Protein 4DNC (pdb70)

GO terms:
  GO:0005515 protein binding (F, IPI)
  GO:0045893 positive regulation of DNA-templated transcription (P, IDA)
  GO:0050684 regulation of mRNA processing (P, IDA)
  GO:0046972 histone H4K16 acetyltransferase activity (F, IDA)
  GO:0010506 regulation of autophagy (P, IDA)
  GO:0061733 protein-lysine-acetyltransferase activity (F, IDA)
  GO:0061920 protein propionyltransferase activity (F, IDA)
  GO:0005634 nucleus (C, IDA)
  GO:0005694 chromosome (C, IDA)
  GO:0005739 mitochondrion (C, IDA)
  GO:0010719 negative regulation of epithelial to mesenchymal transition (P, IDA)
  GO:0000123 histone acetyltransferase complex (C, IDA)
  GO:0043995 histone H4K5 acetyltransferase activity (F, IDA)
  GO:0043996 histone H4K8 acetyltransferase activity (F, IDA)
  GO:0044545 NSL complex (C, IDA)
  GO:0071339 MLL1 complex (C, IDA)
  GO:0072487 MSL complex (C, IDA)
  GO:0010485 histone H4 acetyltransferase activity (F, IDA)
  GO:0022008 neurogenesis (P, IDA)
  GO:1903108 regulation of mitochondrial transcription (P, IDA)

Radius of gyration: 25.64 Å; Cα contacts (8 Å, |Δi|>4): 1179; chains: 4; bounding box: 64×81×59 Å

InterPro domains:
  IPR000953 Chromo/chromo shadow domain [SM00298] (69-123)
  IPR002717 Histone acetyltransferase domain, MYST-type [PF01853] (235-412)
  IPR002717 Histone acetyltransferase domain, MYST-type [PS51726] (174-447)
  IPR016181 Acyl-CoA N-acyltransferase [SSF55729] (177-445)
  IPR016197 Chromo-like domain superfamily [SSF54160] (49-175)
  IPR025995 RNA binding activity-knot of a chromodomain [PF11717] (55-110)
  IPR036388 Winged helix-like DNA-binding domain superfamily [G3DSA:1.10.10.10] (353-435)
  IPR040706 MYST, zinc finger domain [PF17772] (176-230)
  IPR050603 MYST family histone acetyltransferases [PTHR10615] (60-452)

Secondary structure (P-SEA, 3-state):
cccbbbccccccccccccccccccccccbbbbccccccccccaaaaaaaaacccccccccccccccccbbbbbbbccccaaaaaaaaaaaaaccccccccccccbbbbbbbbbccccbbbccccccccccccccccccccccccccccaaaaaaaaaaaaaaaaacbbbbbcccccaaaaaaaaaaaaaaaaaaaaaacccccaaaaaaaccccaaaaaaaaaaaccccccccbbbbbbcaaaaaaaaccccccccccccccccccccccc/cccccccccccccccccccccccccccccbbbbccccccccccaaaaaaaaacccccccccccccccccbbbbbbbccccaaaaaaaaaaaaaccccccccccccbbbbbbbbbcccccccccccccccccccccccccccccccccccaaaaaaaaaaaaaaaaacbbbbbcccccaaaaaaaaaaaaaaaaaaaaaacccccaaaaaaaccccaaaaaaaaaaaccccccccccccaaaaaaaaacccccccccccccccccccc/ccccbbbbbbbbbbccccccccaaaaaaaaaaaaaaaaaaac/ccccbbbbbbbbcccccccccccccaaaaaaaaaaaaaaaaaaccc

Solvent-accessible surface area: 29237 Å² total

Organism: Homo sapiens (NCBI:txid9606)

Sequence (626 aa):
YVDKIHIGNYEIDAWYFSPFPEDYGKQPKLWLCEYCLKYMKYEKSYRFHLGQCQWRQPPGKEIYRKSNISVYEVDGKDHKIYCQNLCLLAKLFLDHTLYFDVEPFVFYILTEVDRQGAHIVGYFSKEKESPDGNNVACILTLPPYQRRGYGKFLIAFSYELSKLESTVGSPEKPLSDLGKLSYRSYWSWVLLEILRDFRGTLSIKDLSQMTSITQNDIISTLQSLNMVKYWKGQHVICVTPKLVEEHLKSAQYKKPPITVDSVCLKWAPPKKYVDKIHIGNYEIDAWYFSPFPEDYGKQPKLWLCEYCLKYMKYEKSYRFHLGQCQWRQPPGKEIYRKSNISVYEVDGKDHKIYCQNLCLLAKLFLDHTLYFDVEPFVFYILTEVDRQGAHIVGYFSKEKESPDGNNVACILTLPPYQRRGYGKFLIAFSYELSKLESTVGSPEKPLSDLGKLSYRSYWSWVLLEILRDFRGTLSIKDLSQMTSITQNDIISTLQSLNMVKYQHVICVTPKLVEEHLKSAQYKKPPITVDSVCLKWAPLAVPSWRDHSVEPLRDPLENLDDSVFSKRHAKLELDEKRRKRLAVPSWRDHSVEPLDPNPSLLENLDDSVFSKRHAKLELDEKRRKRW

Nearest PDB structures (foldseek):
  4dnc-assembly3_B  TM=9.982E-01  e=2.671E-56  Homo sapiens
  3qah-assembly1_A  TM=9.679E-01  e=1.131E-52  Homo sapiens
  8w13-assembly1_A  TM=9.811E-01  e=7.234E-52  Homo sapiens
  6oip-assembly1_A  TM=9.742E-01  e=1.390E-49  Homo sapiens
  5j9u-assembly3_I  TM=9.226E-01  e=1.378E-35  Saccharomyces cerevisiae S288C

CATH classification: 3.30.60.60 (+2 more: 3.40.630.30, 1.10.10.10)

B-factor: mean 39.26, std 14.09, range [16.26, 101.97]

Foldseek 3Di:
DQQWEAEDPDIGGFDDQFCPDDCLSVANYWYAYQALLDIHRDPVVNVVCVVVDPGQHHPAAFFFDDDFKTKHKAACQVNVVSQLSVQSVVCSHFPDDDRRVRNQKIKIFMFGQDPSGTGGQWIFIAGNDDPQAALTEETDGGVVNPPQLVLLARVLVSQLQLLLVQAAHHYDPDYDVVNVLSLLQNLLQLVLVVCVVVVNPDFLVVSCRVRSHDSVSNLVSCVVLVQWDQPVPRIGGRDDPVSSVVVCPPPSRDDRPDYGDSVRGHDHDDD/DAQQWEAEDPDIGGFDDQFCPDDPQRVAVYWYAYQFLLDIDRDPVVNVVCVVVDDGQHHPADFFFDDDQKTKGKAACQVNVSSQLSVQRVVCSPAPDDDRHPRNQKIKIFMFGQDPSHTGGQWIFIAGNDDPVQALTEETDGGVVNPPQLVRLQRVLVSQVQLLLVQAAHHYDPDYGPVNVLSLLLNLLQLVLVVCVVVVNPDFLVVSCSVRSHDSVSNLVSCVVLVQWDPVIGGRDDPCSSVVVCPDDRNDDRNDYGDPVRGHDHD/DVDDDDDDDDDDDDDPDPDDPDPVVVCVVCVVVVVVVVVVVD/DVDDDDDDDDDDDDPDPPPPPDDPDPVVVCVVCVVVVVVVVVPDDD

Structure (mmCIF, N/CA/C/O backbone):
data_4DNC
#
_entry.id   4DNC
#
_cell.length_a   64.801
_cell.length_b   111.518
_cell.length_c   66.751
_cell.angle_alpha   90.00
_cell.angle_beta   111.05
_cell.angle_gamma   90.00
#
_symmetry.space_group_name_H-M   'P 1 21 1'
#
loop_
_entity.id
_entity.type
_entity.pdbx_description
1 polymer 'Histone acetyltransferase KAT8'
2 polymer 'Male-specific lethal 1 homolog'
3 non-polymer 'ZINC ION'
4 water water
#
loop_
_atom_site.group_PDB
_atom_site.id
_atom_site.type_symbol
_atom_site.label_atom_id
_atom_site.label_alt_id
_atom_site.label_comp_id
_atom_site.label_asym_id
_atom_site.label_entity_id
_atom_site.label_seq_id
_atom_site.pdbx_PDB_ins_code
_atom_site.Cartn_x
_atom_site.Cartn_y
_atom_site.Cartn_z
_atom_site.occupancy
_atom_site.B_iso_or_equiv
_atom_site.auth_seq_id
_atom_site.auth_comp_id
_atom_site.auth_asym_id
_atom_site.auth_atom_id
_atom_site.pdbx_PDB_model_num
ATOM 1 N N . TYR A 1 9 ? 14.639 -0.664 30.213 1.00 54.89 178 TYR A N 1
ATOM 2 C CA . TYR A 1 9 ? 14.027 -0.003 29.064 1.00 42.77 178 TYR A CA 1
ATOM 3 C C . TYR A 1 9 ? 13.152 -0.955 28.243 1.00 49.64 178 TYR A C 1
ATOM 4 O O . TYR A 1 9 ? 13.617 -1.969 27.718 1.00 44.68 178 TYR A O 1
ATOM 13 N N . VAL A 1 10 ? 11.875 -0.612 28.134 1.00 42.17 179 VAL A N 1
ATOM 14 C CA . VAL A 1 10 ? 10.953 -1.379 27.317 1.00 39.38 179 VAL A CA 1
ATOM 15 C C . VAL A 1 10 ? 11.217 -1.048 25.856 1.00 40.38 179 VAL A C 1
ATOM 16 O O . VAL A 1 10 ? 10.963 0.078 25.420 1.00 43.69 179 VAL A O 1
ATOM 20 N N . ASP A 1 11 ? 11.738 -2.017 25.105 1.00 37.69 180 ASP A N 1
ATOM 21 C CA . ASP A 1 11 ? 12.095 -1.797 23.700 1.00 44.54 180 ASP A CA 1
ATOM 22 C C . ASP A 1 11 ? 10.918 -1.906 22.733 1.00 36.95 180 ASP A C 1
ATOM 23 O O . ASP A 1 11 ? 10.934 -1.307 21.659 1.00 31.32 180 ASP A O 1
ATOM 28 N N . LYS A 1 12 ? 9.913 -2.686 23.097 1.00 36.73 181 LYS A N 1
ATOM 29 C CA . LYS A 1 12 ? 8.784 -2.869 22.199 1.00 35.32 181 LYS A CA 1
ATOM 30 C C . LYS A 1 12 ? 7.608 -3.478 22.922 1.00 36.70 181 LYS A C 1
ATOM 31 O O . LYS A 1 12 ? 7.763 -4.144 23.946 1.00 34.14 181 LYS A O 1
ATOM 37 N N . ILE A 1 13 ? 6.421 -3.246 22.384 1.00 30.74 182 ILE A N 1
ATOM 38 C CA . ILE A 1 13 ? 5.237 -3.871 22.929 1.00 32.36 182 ILE A CA 1
ATOM 39 C C . ILE A 1 13 ? 4.546 -4.678 21.846 1.00 31.78 182 ILE A C 1
ATOM 40 O O . ILE A 1 13 ? 4.759 -4.454 20.655 1.00 34.32 182 ILE A O 1
ATOM 45 N N . HIS A 1 14 ? 3.736 -5.633 22.277 1.00 33.09 183 HIS A N 1
ATOM 46 C CA . HIS A 1 14 ? 2.796 -6.294 21.402 1.00 35.00 183 HIS A CA 1
ATOM 47 C C . HIS A 1 14 ? 1.427 -5.812 21.845 1.00 36.82 183 HIS A C 1
ATOM 48 O O . HIS A 1 14 ? 1.089 -5.906 23.023 1.00 38.45 183 HIS A O 1
ATOM 55 N N . ILE A 1 15 ? 0.658 -5.258 20.913 1.00 35.26 184 ILE A N 1
ATOM 56 C CA . ILE A 1 15 ? -0.692 -4.800 21.209 1.00 33.17 184 ILE A CA 1
ATOM 57 C C . ILE A 1 15 ? -1.570 -5.059 19.987 1.00 35.26 184 ILE A C 1
ATOM 58 O O . ILE A 1 15 ? -1.286 -4.571 18.897 1.00 29.81 184 ILE A O 1
ATOM 63 N N . GLY A 1 16 ? -2.609 -5.868 20.169 1.00 38.10 185 GLY A N 1
ATOM 64 C CA . GLY A 1 16 ? -3.445 -6.298 19.059 1.00 43.47 185 GLY A CA 1
ATOM 65 C C . GLY A 1 16 ? -2.654 -7.111 18.051 1.00 42.99 185 GLY A C 1
ATOM 66 O O . GLY A 1 16 ? -2.018 -8.106 18.399 1.00 40.35 185 GLY A O 1
ATOM 67 N N . ASN A 1 17 ? -2.672 -6.680 16.796 1.00 38.01 186 ASN A N 1
ATOM 68 C CA . ASN A 1 17 ? -1.945 -7.397 15.761 1.00 42.75 186 ASN A CA 1
ATOM 69 C C . ASN A 1 17 ? -0.581 -6.784 15.405 1.00 44.04 186 ASN A C 1
ATOM 70 O O . ASN A 1 17 ? 0.008 -7.132 14.383 1.00 42.98 186 ASN A O 1
ATOM 75 N N . TYR A 1 18 ? -0.065 -5.899 16.257 1.00 36.21 187 TYR A N 1
ATOM 76 C CA . TYR A 1 18 ? 1.250 -5.309 15.995 1.00 33.64 187 TYR A CA 1
ATOM 77 C C . TYR A 1 18 ? 2.238 -5.473 17.137 1.00 34.47 187 TYR A C 1
ATOM 78 O O . TYR A 1 18 ? 1.888 -5.344 18.313 1.00 34.93 187 TYR A O 1
ATOM 87 N N . GLU A 1 19 ? 3.480 -5.756 16.773 1.00 29.70 188 GLU A N 1
ATOM 88 C CA . GLU A 1 19 ? 4.596 -5.473 17.651 1.00 35.11 188 GLU A CA 1
ATOM 89 C C . GLU A 1 19 ? 5.116 -4.106 17.229 1.00 34.35 188 GLU A C 1
ATOM 90 O O . GLU A 1 19 ? 5.475 -3.904 16.061 1.00 32.23 188 GLU A O 1
ATOM 96 N N . ILE A 1 20 ? 5.147 -3.171 18.174 1.00 29.76 189 ILE A N 1
ATOM 97 C CA . ILE A 1 20 ? 5.576 -1.802 17.902 1.00 27.98 189 ILE A CA 1
ATOM 98 C C . ILE A 1 20 ? 6.832 -1.424 18.694 1.00 29.87 189 ILE A C 1
ATOM 99 O O . ILE A 1 20 ? 6.887 -1.635 19.914 1.00 29.24 189 ILE A O 1
ATOM 104 N N . ASP A 1 21 ? 7.821 -0.841 18.017 1.00 24.44 190 ASP A N 1
ATOM 105 C CA . ASP A 1 21 ? 9.033 -0.352 18.692 1.00 28.02 190 ASP A CA 1
ATOM 106 C C . ASP A 1 21 ? 8.725 0.869 19.540 1.00 30.76 190 ASP A C 1
ATOM 107 O O . ASP A 1 21 ? 8.109 1.818 19.059 1.00 27.51 190 ASP A O 1
ATOM 112 N N . ALA A 1 22 ? 9.176 0.859 20.790 1.00 27.99 191 ALA A N 1
ATOM 113 C CA . ALA A 1 22 ? 8.951 1.991 21.673 1.00 28.62 191 ALA A CA 1
ATOM 114 C C . ALA A 1 22 ? 9.851 3.135 21.239 1.00 28.00 191 ALA A C 1
ATOM 115 O O . ALA A 1 22 ? 10.988 2.914 20.828 1.00 28.16 191 ALA A O 1
ATOM 117 N N . TRP A 1 23 ? 9.352 4.363 21.311 1.00 23.43 192 TRP A N 1
ATOM 118 C CA . TRP A 1 23 ? 10.188 5.512 20.964 1.00 24.77 192 TRP A CA 1
ATOM 119 C C . TRP A 1 23 ? 10.925 6.095 22.160 1.00 27.29 192 TRP A C 1
ATOM 120 O O . TRP A 1 23 ? 12.011 6.662 22.010 1.00 24.97 192 TRP A O 1
ATOM 131 N N . TYR A 1 24 ? 10.296 6.000 23.329 1.00 26.01 193 TYR A N 1
ATOM 132 C CA . TYR A 1 24 ? 10.768 6.687 24.529 1.00 28.03 193 TYR A CA 1
ATOM 133 C C . TYR A 1 24 ? 10.558 5.818 25.755 1.00 26.07 193 TYR A C 1
ATOM 134 O O . TYR A 1 24 ? 9.784 4.869 25.728 1.00 24.48 193 TYR A O 1
ATOM 143 N N . PHE A 1 25 ? 11.257 6.168 26.830 1.00 27.46 194 PHE A N 1
ATOM 144 C CA . PHE A 1 25 ? 11.034 5.576 28.143 1.00 30.72 194 PHE A CA 1
ATOM 145 C C . PHE A 1 25 ? 9.611 5.834 28.656 1.00 28.33 194 PHE A C 1
ATOM 146 O O . PHE A 1 25 ? 9.087 6.931 28.491 1.00 28.08 194 PHE A O 1
ATOM 154 N N . SER A 1 26 ? 8.997 4.828 29.276 1.00 29.60 195 SER A N 1
ATOM 155 C CA . SER A 1 26 ? 7.733 5.005 30.000 1.00 28.80 195 SER A CA 1
ATOM 156 C C . SER A 1 26 ? 7.858 4.314 31.362 1.00 30.92 195 SER A C 1
ATOM 157 O O . SER A 1 26 ? 8.385 3.207 31.437 1.00 29.45 195 SER A O 1
ATOM 160 N N . PRO A 1 27 ? 7.389 4.967 32.439 1.00 31.31 196 PRO A N 1
ATOM 161 C CA . PRO A 1 27 ? 7.584 4.436 33.802 1.00 30.17 196 PRO A CA 1
ATOM 162 C C . PRO A 1 27 ? 6.601 3.341 34.185 1.00 28.69 196 PRO A C 1
ATOM 163 O O . PRO A 1 27 ? 5.857 3.486 35.156 1.00 28.96 196 PRO A O 1
ATOM 167 N N . PHE A 1 28 ? 6.578 2.252 33.429 1.00 28.34 197 PHE A N 1
ATOM 168 C CA . PHE A 1 28 ? 5.785 1.115 33.846 1.00 31.08 197 PHE A CA 1
ATOM 169 C C . PHE A 1 28 ? 6.308 0.742 35.238 1.00 35.11 197 PHE A C 1
ATOM 170 O O . PHE A 1 28 ? 7.516 0.667 35.440 1.00 33.82 197 PHE A O 1
ATOM 178 N N . PRO A 1 29 ? 5.401 0.538 36.204 1.00 34.19 198 PRO A N 1
ATOM 179 C CA . PRO A 1 29 ? 5.790 0.466 37.624 1.00 41.07 198 PRO A CA 1
ATOM 180 C C . PRO A 1 29 ? 6.573 -0.793 38.015 1.00 42.62 198 PRO A C 1
ATOM 181 O O . PRO A 1 29 ? 6.475 -1.826 37.348 1.00 36.59 198 PRO A O 1
ATOM 185 N N . GLU A 1 30 ? 7.336 -0.697 39.105 1.00 45.17 199 GLU A N 1
ATOM 186 C CA . GLU A 1 30 ? 8.026 -1.857 39.666 1.00 47.81 199 GLU A CA 1
ATOM 187 C C . GLU A 1 30 ? 8.930 -2.548 38.647 1.00 44.96 199 GLU A C 1
ATOM 188 O O . GLU A 1 30 ? 9.767 -1.908 38.014 1.00 49.81 199 GLU A O 1
ATOM 194 N N . ASP A 1 31 ? 8.748 -3.854 38.481 1.00 45.18 200 ASP A N 1
ATOM 195 C CA . ASP A 1 31 ? 9.610 -4.640 37.601 1.00 48.91 200 ASP A CA 1
ATOM 196 C C . ASP A 1 31 ? 9.173 -4.548 36.142 1.00 44.86 200 ASP A C 1
ATOM 197 O O . ASP A 1 31 ? 9.939 -4.826 35.223 1.00 42.33 200 ASP A O 1
ATOM 202 N N . TYR A 1 32 ? 7.930 -4.147 35.935 1.00 42.73 201 TYR A N 1
ATOM 203 C CA . TYR A 1 32 ? 7.408 -4.028 34.588 1.00 39.65 201 TYR A CA 1
ATOM 204 C C . TYR A 1 32 ? 8.218 -3.040 33.755 1.00 37.24 201 TYR A C 1
ATOM 205 O O . TYR A 1 32 ? 8.411 -3.241 32.557 1.00 37.02 201 TYR A O 1
ATOM 214 N N . GLY A 1 33 ? 8.718 -1.996 34.408 1.00 39.53 202 GLY A N 1
ATOM 215 C CA . GLY A 1 33 ? 9.556 -1.010 33.751 1.00 43.62 202 GLY A CA 1
ATOM 216 C C . GLY A 1 33 ? 10.907 -1.539 33.295 1.00 47.76 202 GLY A C 1
ATOM 217 O O . GLY A 1 33 ? 11.599 -0.888 32.509 1.00 42.78 202 GLY A O 1
ATOM 218 N N . LYS A 1 34 ? 11.278 -2.724 33.773 1.00 45.23 203 LYS A N 1
ATOM 219 C CA . LYS A 1 34 ? 12.579 -3.303 33.459 1.00 49.55 203 LYS A CA 1
ATOM 220 C C . LYS A 1 34 ? 12.522 -4.280 32.290 1.00 50.66 203 LYS A C 1
ATOM 221 O O . LYS A 1 34 ? 13.567 -4.727 31.796 1.00 49.86 203 LYS A O 1
ATOM 227 N N . GLN A 1 35 ? 11.311 -4.622 31.853 1.00 38.96 204 GLN A N 1
ATOM 228 C CA . GLN A 1 35 ? 11.160 -5.626 30.815 1.00 36.10 204 GLN A CA 1
ATOM 229 C C . GLN A 1 35 ? 11.553 -5.060 29.458 1.00 44.77 204 GLN A C 1
ATOM 230 O O . GLN A 1 35 ? 11.343 -3.873 29.188 1.00 45.33 204 GLN A O 1
ATOM 236 N N . PRO A 1 36 ? 12.151 -5.900 28.602 1.00 44.93 205 PRO A N 1
ATOM 237 C CA . PRO A 1 36 ? 12.487 -5.462 27.242 1.00 40.33 205 PRO A CA 1
ATOM 238 C C . PRO A 1 36 ? 11.264 -5.523 26.333 1.00 41.11 205 PRO A C 1
ATOM 239 O O . PRO A 1 36 ? 11.227 -4.887 25.274 1.00 40.10 205 PRO A O 1
ATOM 243 N N . LYS A 1 37 ? 10.257 -6.279 26.753 1.00 37.34 206 LYS A N 1
ATOM 244 C CA . LYS A 1 37 ? 9.011 -6.321 26.012 1.00 41.96 206 LYS A CA 1
ATOM 245 C C . LYS A 1 37 ? 7.812 -6.445 26.942 1.00 44.29 206 LYS A C 1
ATOM 246 O O . LYS A 1 37 ? 7.855 -7.186 27.921 1.00 43.34 206 LYS A O 1
ATOM 252 N N . LEU A 1 38 ? 6.749 -5.704 26.641 1.00 33.49 207 LEU A N 1
ATOM 253 C CA . LEU A 1 38 ? 5.505 -5.851 27.368 1.00 30.30 207 LEU A CA 1
ATOM 254 C C . LEU A 1 38 ? 4.406 -6.205 26.383 1.00 37.35 207 LEU A C 1
ATOM 255 O O . LEU A 1 38 ? 4.522 -5.930 25.180 1.00 34.55 207 LEU A O 1
ATOM 260 N N . TRP A 1 39 ? 3.347 -6.823 26.894 1.00 34.27 208 TRP A N 1
ATOM 261 C CA . TRP A 1 39 ? 2.220 -7.234 26.072 1.00 36.39 208 TRP A CA 1
ATOM 262 C C . TRP A 1 39 ? 0.991 -6.506 26.589 1.00 38.73 208 TRP A C 1
ATOM 263 O O . TRP A 1 39 ? 0.678 -6.572 27.781 1.00 37.15 208 TRP A O 1
ATOM 274 N N . LEU A 1 40 ? 0.320 -5.779 25.703 1.00 34.45 209 LEU A N 1
ATOM 275 C CA . LEU A 1 40 ? -0.866 -5.027 26.087 1.00 33.12 209 LEU A CA 1
ATOM 276 C C . LEU A 1 40 ? -2.109 -5.562 25.390 1.00 36.77 209 LEU A C 1
ATOM 277 O O . LEU A 1 40 ? -2.113 -5.793 24.174 1.00 32.84 209 LEU A O 1
ATOM 282 N N . CYS A 1 41 ? -3.158 -5.769 26.178 1.00 33.16 210 CYS A N 1
ATOM 283 C CA . CYS A 1 41 ? -4.460 -6.070 25.636 1.00 35.21 210 CYS A CA 1
ATOM 284 C C . CYS A 1 41 ? -4.913 -4.854 24.846 1.00 31.33 210 CYS A C 1
ATOM 285 O O . CYS A 1 41 ? -4.906 -3.739 25.368 1.00 29.47 210 CYS A O 1
ATOM 288 N N . GLU A 1 42 ? -5.318 -5.065 23.600 1.00 32.19 211 GLU A N 1
ATOM 289 C CA . GLU A 1 42 ? -5.642 -3.938 22.724 1.00 35.19 211 GLU A CA 1
ATOM 290 C C . GLU A 1 42 ? -6.949 -3.253 23.083 1.00 34.20 211 GLU A C 1
ATOM 291 O O . GLU A 1 42 ? -7.279 -2.203 22.519 1.00 35.02 211 GLU A O 1
ATOM 297 N N . TYR A 1 43 ? -7.698 -3.845 24.010 1.00 34.09 212 TYR A N 1
ATOM 298 C CA . TYR A 1 43 ? -9.005 -3.314 24.372 1.00 33.56 212 TYR A CA 1
ATOM 299 C C . TYR A 1 43 ? -9.044 -2.707 25.770 1.00 35.01 212 TYR A C 1
ATOM 300 O O . TYR A 1 43 ? -9.563 -1.606 25.956 1.00 31.68 212 TYR A O 1
ATOM 309 N N . CYS A 1 44 ? -8.521 -3.425 26.760 1.00 33.80 213 CYS A N 1
ATOM 310 C CA . CYS A 1 44 ? -8.487 -2.873 28.110 1.00 32.92 213 CYS A CA 1
ATOM 311 C C . CYS A 1 44 ? -7.104 -2.336 28.483 1.00 32.89 213 CYS A C 1
ATOM 312 O O . CYS A 1 44 ? -6.932 -1.764 29.556 1.00 34.39 213 CYS A O 1
ATOM 315 N N . LEU A 1 45 ? -6.130 -2.521 27.592 1.00 31.11 214 LEU A N 1
ATOM 316 C CA . LEU A 1 45 ? -4.825 -1.858 27.702 1.00 30.77 214 LEU A CA 1
ATOM 317 C C . LEU A 1 45 ? -3.980 -2.302 28.894 1.00 34.00 214 LEU A C 1
ATOM 318 O O . LEU A 1 45 ? -2.921 -1.719 29.159 1.00 29.29 214 LEU A O 1
ATOM 323 N N . LYS A 1 46 ? -4.439 -3.317 29.622 1.00 34.25 215 LYS A N 1
ATOM 324 C CA . LYS A 1 46 ? -3.609 -3.870 30.687 1.00 36.98 215 LYS A CA 1
ATOM 325 C C . LYS A 1 46 ? -2.304 -4.429 30.118 1.00 33.44 215 LYS A C 1
ATOM 326 O O . LYS A 1 46 ? -2.291 -5.083 29.064 1.00 32.49 215 LYS A O 1
ATOM 332 N N . TYR A 1 47 ? -1.211 -4.154 30.819 1.00 34.73 216 TYR A N 1
ATOM 333 C CA . TYR A 1 47 ? 0.110 -4.610 30.406 1.00 32.74 216 TYR A CA 1
ATOM 334 C C . TYR A 1 47 ? 0.486 -5.906 31.143 1.00 35.98 216 TYR A C 1
ATOM 335 O O . TYR A 1 47 ? 0.011 -6.148 32.251 1.00 32.79 216 TYR A O 1
ATOM 344 N N . MET A 1 48 ? 1.325 -6.726 30.505 1.00 37.10 217 MET A N 1
ATOM 345 C CA . MET A 1 48 ? 1.764 -8.024 31.035 1.00 42.04 217 MET A CA 1
ATOM 346 C C . MET A 1 48 ? 3.192 -8.265 30.574 1.00 40.71 217 MET A C 1
ATOM 347 O O . MET A 1 48 ? 3.558 -7.859 29.471 1.00 35.89 217 MET A O 1
ATOM 352 N N . LYS A 1 49 ? 4.008 -8.914 31.402 1.00 44.17 218 LYS A N 1
ATOM 353 C CA . LYS A 1 49 ? 5.408 -9.143 31.032 1.00 40.71 218 LYS A CA 1
ATOM 354 C C . LYS A 1 49 ? 5.649 -10.497 30.364 1.00 42.33 218 LYS A C 1
ATOM 355 O O . LYS A 1 49 ? 6.701 -10.719 29.765 1.00 49.86 218 LYS A O 1
ATOM 361 N N . TYR A 1 50 ? 4.672 -11.396 30.470 1.00 48.76 219 TYR A N 1
ATOM 362 C CA . TYR A 1 50 ? 4.810 -12.756 29.946 1.00 46.88 219 TYR A CA 1
ATOM 363 C C . TYR A 1 50 ? 3.841 -13.013 28.805 1.00 44.84 219 TYR A C 1
ATOM 364 O O . TYR A 1 50 ? 2.646 -12.746 28.923 1.00 43.08 219 TYR A O 1
ATOM 373 N N . GLU A 1 51 ? 4.367 -13.541 27.705 1.00 45.38 220 GLU A N 1
ATOM 374 C CA . GLU A 1 51 ? 3.563 -13.886 26.538 1.00 46.68 220 GLU A CA 1
ATOM 375 C C . GLU A 1 51 ? 2.347 -14.766 26.873 1.00 44.94 220 GLU A C 1
ATOM 376 O O . GLU A 1 51 ? 1.246 -14.543 26.369 1.00 44.73 220 GLU A O 1
ATOM 382 N N . LYS A 1 52 ? 2.542 -15.762 27.729 1.00 45.55 221 LYS A N 1
ATOM 383 C CA . LYS A 1 52 ? 1.450 -16.661 28.097 1.00 46.72 221 LYS A CA 1
ATOM 384 C C . LYS A 1 52 ? 0.320 -15.925 28.810 1.00 40.82 221 LYS A C 1
ATOM 385 O O . LYS A 1 52 ? -0.850 -16.246 28.627 1.00 43.58 221 LYS A O 1
ATOM 391 N N . SER A 1 53 ? 0.674 -14.944 29.634 1.00 41.19 222 SER A N 1
ATOM 392 C CA . SER A 1 53 ? -0.324 -14.105 30.279 1.00 42.20 222 SER A CA 1
ATOM 393 C C . SER A 1 53 ? -1.174 -13.424 29.208 1.00 41.53 222 SER A C 1
ATOM 394 O O . SER A 1 53 ? -2.405 -13.392 29.294 1.00 43.78 222 SER A O 1
ATOM 397 N N . TYR A 1 54 ? -0.504 -12.887 28.195 1.00 44.21 223 TYR A N 1
ATOM 398 C CA . TYR A 1 54 ? -1.188 -12.228 27.092 1.00 43.17 223 TYR A C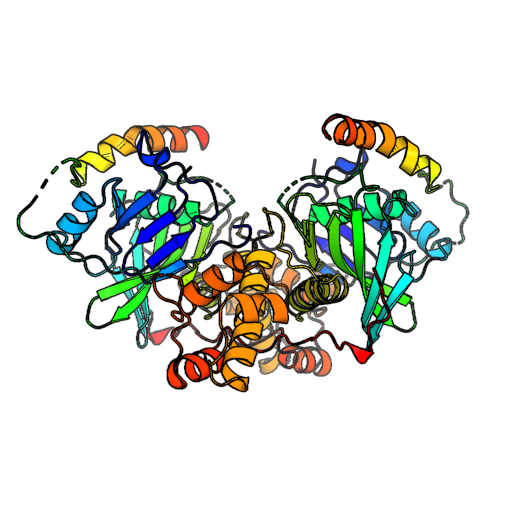A 1
ATOM 399 C C . TYR A 1 54 ? -2.105 -13.201 26.345 1.00 43.70 223 TYR A C 1
ATOM 400 O O . TYR A 1 54 ? -3.272 -12.899 26.103 1.00 42.19 223 TYR A O 1
ATOM 409 N N . ARG A 1 55 ? -1.582 -14.375 26.000 1.00 45.76 224 ARG A N 1
ATOM 410 C CA . ARG A 1 55 ? -2.356 -15.345 25.228 1.00 46.09 224 ARG A CA 1
ATOM 411 C C . ARG A 1 55 ? -3.566 -15.867 25.987 1.00 48.07 224 ARG A C 1
ATOM 412 O O . ARG A 1 55 ? -4.616 -16.109 25.394 1.00 50.81 224 ARG A O 1
ATOM 420 N N . PHE A 1 56 ? -3.428 -16.044 27.297 1.00 47.51 225 PHE A N 1
ATOM 421 C CA . PHE A 1 56 ? -4.566 -16.467 28.096 1.00 48.09 225 PHE A CA 1
ATOM 422 C C . PHE A 1 56 ? -5.574 -15.330 28.108 1.00 46.22 225 PHE A C 1
ATOM 423 O O . PHE A 1 56 ? -6.767 -15.525 27.851 1.00 44.26 225 PHE A O 1
ATOM 431 N N . HIS A 1 57 ? -5.073 -14.133 28.391 1.00 45.71 226 HIS A N 1
ATOM 432 C CA . HIS A 1 57 ? -5.910 -12.946 28.456 1.00 44.33 226 HIS A CA 1
ATOM 433 C C . HIS A 1 57 ? -6.745 -12.761 27.185 1.00 42.40 226 HIS A C 1
ATOM 434 O O . HIS A 1 57 ? -7.892 -12.319 27.247 1.00 46.39 226 HIS A O 1
ATOM 441 N N . LEU A 1 58 ? -6.165 -13.106 26.041 1.00 42.50 227 LEU A N 1
ATOM 442 C CA . LEU A 1 58 ? -6.853 -12.981 24.756 1.00 46.80 227 LEU A CA 1
ATOM 443 C C . LEU A 1 58 ? -8.247 -13.599 24.783 1.00 53.99 227 LEU A C 1
ATOM 444 O O . LEU A 1 58 ? -9.210 -13.009 24.281 1.00 56.60 227 LEU A O 1
ATOM 449 N N . GLY A 1 59 ? -8.351 -14.791 25.367 1.00 52.60 228 GLY A N 1
ATOM 450 C CA . GLY A 1 59 ? -9.598 -15.538 25.357 1.00 54.26 228 GLY A CA 1
ATOM 451 C C . GLY A 1 59 ? -10.496 -15.274 26.549 1.00 53.42 228 GLY A C 1
ATOM 452 O O . GLY A 1 59 ? -11.679 -15.613 26.519 1.00 54.99 228 GLY A O 1
ATOM 453 N N . GLN A 1 60 ? -9.936 -14.664 27.591 1.00 50.44 229 GLN A N 1
ATOM 454 C CA . GLN A 1 60 ? -10.682 -14.356 28.813 1.00 52.86 229 GLN A CA 1
ATOM 455 C C . GLN A 1 60 ? -11.368 -12.987 28.781 1.00 55.69 229 GLN A C 1
ATOM 456 O O . GLN A 1 60 ? -12.562 -12.870 29.074 1.00 56.77 229 GLN A O 1
ATOM 462 N N . CYS A 1 61 ? -10.602 -11.954 28.436 1.00 52.12 230 CYS A N 1
ATOM 463 C CA . CYS A 1 61 ? -11.108 -10.586 28.418 1.00 47.05 230 CYS A CA 1
ATOM 464 C C . CYS A 1 61 ? -12.297 -10.453 27.466 1.00 50.36 230 CYS A C 1
ATOM 465 O O . CYS A 1 61 ? -12.238 -10.888 26.317 1.00 51.10 230 CYS A O 1
ATOM 468 N N . GLN A 1 62 ? -13.385 -9.865 27.949 1.00 50.69 231 GLN A N 1
ATOM 469 C CA . GLN A 1 62 ? -14.588 -9.742 27.133 1.00 53.28 231 GLN A CA 1
ATOM 470 C C . GLN A 1 62 ? -14.784 -8.325 26.581 1.00 51.22 231 GLN A C 1
ATOM 471 O O . GLN A 1 62 ? -15.857 -7.996 26.067 1.00 51.90 231 GLN A O 1
ATOM 477 N N . TRP A 1 63 ? -13.751 -7.490 26.692 1.00 46.25 232 TRP A N 1
ATOM 478 C CA . TRP A 1 63 ? -13.790 -6.137 26.135 1.00 44.30 232 TRP A CA 1
ATOM 479 C C . TRP A 1 63 ? -13.449 -6.177 24.649 1.00 43.46 232 TRP A C 1
ATOM 480 O O . TRP A 1 63 ? -12.468 -6.798 24.250 1.00 41.13 232 TRP A O 1
ATOM 491 N N . ARG A 1 64 ? -14.261 -5.516 23.831 1.00 44.61 233 ARG A N 1
ATOM 492 C CA . ARG A 1 64 ? -13.959 -5.394 22.407 1.00 42.48 233 ARG A CA 1
ATOM 493 C C . ARG A 1 64 ? -14.048 -3.928 22.002 1.00 39.04 233 ARG A C 1
ATOM 494 O O . ARG A 1 64 ? -14.216 -3.595 20.826 1.00 37.45 233 ARG A O 1
ATOM 502 N N . GLN A 1 65 ? -13.944 -3.056 23.000 1.00 37.90 234 GLN A N 1
ATOM 503 C CA . GLN A 1 65 ? -13.924 -1.614 22.783 1.00 37.28 234 GLN A CA 1
ATOM 504 C C . GLN A 1 65 ? -13.432 -0.934 24.056 1.00 37.27 234 GLN A C 1
ATOM 505 O O . GLN A 1 65 ? -13.304 -1.593 25.093 1.00 38.12 234 GLN A O 1
ATOM 511 N N . PRO A 1 66 ? -13.108 0.371 23.975 1.00 34.12 235 PRO A N 1
ATOM 512 C CA . PRO A 1 66 ? -12.777 1.131 25.186 1.00 30.02 235 PRO A CA 1
ATOM 513 C C . PRO A 1 66 ? -13.966 1.126 26.125 1.00 35.17 235 PRO A C 1
ATOM 514 O O . PRO A 1 66 ? -15.086 0.898 25.668 1.00 40.46 235 PRO A O 1
ATOM 518 N N . PRO A 1 67 ? -13.739 1.384 27.419 1.00 33.56 236 PRO A N 1
ATOM 519 C CA . PRO A 1 67 ? -14.888 1.570 28.305 1.00 35.87 236 PRO A CA 1
ATOM 520 C C . PRO A 1 67 ? -15.501 2.938 28.010 1.00 36.84 236 PRO A C 1
ATOM 521 O O . PRO A 1 67 ? -15.187 3.541 26.984 1.00 36.44 236 PRO A O 1
ATOM 525 N N . GLY A 1 68 ? -16.360 3.436 28.882 1.00 35.26 237 GLY A N 1
ATOM 526 C CA . GLY A 1 68 ? -16.951 4.737 28.647 1.00 37.72 237 GLY A CA 1
ATOM 527 C C . GLY A 1 68 ? -17.947 4.756 27.498 1.00 38.09 237 GLY A C 1
ATOM 528 O O . GLY A 1 68 ? -18.476 3.716 27.101 1.00 36.18 237 GLY A O 1
ATOM 529 N N . LYS A 1 69 ? -18.167 5.944 26.945 1.00 32.81 238 LYS A N 1
ATOM 530 C CA . LYS A 1 69 ? -19.273 6.192 26.032 1.00 33.04 238 LYS A CA 1
ATOM 531 C C . LYS A 1 69 ? -18.803 6.424 24.599 1.00 32.18 238 LYS A C 1
ATOM 532 O O . LYS A 1 69 ? -17.917 7.241 24.356 1.00 29.25 238 LYS A O 1
ATOM 538 N N . GLU A 1 70 ? -19.399 5.710 23.653 1.00 29.15 239 GLU A N 1
ATOM 539 C CA . GLU A 1 70 ? -19.177 6.003 22.244 1.00 32.34 239 GLU A CA 1
ATOM 540 C C . GLU A 1 70 ? -19.916 7.288 21.887 1.00 32.79 239 GLU A C 1
ATOM 541 O O . GLU A 1 70 ? -21.136 7.311 21.850 1.00 33.64 239 GLU A O 1
ATOM 547 N N . ILE A 1 71 ? -19.184 8.368 21.642 1.00 24.57 240 ILE A N 1
ATOM 548 C CA . ILE A 1 71 ? -19.835 9.648 21.377 1.00 28.01 240 ILE A CA 1
ATOM 549 C C . ILE A 1 71 ? -19.741 10.059 19.909 1.00 29.43 240 ILE A C 1
ATOM 550 O O . ILE A 1 71 ? -20.334 11.057 19.496 1.00 27.71 240 ILE A O 1
ATOM 555 N N . TYR A 1 72 ? -18.996 9.283 19.125 1.00 27.88 241 TYR A N 1
ATOM 556 C CA . TYR A 1 72 ? -18.830 9.574 17.703 1.00 26.01 241 TYR A CA 1
ATOM 557 C C . TYR A 1 72 ? -18.748 8.285 16.919 1.00 30.01 241 TYR A C 1
ATOM 558 O O . TYR A 1 72 ? -18.095 7.336 17.330 1.00 27.30 241 TYR A O 1
ATOM 567 N N . ARG A 1 73 ? -19.452 8.263 15.790 1.00 28.48 242 ARG A N 1
ATOM 568 C CA . ARG A 1 73 ? -19.477 7.114 14.912 1.00 29.57 242 ARG A CA 1
ATOM 569 C C . ARG A 1 73 ? -19.698 7.646 13.513 1.00 30.46 242 ARG A C 1
ATOM 570 O O . ARG A 1 73 ? -20.740 8.246 13.215 1.00 30.94 242 ARG A O 1
ATOM 578 N N . LYS A 1 74 ? -18.705 7.464 12.656 1.00 33.34 243 LYS A N 1
ATOM 579 C CA . LYS A 1 74 ? -18.903 7.756 11.245 1.00 37.66 243 LYS A CA 1
ATOM 580 C C . LYS A 1 74 ? -18.099 6.769 10.442 1.00 36.10 243 LYS A C 1
ATOM 581 O O . LYS A 1 74 ? -16.889 6.661 10.624 1.00 33.95 243 LYS A O 1
ATOM 587 N N . SER A 1 75 ? -18.781 6.038 9.564 1.00 33.23 244 SER A N 1
ATOM 588 C CA . SER A 1 75 ? -18.145 4.971 8.814 1.00 35.69 244 SER A CA 1
ATOM 589 C C . SER A 1 75 ? -17.438 4.032 9.801 1.00 37.25 244 SER A C 1
ATOM 590 O O . SER A 1 75 ? -18.043 3.584 10.781 1.00 36.99 244 SER A O 1
ATOM 593 N N . ASN A 1 76 ? -16.158 3.754 9.569 1.00 36.77 245 ASN A N 1
ATOM 594 C CA . ASN A 1 76 ? -15.449 2.810 10.423 1.00 36.72 245 ASN A CA 1
ATOM 595 C C . ASN A 1 76 ? -14.634 3.451 11.555 1.00 38.56 245 ASN A C 1
ATOM 596 O O . ASN A 1 76 ? -13.773 2.796 12.146 1.00 33.76 245 ASN A O 1
ATOM 601 N N . ILE A 1 77 ? -14.885 4.719 11.868 1.00 35.58 246 ILE A N 1
ATOM 602 C CA . ILE A 1 77 ? -14.242 5.275 13.059 1.00 34.27 246 ILE A CA 1
ATOM 603 C C . ILE A 1 77 ? -15.224 5.691 14.146 1.00 31.76 246 ILE A C 1
ATOM 604 O O . ILE A 1 77 ? -16.277 6.262 13.874 1.00 32.66 246 ILE A O 1
ATOM 609 N N . SER A 1 78 ? -14.874 5.380 15.389 1.00 28.28 247 SER A N 1
ATOM 610 C CA . SER A 1 78 ? -15.667 5.807 16.528 1.00 26.87 247 SER A CA 1
ATOM 611 C C . SER A 1 78 ? -14.753 6.474 17.565 1.00 28.41 247 SER A C 1
ATOM 612 O O . SER A 1 78 ? -13.561 6.183 17.650 1.00 27.25 247 SER A O 1
ATOM 615 N N . VAL A 1 79 ? -15.307 7.399 18.330 1.00 29.47 248 VAL A N 1
ATOM 616 C CA . VAL A 1 79 ? -14.559 7.984 19.432 1.00 26.75 248 VAL A CA 1
ATOM 617 C C . VAL A 1 79 ? -15.277 7.622 20.713 1.00 29.33 248 VAL A C 1
ATOM 618 O O . VAL A 1 79 ? -16.504 7.757 20.797 1.00 25.12 248 VAL A O 1
ATOM 622 N N . TYR A 1 80 ? -14.523 7.196 21.722 1.00 27.20 249 TYR A N 1
ATOM 623 C CA . TYR A 1 80 ? -15.096 6.878 23.026 1.00 22.22 249 TYR A CA 1
ATOM 624 C C . TYR A 1 80 ? -14.591 7.841 24.099 1.00 27.73 249 TYR A C 1
ATOM 625 O O . TYR A 1 80 ? -13.385 8.040 24.246 1.00 26.77 249 TYR A O 1
ATOM 634 N N . GLU A 1 81 ? -15.517 8.437 24.845 1.00 23.67 250 GLU A N 1
ATOM 635 C CA . GLU A 1 81 ? -15.159 9.380 25.901 1.00 25.91 250 GLU A CA 1
ATOM 636 C C . GLU A 1 81 ? -14.969 8.625 27.208 1.00 31.71 250 GLU A C 1
ATOM 637 O O . GLU A 1 81 ? -15.882 7.940 27.675 1.00 31.72 250 GLU A O 1
ATOM 643 N N . VAL A 1 82 ? -13.779 8.740 27.792 1.00 28.38 251 VAL A N 1
ATOM 644 C CA . VAL A 1 82 ? -13.471 8.014 29.017 1.00 23.58 251 VAL A CA 1
ATOM 645 C C . VAL A 1 82 ? -13.037 8.970 30.132 1.00 28.63 251 VAL A C 1
ATOM 646 O O . VAL A 1 82 ? -11.976 9.605 30.050 1.00 27.07 251 VAL A O 1
ATOM 650 N N . ASP A 1 83 ? -13.865 9.065 31.168 1.00 27.98 252 ASP A N 1
ATOM 651 C CA . ASP A 1 83 ? -13.603 9.936 32.313 1.00 29.72 252 ASP A CA 1
ATOM 652 C C . ASP A 1 83 ? -12.637 9.227 33.251 1.00 30.71 252 ASP A C 1
ATOM 653 O O . ASP A 1 83 ? -12.903 8.102 33.676 1.00 31.67 252 ASP A O 1
ATOM 658 N N . GLY A 1 84 ? -11.515 9.880 33.562 1.00 32.02 253 GLY A N 1
ATOM 659 C CA . GLY A 1 84 ? -10.470 9.286 34.377 1.00 29.82 253 GLY A CA 1
ATOM 660 C C . GLY A 1 84 ? -10.932 8.869 35.767 1.00 38.20 253 GLY A C 1
ATOM 661 O O . GLY A 1 84 ? -10.360 7.970 36.377 1.00 34.14 253 GLY A O 1
ATOM 662 N N . LYS A 1 85 ? -11.980 9.519 36.266 1.00 36.28 254 LYS A N 1
ATOM 663 C CA . LYS A 1 85 ? -12.542 9.159 37.560 1.00 39.74 254 LYS A CA 1
ATOM 664 C C . LYS A 1 85 ? -13.431 7.894 37.501 1.00 43.60 254 LYS A C 1
ATOM 665 O O . LYS A 1 85 ? -13.521 7.150 38.481 1.00 47.15 254 LYS A O 1
ATOM 671 N N . ASP A 1 86 ? -14.069 7.640 36.357 1.00 38.29 255 ASP A N 1
ATOM 672 C CA . ASP A 1 86 ? -14.907 6.442 36.190 1.00 39.57 255 ASP A CA 1
ATOM 673 C C . ASP A 1 86 ? -14.122 5.167 35.848 1.00 40.02 255 ASP A C 1
ATOM 674 O O . ASP A 1 86 ? -14.533 4.063 36.214 1.00 40.94 255 ASP A O 1
ATOM 679 N N . HIS A 1 87 ? -13.024 5.313 35.111 1.00 32.45 256 HIS A N 1
ATOM 680 C CA . HIS A 1 87 ? -12.245 4.160 34.673 1.00 34.30 256 HIS A CA 1
ATOM 681 C C . HIS A 1 87 ? -10.756 4.425 34.872 1.00 37.93 256 HIS A C 1
ATOM 682 O O . HIS A 1 87 ? -9.970 4.448 33.913 1.00 29.66 256 HIS A O 1
ATOM 689 N N . LYS A 1 88 ? -10.377 4.615 36.130 1.00 35.13 257 LYS A N 1
ATOM 690 C CA . LYS A 1 88 ? -9.022 5.022 36.477 1.00 31.84 257 LYS A CA 1
ATOM 691 C C . LYS A 1 88 ? -7.926 4.087 35.956 1.00 33.15 257 LYS A C 1
ATOM 692 O O . LYS A 1 88 ? -6.912 4.553 35.416 1.00 31.01 257 LYS A O 1
ATOM 698 N N . ILE A 1 89 ? -8.101 2.777 36.113 1.00 32.21 258 ILE A N 1
ATOM 699 C CA . ILE A 1 89 ? -7.032 1.870 35.706 1.00 32.93 258 ILE A CA 1
ATOM 700 C C . ILE A 1 89 ? -6.806 1.923 34.192 1.00 32.67 258 ILE A C 1
ATOM 701 O O . ILE A 1 89 ? -5.673 2.076 33.736 1.00 29.83 258 ILE A O 1
ATOM 706 N N . TYR A 1 90 ? -7.886 1.794 33.422 1.00 29.45 259 TYR A N 1
ATOM 707 C CA . TYR A 1 90 ? -7.798 1.941 31.970 1.00 30.67 259 TYR A CA 1
ATOM 708 C C . TYR A 1 90 ? -7.010 3.187 31.586 1.00 26.87 259 TYR A C 1
ATOM 709 O O . TYR A 1 90 ? -6.115 3.130 30.748 1.00 26.10 259 TYR A O 1
ATOM 718 N N . CYS A 1 91 ? -7.357 4.314 32.199 1.00 26.58 260 CYS A N 1
ATOM 719 C CA . CYS A 1 91 ? -6.740 5.579 31.853 1.00 25.26 260 CYS A CA 1
ATOM 720 C C . CYS A 1 91 ? -5.267 5.633 32.250 1.00 28.79 260 CYS A C 1
ATOM 721 O O . CYS A 1 91 ? -4.451 6.204 31.520 1.00 24.08 260 CYS A O 1
ATOM 724 N N . GLN A 1 92 ? -4.922 5.045 33.396 1.00 26.43 261 GLN A N 1
ATOM 725 C CA . GLN A 1 92 ? -3.518 4.983 33.807 1.00 26.93 261 GLN A CA 1
ATOM 726 C C . GLN A 1 92 ? -2.721 4.155 32.807 1.00 24.92 261 GLN A C 1
ATOM 727 O O . GLN A 1 92 ? -1.585 4.494 32.448 1.00 29.09 261 GLN A O 1
ATOM 733 N N . ASN A 1 93 ? -3.330 3.070 32.350 1.00 24.86 262 ASN A N 1
ATOM 734 C CA . ASN A 1 93 ? -2.677 2.181 31.406 1.00 25.66 262 ASN A CA 1
ATOM 735 C C . ASN A 1 93 ? -2.526 2.857 30.052 1.00 26.67 262 ASN A C 1
ATOM 736 O O . ASN A 1 93 ? -1.504 2.714 29.390 1.00 26.06 262 ASN A O 1
ATOM 741 N N . LEU A 1 94 ? -3.550 3.611 29.659 1.00 25.77 263 LEU A N 1
ATOM 742 C CA . LEU A 1 94 ? -3.488 4.418 28.446 1.00 23.51 263 LEU A CA 1
ATOM 743 C C . LEU A 1 94 ? -2.305 5.388 28.500 1.00 20.53 263 LEU A C 1
ATOM 744 O O . LEU A 1 94 ? -1.513 5.467 27.569 1.00 23.87 263 LEU A O 1
ATOM 749 N N . CYS A 1 95 ? -2.166 6.110 29.604 1.00 22.84 264 CYS A N 1
ATOM 750 C CA . CYS A 1 95 ? -1.072 7.072 29.742 1.00 24.71 264 CYS A CA 1
ATOM 751 C C . CYS A 1 95 ? 0.326 6.431 29.668 1.00 27.62 264 CYS A C 1
ATOM 752 O O . CYS A 1 95 ? 1.255 6.999 29.083 1.00 24.96 264 CYS A O 1
ATOM 755 N N . LEU A 1 96 ? 0.474 5.261 30.278 1.00 25.90 265 LEU A N 1
ATOM 756 C CA . LEU A 1 96 ? 1.726 4.511 30.207 1.00 27.18 265 LEU A CA 1
ATOM 757 C C . LEU A 1 96 ? 2.003 4.056 28.770 1.00 25.17 265 LEU A C 1
ATOM 758 O O . LEU A 1 96 ? 3.140 4.083 28.312 1.00 26.77 265 LEU A O 1
ATOM 763 N N . LEU A 1 97 ? 0.961 3.614 28.075 1.00 24.21 266 LEU A N 1
ATOM 764 C CA . LEU A 1 97 ? 1.079 3.294 26.657 1.00 23.39 266 LEU A CA 1
ATOM 765 C C . LEU A 1 97 ? 1.521 4.535 25.878 1.00 26.73 266 LEU A C 1
ATOM 766 O O . LEU A 1 97 ? 2.498 4.494 25.128 1.00 24.15 266 LEU A O 1
ATOM 771 N N . ALA A 1 98 ? 0.811 5.645 26.081 1.00 24.35 267 ALA A N 1
ATOM 772 C CA . ALA A 1 98 ? 1.109 6.888 25.377 1.00 20.41 267 ALA A CA 1
ATOM 773 C C . ALA A 1 98 ? 2.550 7.330 25.587 1.00 26.20 267 ALA A C 1
ATOM 774 O O . ALA A 1 98 ? 3.223 7.788 24.656 1.00 21.38 267 ALA A O 1
ATOM 776 N N . LYS A 1 99 ? 3.020 7.204 26.823 1.00 23.40 268 LYS A N 1
ATOM 777 C CA . LYS A 1 99 ? 4.341 7.717 27.161 1.00 24.96 268 LYS A CA 1
ATOM 778 C C . LYS A 1 99 ? 5.456 7.032 26.358 1.00 22.38 268 LYS A C 1
ATOM 779 O O . LYS A 1 99 ? 6.525 7.606 26.166 1.00 24.92 268 LYS A O 1
ATOM 785 N N . LEU A 1 100 ? 5.200 5.814 25.884 1.00 26.46 269 LEU A N 1
ATOM 786 C CA . LEU A 1 100 ? 6.175 5.087 25.062 1.00 25.75 269 LEU A CA 1
ATOM 787 C C . LEU A 1 100 ? 6.434 5.780 23.734 1.00 27.44 269 LEU A C 1
ATOM 788 O O . LEU A 1 100 ? 7.441 5.516 23.078 1.00 24.74 269 LEU A O 1
ATOM 793 N N . PHE A 1 101 ? 5.532 6.623 23.384 1.00 25.40 270 PHE A N 1
ATOM 794 C CA . PHE A 1 101 ? 5.655 7.322 22.110 1.00 24.47 270 PHE A CA 1
ATOM 795 C C . PHE A 1 101 ? 5.640 8.834 22.308 1.00 27.22 270 PHE A C 1
ATOM 796 O O . PHE A 1 101 ? 5.786 9.596 21.352 1.00 27.96 270 PHE A O 1
ATOM 804 N N . LEU A 1 102 ? 5.463 9.261 23.554 1.00 23.43 271 LEU A N 1
ATOM 805 C CA . LEU A 1 102 ? 5.428 10.681 23.879 1.00 23.53 271 LEU A CA 1
ATOM 806 C C . LEU A 1 102 ? 6.631 11.082 24.727 1.00 25.15 271 LEU A C 1
ATOM 807 O O . LEU A 1 102 ? 6.784 10.626 25.860 1.00 27.45 271 LEU A O 1
ATOM 812 N N . ASP A 1 103 ? 7.507 11.911 24.184 1.00 25.44 272 ASP A N 1
ATOM 813 C CA . ASP A 1 103 ? 8.689 12.360 24.894 1.00 25.81 272 ASP A CA 1
ATOM 814 C C . ASP A 1 103 ? 8.375 13.165 26.140 1.00 29.37 272 ASP A C 1
ATOM 815 O O . ASP A 1 103 ? 8.867 12.865 27.163 1.00 33.22 272 ASP A O 1
ATOM 820 N N . HIS A 1 104 ? 7.567 14.317 26.024 1.00 28.20 273 HIS A N 1
ATOM 821 C CA . HIS A 1 104 ? 7.315 15.353 26.971 1.00 33.80 273 HIS A CA 1
ATOM 822 C C . HIS A 1 104 ? 6.176 15.125 27.920 1.00 31.83 273 HIS A C 1
ATOM 823 O O . HIS A 1 104 ? 5.931 15.989 28.710 1.00 34.86 273 HIS A O 1
ATOM 842 N N . THR A 1 106 ? 4.111 13.871 31.270 1.00 32.17 275 THR A N 1
ATOM 843 C CA . THR A 1 106 ? 4.591 13.903 32.646 1.00 32.36 275 THR A CA 1
ATOM 844 C C . THR A 1 106 ? 3.730 13.354 33.796 1.00 31.42 275 THR A C 1
ATOM 845 O O . THR A 1 106 ? 4.251 12.851 34.736 1.00 32.70 275 THR A O 1
ATOM 849 N N . LEU A 1 107 ? 2.428 13.490 33.764 1.00 29.19 276 LEU A N 1
ATOM 850 C CA . LEU A 1 107 ? 1.557 12.690 34.617 1.00 29.17 276 LEU A CA 1
ATOM 851 C C . LEU A 1 107 ? 1.023 11.472 33.871 1.00 30.82 276 LEU A C 1
ATOM 852 O O . LEU A 1 107 ? 0.839 11.508 32.655 1.00 27.10 276 LEU A O 1
ATOM 857 N N . TYR A 1 108 ? 0.777 10.394 34.609 1.00 25.41 277 TYR A N 1
ATOM 858 C CA . TYR A 1 108 ? 0.264 9.163 34.020 1.00 24.33 277 TYR A CA 1
ATOM 859 C C . TYR A 1 108 ? -0.574 8.377 35.023 1.00 29.15 277 TYR A C 1
ATOM 860 O O . TYR A 1 108 ? -1.243 7.409 34.663 1.00 29.13 277 TYR A O 1
ATOM 869 N N . PHE A 1 109 ? -0.534 8.801 36.282 1.00 28.49 278 PHE A N 1
ATOM 870 C CA . PHE A 1 109 ? -1.291 8.135 37.340 1.00 27.47 278 PHE A CA 1
ATOM 871 C C . PHE A 1 109 ? -2.398 8.968 37.971 1.00 28.75 278 PHE A C 1
ATOM 872 O O . PHE A 1 109 ? -3.406 8.428 38.413 1.00 32.11 278 PHE A O 1
ATOM 880 N N . ASP A 1 110 ? -2.198 10.276 38.048 1.00 31.41 279 ASP A N 1
ATOM 881 C CA . ASP A 1 110 ? -3.246 11.141 38.557 1.00 33.07 279 ASP A CA 1
ATOM 882 C C . ASP A 1 110 ? -4.194 11.463 37.416 1.00 29.61 279 ASP A C 1
ATOM 883 O O . ASP A 1 110 ? -4.118 12.545 36.835 1.00 29.04 279 ASP A O 1
ATOM 888 N N . VAL A 1 111 ? -5.077 10.515 37.106 1.00 31.22 280 VAL A N 1
ATOM 889 C CA . VAL A 1 111 ? -5.957 10.595 35.936 1.00 31.96 280 VAL A CA 1
ATOM 890 C C . VAL A 1 111 ? -7.355 11.150 36.228 1.00 33.53 280 VAL A C 1
ATOM 891 O O . VAL A 1 111 ? -8.063 11.549 35.299 1.00 25.02 280 VAL A O 1
ATOM 895 N N . GLU A 1 112 ? -7.756 11.162 37.502 1.00 31.61 281 GLU A N 1
ATOM 896 C CA . GLU A 1 112 ? -9.062 11.708 37.910 1.00 32.61 281 GLU A CA 1
ATOM 897 C C . GLU A 1 112 ? -9.399 13.078 37.300 1.00 30.19 281 GLU A C 1
ATOM 898 O O . GLU A 1 112 ? -10.547 13.325 36.937 1.00 36.96 281 GLU A O 1
ATOM 904 N N . PRO A 1 113 ? -8.420 13.996 37.228 1.00 31.16 282 PRO A N 1
ATOM 905 C CA . PRO A 1 113 ? -8.742 15.320 36.664 1.00 30.60 282 PRO A CA 1
ATOM 906 C C . PRO A 1 113 ? -8.855 15.352 35.131 1.00 31.56 282 PRO A C 1
ATOM 907 O O . PRO A 1 113 ? -9.005 16.440 34.567 1.00 29.30 282 PRO A O 1
ATOM 911 N N . PHE A 1 114 ? -8.778 14.197 34.473 1.00 29.12 283 PHE A N 1
ATOM 912 C CA . PHE A 1 114 ? -8.772 14.157 33.008 1.00 26.55 283 PHE A CA 1
ATOM 913 C C . PHE A 1 114 ? -9.930 13.361 32.422 1.00 27.40 283 PHE A C 1
ATOM 914 O O . PHE A 1 114 ? -10.419 12.411 33.026 1.00 31.07 283 PHE A O 1
ATOM 922 N N . VAL A 1 115 ? -10.361 13.785 31.242 1.00 24.25 284 VAL A N 1
ATOM 923 C CA . VAL A 1 115 ? -11.192 12.986 30.363 1.00 24.79 284 VAL A CA 1
ATOM 924 C C . VAL A 1 115 ? -10.351 12.598 29.173 1.00 20.99 284 VAL A C 1
ATOM 925 O O . VAL A 1 115 ? -9.549 13.397 28.692 1.00 25.67 284 VAL A O 1
ATOM 929 N N . PHE A 1 116 ? -10.539 11.381 28.690 1.00 22.66 285 PHE A N 1
ATOM 930 C CA . PHE A 1 116 ? -9.766 10.881 27.563 1.00 27.42 285 PHE A CA 1
ATOM 931 C C . PHE A 1 116 ? -10.683 10.543 26.388 1.00 26.72 285 PHE A C 1
ATOM 932 O O . PHE A 1 116 ? -11.724 9.923 26.567 1.00 25.26 285 PHE A O 1
ATOM 940 N N . TYR A 1 117 ? -10.283 10.971 25.197 1.00 24.79 286 TYR A N 1
ATOM 941 C CA . TYR A 1 117 ? -11.002 10.674 23.970 1.00 22.29 286 TYR A CA 1
ATOM 942 C C . TYR A 1 117 ? -10.203 9.710 23.107 1.00 23.93 286 TYR A C 1
ATOM 943 O O . TYR A 1 117 ? -9.153 10.061 22.567 1.00 23.89 286 TYR A O 1
ATOM 952 N N . ILE A 1 118 ? -10.710 8.483 23.021 1.00 23.52 287 ILE A N 1
ATOM 953 C CA . ILE A 1 118 ? -10.020 7.359 22.397 1.00 22.62 287 ILE A CA 1
ATOM 954 C C . ILE A 1 118 ? -10.544 7.181 20.971 1.00 26.56 287 ILE A C 1
ATOM 955 O O . ILE A 1 118 ? -11.722 6.888 20.778 1.00 27.43 287 ILE A O 1
ATOM 960 N N . LEU A 1 119 ? -9.675 7.364 19.985 1.00 21.70 288 LEU A N 1
ATOM 961 C CA . LEU A 1 119 ? -10.037 7.200 18.583 1.00 26.33 288 LEU A CA 1
ATOM 962 C C . LEU A 1 119 ? -9.878 5.725 18.246 1.00 29.52 288 LEU A C 1
ATOM 963 O O . LEU A 1 119 ? -8.863 5.115 18.607 1.00 26.58 288 LEU A O 1
ATOM 968 N N . THR A 1 120 ? -10.882 5.141 17.589 1.00 22.71 289 THR A N 1
ATOM 969 C CA . THR A 1 120 ? -10.841 3.712 17.260 1.00 26.40 289 THR A CA 1
ATOM 970 C C . THR A 1 120 ? -11.222 3.428 15.806 1.00 28.66 289 THR A C 1
ATOM 971 O O . THR A 1 120 ? -12.076 4.112 15.239 1.00 29.46 289 THR A O 1
ATOM 975 N N . GLU A 1 121 ? -10.574 2.429 15.210 1.00 27.86 290 GLU A N 1
ATOM 976 C CA . GLU A 1 121 ? -11.041 1.842 13.957 1.00 30.67 290 GLU A CA 1
ATOM 977 C C . GLU A 1 121 ? -11.930 0.664 14.324 1.00 34.07 290 GLU A C 1
ATOM 978 O O . GLU A 1 121 ? -11.544 -0.189 15.125 1.00 30.85 290 GLU A O 1
ATOM 984 N N . VAL A 1 122 ? -13.120 0.620 13.741 1.00 29.66 291 VAL A N 1
ATOM 985 C CA . VAL A 1 122 ? -14.102 -0.385 14.104 1.00 34.32 291 VAL A CA 1
ATOM 986 C C . VAL A 1 122 ? -14.238 -1.418 12.992 1.00 39.22 291 VAL A C 1
ATOM 987 O O . VAL A 1 122 ? -14.408 -1.071 11.825 1.00 39.90 291 VAL A O 1
ATOM 991 N N . ASP A 1 123 ? -14.115 -2.688 13.348 1.00 40.56 292 ASP A N 1
ATOM 992 C CA . ASP A 1 123 ? -14.448 -3.757 12.415 1.00 44.15 292 ASP A CA 1
ATOM 993 C C . ASP A 1 123 ? -15.342 -4.776 13.106 1.00 44.45 292 ASP A C 1
ATOM 994 O O . ASP A 1 123 ? -15.873 -4.509 14.188 1.00 45.24 292 ASP A O 1
ATOM 999 N N . ARG A 1 124 ? -15.527 -5.935 12.483 1.00 50.33 293 ARG A N 1
ATOM 1000 C CA . ARG A 1 124 ? -16.415 -6.939 13.058 1.00 51.12 293 ARG A CA 1
ATOM 1001 C C . ARG A 1 124 ? -15.825 -7.528 14.341 1.00 47.57 293 ARG A C 1
ATOM 1002 O O . ARG A 1 124 ? -16.556 -7.994 15.213 1.00 47.05 293 ARG A O 1
ATOM 1010 N N . GLN A 1 125 ? -14.504 -7.473 14.467 1.00 46.97 294 GLN A N 1
ATOM 1011 C CA . GLN A 1 125 ? -13.840 -8.000 15.652 1.00 47.83 294 GLN A CA 1
ATOM 1012 C C . GLN A 1 125 ? -13.930 -7.063 16.853 1.00 45.56 294 GLN A C 1
ATOM 1013 O O . GLN A 1 125 ? -13.909 -7.522 17.990 1.00 46.99 294 GLN A O 1
ATOM 1019 N N . GLY A 1 126 ? -14.040 -5.757 16.604 1.00 45.18 295 GLY A N 1
ATOM 1020 C CA . GLY A 1 126 ? -14.169 -4.779 17.679 1.00 41.52 295 GLY A CA 1
ATOM 1021 C C . GLY A 1 126 ? -13.762 -3.350 17.323 1.00 40.69 295 GLY A C 1
ATOM 1022 O O . GLY A 1 126 ? -13.631 -3.011 16.147 1.00 36.54 295 GLY A O 1
ATOM 1023 N N . ALA A 1 127 ? -13.584 -2.508 18.346 1.00 36.75 296 ALA A N 1
ATOM 1024 C CA . ALA A 1 127 ? -13.127 -1.130 18.156 1.00 36.26 296 ALA A CA 1
ATOM 1025 C C . ALA A 1 127 ? -11.662 -1.003 18.584 1.00 31.96 296 ALA A C 1
ATOM 1026 O O . ALA A 1 127 ? -11.357 -1.112 19.773 1.00 30.63 296 ALA A O 1
ATOM 1028 N N . HIS A 1 128 ? -10.772 -0.760 17.622 1.00 30.83 297 HIS A N 1
ATOM 1029 C CA . HIS A 1 128 ? -9.317 -0.826 17.867 1.00 31.59 297 HIS A CA 1
ATOM 1030 C C . HIS A 1 128 ? -8.670 0.546 18.049 1.00 28.77 297 HIS A C 1
ATOM 1031 O O . HIS A 1 128 ? -8.719 1.401 17.157 1.00 28.34 297 HIS A O 1
ATOM 1038 N N . ILE A 1 129 ? -8.050 0.749 19.201 1.00 29.86 298 ILE A N 1
ATOM 1039 C CA . ILE A 1 129 ? -7.445 2.042 19.507 1.00 28.60 298 ILE A CA 1
ATOM 1040 C C . ILE A 1 129 ? -6.392 2.445 18.463 1.00 25.38 298 ILE A C 1
ATOM 1041 O O . ILE A 1 129 ? -5.556 1.644 18.079 1.00 26.18 298 ILE A O 1
ATOM 1046 N N . VAL A 1 130 ? -6.461 3.676 17.973 1.00 22.72 299 VAL A N 1
ATOM 1047 C CA . VAL A 1 130 ? -5.445 4.143 17.048 1.00 24.33 299 VAL A CA 1
ATOM 1048 C C . VAL A 1 130 ? -4.794 5.418 17.559 1.00 25.10 299 VAL A C 1
ATOM 1049 O O . VAL A 1 130 ? -3.759 5.833 17.053 1.00 21.71 299 VAL A O 1
ATOM 1053 N N . GLY A 1 131 ? -5.403 6.043 18.562 1.00 22.24 300 GLY A N 1
ATOM 1054 C CA . GLY A 1 131 ? -4.849 7.256 19.122 1.00 23.11 300 GLY A CA 1
ATOM 1055 C C . GLY A 1 131 ? -5.795 7.865 20.128 1.00 22.69 300 GLY A C 1
ATOM 1056 O O . GLY A 1 131 ? -6.859 7.307 20.397 1.00 24.55 300 GLY A O 1
ATOM 1057 N N . TYR A 1 132 ? -5.424 9.017 20.679 1.00 21.30 301 TYR A N 1
ATOM 1058 C CA . TYR A 1 132 ? -6.245 9.645 21.703 1.00 20.61 301 TYR A CA 1
ATOM 1059 C C . TYR A 1 132 ? -5.787 11.065 21.947 1.00 20.89 301 TYR A C 1
ATOM 1060 O O . TYR A 1 132 ? -4.717 11.474 21.488 1.00 21.89 301 TYR A O 1
ATOM 1069 N N . PHE A 1 133 ? -6.588 11.817 22.695 1.00 20.57 302 PHE A N 1
ATOM 1070 C CA . PHE A 1 133 ? -6.076 12.987 23.404 1.00 17.00 302 PHE A CA 1
ATOM 1071 C C . PHE A 1 133 ? -6.675 13.040 24.793 1.00 23.75 302 PHE A C 1
ATOM 1072 O O . PHE A 1 133 ? -7.767 12.529 25.024 1.00 23.50 302 PHE A O 1
ATOM 1080 N N . SER A 1 134 ? -5.949 13.648 25.720 1.00 25.05 303 SER A N 1
ATOM 1081 C CA . SER A 1 134 ? -6.443 13.831 27.070 1.00 25.09 303 SER A CA 1
ATOM 1082 C C . SER A 1 134 ? -6.814 15.289 27.209 1.00 23.35 303 SER A C 1
ATOM 1083 O O . SER A 1 134 ? -6.271 16.142 26.521 1.00 22.23 303 SER A O 1
ATOM 1086 N N . LYS A 1 135 ? -7.752 15.563 28.101 1.00 25.48 304 LYS A N 1
ATOM 1087 C CA . LYS A 1 135 ? -8.258 16.903 28.296 1.00 25.48 304 LYS A CA 1
ATOM 1088 C C . LYS A 1 135 ? -8.466 17.062 29.783 1.00 25.47 304 LYS A C 1
ATOM 1089 O O . LYS A 1 135 ? -9.102 16.227 30.422 1.00 25.91 304 LYS A O 1
ATOM 1095 N N . GLU A 1 136 ? -7.893 18.120 30.333 1.00 26.86 305 GLU A N 1
ATOM 1096 C CA . GLU A 1 136 ? -8.041 18.431 31.741 1.00 29.89 305 GLU A CA 1
ATOM 1097 C C . GLU A 1 136 ? -9.428 19.048 31.966 1.00 35.07 305 GLU A C 1
ATOM 1098 O O . GLU A 1 136 ? -9.718 20.131 31.460 1.00 37.60 305 GLU A O 1
ATOM 1104 N N . LYS A 1 137 ? -10.283 18.337 32.700 1.00 32.85 306 LYS A N 1
ATOM 1105 C CA . LYS A 1 137 ? -11.659 18.767 32.954 1.00 35.85 306 LYS A CA 1
ATOM 1106 C C . LYS A 1 137 ? -11.760 20.216 33.400 1.00 40.40 306 LYS A C 1
ATOM 1107 O O . LYS A 1 137 ? -12.622 20.964 32.935 1.00 46.13 306 LYS A O 1
ATOM 1113 N N . GLU A 1 138 ? -10.899 20.594 34.334 1.00 38.32 307 GLU A N 1
ATOM 1114 C CA . GLU A 1 138 ? -10.890 21.945 34.868 1.00 47.91 307 GLU A CA 1
ATOM 1115 C C . GLU A 1 138 ? -9.538 22.585 34.622 1.00 44.44 307 GLU A C 1
ATOM 1116 O O . GLU A 1 138 ? -8.667 22.577 35.487 1.00 52.09 307 GLU A O 1
ATOM 1122 N N . SER A 1 139 ? -9.365 23.127 33.425 1.00 50.18 308 SER A N 1
ATOM 1123 C CA . SER A 1 139 ? -8.136 23.822 33.080 1.00 48.62 308 SER A CA 1
ATOM 1124 C C . SER A 1 139 ? -8.257 25.280 33.488 1.00 50.46 308 SER A C 1
ATOM 1125 O O . SER A 1 139 ? -9.217 25.949 33.113 1.00 51.17 308 SER A O 1
ATOM 1128 N N . PRO A 1 140 ? -7.279 25.776 34.261 1.00 52.49 309 PRO A N 1
ATOM 1129 C CA . PRO A 1 140 ? -7.282 27.175 34.700 1.00 55.97 309 PRO A CA 1
ATOM 1130 C C . PRO A 1 140 ? -6.892 28.117 33.566 1.00 55.33 309 PRO A C 1
ATOM 1131 O O . PRO A 1 140 ? -7.161 29.314 33.649 1.00 59.43 309 PRO A O 1
ATOM 1135 N N . ASP A 1 141 ? -6.264 27.584 32.523 1.00 51.93 310 ASP A N 1
ATOM 1136 C CA . ASP A 1 141 ? -5.952 28.392 31.349 1.00 50.65 310 ASP A CA 1
ATOM 1137 C C . ASP A 1 141 ? -6.817 27.991 30.157 1.00 46.63 310 ASP A C 1
ATOM 1138 O O . ASP A 1 141 ? -6.626 28.481 29.048 1.00 46.31 310 ASP A O 1
ATOM 1143 N N . GLY A 1 142 ? -7.769 27.096 30.393 1.00 42.96 311 GLY A N 1
ATOM 1144 C CA . GLY A 1 142 ? -8.696 26.703 29.349 1.00 43.92 311 GLY A CA 1
ATOM 1145 C C . GLY A 1 142 ? -8.054 25.888 28.237 1.00 40.93 311 GLY A C 1
ATOM 1146 O O . GLY A 1 142 ? -8.451 25.992 27.073 1.00 33.67 311 GLY A O 1
ATOM 1147 N N . ASN A 1 143 ? -7.064 25.070 28.579 1.00 33.41 312 ASN A N 1
ATOM 1148 C CA . ASN A 1 143 ? -6.500 24.161 27.588 1.00 30.05 312 ASN A CA 1
ATOM 1149 C C . ASN A 1 143 ? -7.510 23.089 27.220 1.00 29.25 312 ASN A C 1
ATOM 1150 O O . ASN A 1 143 ? -8.088 22.434 28.098 1.00 26.46 312 ASN A O 1
ATOM 1155 N N . ASN A 1 144 ? -7.723 22.904 25.923 1.00 24.97 313 ASN A N 1
ATOM 1156 C CA . ASN A 1 144 ? -8.710 21.929 25.468 1.00 24.71 313 ASN A CA 1
ATOM 1157 C C . ASN A 1 144 ? -8.071 20.610 25.026 1.00 23.20 313 ASN A C 1
ATOM 1158 O O . ASN A 1 144 ? -8.762 19.689 24.588 1.00 21.75 313 ASN A O 1
ATOM 1163 N N . VAL A 1 145 ? -6.744 20.541 25.134 1.00 22.40 314 VAL A N 1
ATOM 1164 C CA . VAL A 1 145 ? -5.995 19.306 24.914 1.00 21.08 314 VAL A CA 1
ATOM 1165 C C . VAL A 1 145 ? -4.757 19.361 25.793 1.00 19.20 314 VAL A C 1
ATOM 1166 O O . VAL A 1 145 ? -4.083 20.379 25.839 1.00 21.99 314 VAL A O 1
ATOM 1170 N N . ALA A 1 146 ? -4.471 18.279 26.499 1.00 21.93 315 ALA A N 1
ATOM 1171 C CA . ALA A 1 146 ? -3.238 18.194 27.273 1.00 23.89 315 ALA A CA 1
ATOM 1172 C C . ALA A 1 146 ? -2.190 17.470 26.433 1.00 21.52 315 ALA A C 1
ATOM 1173 O O . ALA A 1 146 ? -1.210 18.071 26.017 1.00 24.17 315 ALA A O 1
ATOM 1175 N N . CYS A 1 147 ? -2.426 16.191 26.152 1.00 21.22 316 CYS A N 1
ATOM 1176 C CA . CYS A 1 147 ? -1.548 15.418 25.262 1.00 21.68 316 CYS A CA 1
ATOM 1177 C C . CYS A 1 147 ? -2.341 14.779 24.117 1.00 23.03 316 CYS A C 1
ATOM 1178 O O . CYS A 1 147 ? -3.510 14.428 24.283 1.00 19.57 316 CYS A O 1
ATOM 1181 N N . ILE A 1 148 ? -1.702 14.600 22.964 1.00 16.92 317 ILE A N 1
ATOM 1182 C CA . ILE A 1 148 ? -2.384 13.991 21.829 1.00 21.04 317 ILE A CA 1
ATOM 1183 C C . ILE A 1 148 ? -1.425 13.044 21.115 1.00 21.37 317 ILE A C 1
ATOM 1184 O O . ILE A 1 148 ? -0.223 13.342 20.993 1.00 18.09 317 ILE A O 1
ATOM 1189 N N . LEU A 1 149 ? -1.948 11.903 20.662 1.00 19.31 318 LEU A N 1
ATOM 1190 C CA . LEU A 1 149 ? -1.114 10.848 20.079 1.00 22.39 318 LEU A CA 1
ATOM 1191 C C . LEU A 1 149 ? -1.855 9.952 19.085 1.00 23.32 318 LEU A C 1
ATOM 1192 O O . LEU A 1 149 ? -2.963 9.468 19.371 1.00 17.92 318 LEU A O 1
ATOM 1197 N N . THR A 1 150 ? -1.224 9.731 17.931 1.00 20.04 319 THR A N 1
ATOM 1198 C CA . THR A 1 150 ? -1.586 8.638 17.042 1.00 21.25 319 THR A CA 1
ATOM 1199 C C . THR A 1 150 ? -0.523 7.548 17.205 1.00 22.05 319 THR A C 1
ATOM 1200 O O . THR A 1 150 ? 0.673 7.840 17.166 1.00 20.78 319 THR A O 1
ATOM 1204 N N . LEU A 1 151 ? -0.946 6.307 17.403 1.00 21.64 320 LEU A N 1
ATOM 1205 C CA . LEU A 1 151 ? 0.003 5.207 17.555 1.00 20.38 320 LEU A CA 1
ATOM 1206 C C . LEU A 1 151 ? 0.704 5.007 16.210 1.00 24.12 320 LEU A C 1
ATOM 1207 O O . LEU A 1 151 ? 0.076 5.154 15.159 1.00 23.35 320 LEU A O 1
ATOM 1212 N N . PRO A 1 152 ? 2.009 4.693 16.240 1.00 20.72 321 PRO A N 1
ATOM 1213 C CA . PRO A 1 152 ? 2.865 4.647 15.038 1.00 25.28 321 PRO A CA 1
ATOM 1214 C C . PRO A 1 152 ? 2.303 3.949 13.787 1.00 22.13 321 PRO A C 1
ATOM 1215 O O . PRO A 1 152 ? 2.397 4.523 12.708 1.00 24.99 321 PRO A O 1
ATOM 1219 N N . PRO A 1 153 ? 1.732 2.746 13.921 1.00 24.09 322 PRO A N 1
ATOM 1220 C CA . PRO A 1 153 ? 1.273 2.077 12.696 1.00 27.78 322 PRO A CA 1
ATOM 1221 C C . PRO A 1 153 ? 0.069 2.759 12.033 1.00 26.90 322 PRO A C 1
ATOM 1222 O O . PRO A 1 153 ? -0.275 2.408 10.905 1.00 26.87 322 PRO A O 1
ATOM 1226 N N . TYR A 1 154 ? -0.540 3.729 12.707 1.00 25.39 323 TYR A N 1
ATOM 1227 C CA . TYR A 1 154 ? -1.702 4.436 12.163 1.00 26.60 323 TYR A CA 1
ATOM 1228 C C . TYR A 1 154 ? -1.407 5.879 11.762 1.00 26.22 323 TYR A C 1
ATOM 1229 O O . TYR A 1 154 ? -2.316 6.620 11.385 1.00 25.56 323 TYR A O 1
ATOM 1238 N N . GLN A 1 155 ? -0.143 6.281 11.872 1.00 24.74 324 GLN A N 1
ATOM 1239 C CA . GLN A 1 155 ? 0.270 7.655 11.591 1.00 25.97 324 GLN A CA 1
ATOM 1240 C C . GLN A 1 155 ? 0.210 7.965 10.083 1.00 32.72 324 GLN A C 1
ATOM 1241 O O . GLN A 1 155 ? 0.131 7.055 9.256 1.00 29.49 324 GLN A O 1
ATOM 1247 N N . ARG A 1 156 ? 0.216 9.249 9.739 1.00 30.40 325 ARG A N 1
ATOM 1248 C CA . ARG A 1 156 ? 0.246 9.678 8.340 1.00 36.33 325 ARG A CA 1
ATOM 1249 C C . ARG A 1 156 ? -1.061 9.423 7.605 1.00 36.21 325 ARG A C 1
ATOM 1250 O O . ARG A 1 156 ? -1.084 9.407 6.373 1.00 40.82 325 ARG A O 1
ATOM 1258 N N . ARG A 1 157 ? -2.146 9.228 8.350 1.00 30.53 326 ARG A N 1
ATOM 1259 C CA . ARG A 1 157 ? -3.436 8.938 7.747 1.00 32.15 326 ARG A CA 1
ATOM 1260 C C . ARG A 1 157 ? -4.478 10.007 8.082 1.00 33.90 326 ARG A C 1
ATOM 1261 O O . ARG A 1 157 ? -5.649 9.857 7.754 1.00 31.25 326 ARG A O 1
ATOM 1269 N N . GLY A 1 158 ? -4.057 11.062 8.769 1.00 28.54 327 GLY A N 1
ATOM 1270 C CA . GLY A 1 158 ? -4.958 12.140 9.139 1.00 29.31 327 GLY A CA 1
ATOM 1271 C C . GLY A 1 158 ? -5.648 11.982 10.491 1.00 29.75 327 GLY A C 1
ATOM 1272 O O . GLY A 1 158 ? -6.516 12.781 10.840 1.00 22.30 327 GLY A O 1
ATOM 1273 N N . TYR A 1 159 ? -5.261 10.964 11.260 1.00 25.65 328 TYR A N 1
ATOM 1274 C CA . TYR A 1 159 ? -5.916 10.710 12.540 1.00 26.96 328 TYR A CA 1
ATOM 1275 C C . TYR A 1 159 ? -5.581 11.777 13.556 1.00 25.36 328 TYR A C 1
ATOM 1276 O O . TYR A 1 159 ? -6.406 12.100 14.399 1.00 23.23 328 TYR A O 1
ATOM 1285 N N . GLY A 1 160 ? -4.365 12.309 13.484 1.00 23.06 329 GLY A N 1
ATOM 1286 C CA . GLY A 1 160 ? -3.945 13.360 14.393 1.00 23.27 329 GLY A CA 1
ATOM 1287 C C . GLY A 1 160 ? -4.792 14.606 14.166 1.00 25.58 329 GLY A C 1
ATOM 1288 O O . GLY A 1 160 ? -5.285 15.222 15.105 1.00 18.92 329 GLY A O 1
ATOM 1289 N N . LYS A 1 161 ? -4.947 14.988 12.905 1.00 25.29 330 LYS A N 1
ATOM 1290 C CA . LYS A 1 161 ? -5.709 16.179 12.569 1.00 22.14 330 LYS A CA 1
ATOM 1291 C C . LYS A 1 161 ? -7.200 15.999 12.858 1.00 24.11 330 LYS A C 1
ATOM 1292 O O . LYS A 1 161 ? -7.891 16.964 13.217 1.00 23.85 330 LYS A O 1
ATOM 1298 N N . PHE A 1 162 ? -7.690 14.772 12.695 1.00 19.26 331 PHE A N 1
ATOM 1299 C CA . PHE A 1 162 ? -9.041 14.441 13.132 1.00 23.77 331 PHE A CA 1
ATOM 1300 C C . PHE A 1 162 ? -9.241 14.678 14.619 1.00 24.48 331 PHE A C 1
ATOM 1301 O O . PHE A 1 162 ? -10.183 15.347 15.021 1.00 24.24 331 PHE A O 1
ATOM 1309 N N . LEU A 1 163 ? -8.363 14.109 15.437 1.00 23.12 332 LEU A N 1
ATOM 1310 C CA . LEU A 1 163 ? -8.441 14.302 16.891 1.00 22.95 332 LEU A CA 1
ATOM 1311 C C . LEU A 1 163 ? -8.359 15.780 17.273 1.00 22.38 332 LEU A C 1
ATOM 1312 O O . LEU A 1 163 ? -9.074 16.242 18.165 1.00 24.03 332 LEU A O 1
ATOM 1317 N N . ILE A 1 164 ? -7.493 16.524 16.597 1.00 19.90 333 ILE A N 1
ATOM 1318 C CA . ILE A 1 164 ? -7.380 17.954 16.853 1.00 20.61 333 ILE A CA 1
ATOM 1319 C C . ILE A 1 164 ? -8.686 18.667 16.472 1.00 25.43 333 ILE A C 1
ATOM 1320 O O . ILE A 1 164 ? -9.211 19.458 17.249 1.00 21.59 333 ILE A O 1
ATOM 1325 N N . ALA A 1 165 ? -9.209 18.388 15.281 1.00 22.61 334 ALA A N 1
ATOM 1326 C CA . ALA A 1 165 ? -10.514 18.944 14.899 1.00 23.61 334 ALA A CA 1
ATOM 1327 C C . ALA A 1 165 ? -11.568 18.573 15.943 1.00 24.72 334 ALA A C 1
ATOM 1328 O O . ALA A 1 165 ? -12.391 19.407 16.319 1.00 24.76 334 ALA A O 1
ATOM 1330 N N . PHE A 1 166 ? -11.522 17.327 16.417 1.00 21.17 335 PHE A N 1
ATOM 1331 C CA . PHE A 1 166 ? -12.474 16.821 17.401 1.00 23.06 335 PHE A CA 1
ATOM 1332 C C . PHE A 1 166 ? -12.435 17.639 18.685 1.00 26.98 335 PHE A C 1
ATOM 1333 O O . PHE A 1 166 ? -13.483 17.998 19.242 1.00 21.27 335 PHE A O 1
ATOM 1341 N N . SER A 1 167 ? -11.227 17.941 19.159 1.00 22.79 336 SER A N 1
ATOM 1342 C CA . SER A 1 167 ? -11.074 18.719 20.384 1.00 23.29 336 SER A CA 1
ATOM 1343 C C . SER A 1 167 ? -11.730 20.085 20.229 1.00 24.04 336 SER A C 1
ATOM 1344 O O . SER A 1 167 ? -12.311 20.602 21.170 1.00 23.56 336 SER A O 1
ATOM 1347 N N . TYR A 1 168 ? -11.660 20.670 19.040 1.00 24.77 337 TYR A N 1
ATOM 1348 C CA . TYR A 1 168 ? -12.324 21.967 18.831 1.00 23.63 337 TYR A CA 1
ATOM 1349 C C . TYR A 1 168 ? -13.842 21.845 18.695 1.00 25.96 337 TYR A C 1
ATOM 1350 O O . TYR A 1 168 ? -14.575 22.777 19.014 1.00 23.99 337 TYR A O 1
ATOM 1359 N N . GLU A 1 169 ? -14.310 20.699 18.220 1.00 23.31 338 GLU A N 1
ATOM 1360 C CA . GLU A 1 169 ? -15.751 20.479 18.138 1.00 26.56 338 GLU A CA 1
ATOM 1361 C C . GLU A 1 169 ? -16.312 20.397 19.560 1.00 29.62 338 GLU A C 1
ATOM 1362 O O . GLU A 1 169 ? -17.398 20.917 19.835 1.00 23.96 338 GLU A O 1
ATOM 1368 N N . LEU A 1 170 ? -15.567 19.773 20.471 1.00 19.91 339 LEU A N 1
ATOM 1369 C CA . LEU A 1 170 ? -15.951 19.800 21.883 1.00 23.15 339 LEU A CA 1
ATOM 1370 C C . LEU A 1 170 ? -15.956 21.229 22.424 1.00 27.10 339 LEU A C 1
ATOM 1371 O O . LEU A 1 170 ? -16.909 21.635 23.090 1.00 28.78 339 LEU A O 1
ATOM 1376 N N . SER A 1 171 ? -14.895 21.990 22.158 1.00 25.15 340 SER A N 1
ATOM 1377 C CA . SER A 1 171 ? -14.827 23.376 22.648 1.00 28.51 340 SER A CA 1
ATOM 1378 C C . SER A 1 171 ? -15.989 24.235 22.109 1.00 29.00 340 SER A C 1
ATOM 1379 O O . SER A 1 171 ? -16.563 25.066 22.826 1.00 25.41 340 SER A O 1
ATOM 1382 N N . LYS A 1 172 ? -16.347 24.016 20.850 1.00 26.75 341 LYS A N 1
ATOM 1383 C CA . LYS A 1 172 ? -17.479 24.728 20.263 1.00 31.79 341 LYS A CA 1
ATOM 1384 C C . LYS A 1 172 ? -18.772 24.465 21.028 1.00 32.88 341 LYS A C 1
ATOM 1385 O O . LYS A 1 172 ? -19.541 25.384 21.302 1.00 37.60 341 LYS A O 1
ATOM 1391 N N . LEU A 1 173 ? -19.013 23.211 21.377 1.00 28.58 342 LEU A N 1
ATOM 1392 C CA . LEU A 1 173 ? -20.233 22.876 22.100 1.00 34.83 342 LEU A CA 1
ATOM 1393 C C . LEU A 1 173 ? -20.195 23.465 23.504 1.00 35.65 342 LEU A C 1
ATOM 1394 O O . LEU A 1 173 ? -21.240 23.730 24.098 1.00 34.12 342 LEU A O 1
ATOM 1399 N N . GLU A 1 174 ? -18.986 23.689 24.021 1.00 30.04 343 GLU A N 1
ATOM 1400 C CA . GLU A 1 174 ? -18.812 24.322 25.321 1.00 28.30 343 GLU A CA 1
ATOM 1401 C C . GLU A 1 174 ? -18.865 25.836 25.168 1.00 30.12 343 GLU A C 1
ATOM 1402 O O . GLU A 1 174 ? -18.747 26.575 26.144 1.00 34.27 343 GLU A O 1
ATOM 1408 N N . SER A 1 175 ? -19.015 26.287 23.928 1.00 32.02 344 SER A N 1
ATOM 1409 C CA . SER A 1 175 ? -19.036 27.711 23.618 1.00 36.51 344 SER A CA 1
ATOM 1410 C C . SER A 1 175 ? -17.870 28.452 24.255 1.00 36.88 344 SER A C 1
ATOM 1411 O O . SER A 1 175 ? -18.058 29.498 24.880 1.00 33.12 344 SER A O 1
ATOM 1414 N N . THR A 1 176 ? -16.666 27.909 24.089 1.00 33.36 345 THR A N 1
ATOM 1415 C CA . THR A 1 176 ? -15.461 28.578 24.573 1.00 29.84 345 THR A CA 1
ATOM 1416 C C . THR A 1 176 ? -14.329 28.378 23.578 1.00 30.52 345 THR A C 1
ATOM 1417 O O . THR A 1 176 ? -14.417 27.547 22.677 1.00 31.22 345 THR A O 1
ATOM 1421 N N . VAL A 1 177 ? -13.267 29.152 23.737 1.00 31.44 346 VAL A N 1
ATOM 1422 C CA . VAL A 1 177 ? -12.058 28.902 22.979 1.00 31.79 346 VAL A CA 1
ATOM 1423 C C . VAL A 1 177 ? -11.192 28.012 23.848 1.00 35.61 346 VAL A C 1
ATOM 1424 O O . VAL A 1 177 ? -11.420 27.887 25.052 1.00 32.36 346 VAL A O 1
ATOM 1428 N N . GLY A 1 178 ? -10.205 27.385 23.229 1.00 31.42 347 GLY A N 1
ATOM 1429 C CA . GLY A 1 178 ? -9.319 26.486 23.931 1.00 28.32 347 GLY A CA 1
ATOM 1430 C C . GLY A 1 178 ? -8.050 26.313 23.111 1.00 25.84 347 GLY A C 1
ATOM 1431 O O . GLY A 1 178 ? -8.046 26.495 21.885 1.00 24.33 347 GLY A O 1
ATOM 1432 N N . SER A 1 179 ? -6.971 25.933 23.776 1.00 26.98 348 SER A N 1
ATOM 1433 C CA . SER A 1 179 ? -5.691 25.754 23.086 1.00 25.45 348 SER A CA 1
ATOM 1434 C C . SER A 1 179 ? -4.967 24.541 23.679 1.00 28.78 348 SER A C 1
ATOM 1435 O O . SER A 1 179 ? -5.142 24.231 24.862 1.00 26.06 348 SER A O 1
ATOM 1438 N N . PRO A 1 180 ? -4.150 23.847 22.870 1.00 25.42 349 PRO A N 1
ATOM 1439 C CA . PRO A 1 180 ? -3.403 22.742 23.484 1.00 24.99 349 PRO A CA 1
ATOM 1440 C C . PRO A 1 180 ? -2.440 23.262 24.545 1.00 25.96 349 PRO A C 1
ATOM 1441 O O . PRO A 1 180 ? -1.959 24.395 24.446 1.00 25.31 349 PRO A O 1
ATOM 1445 N N . GLU A 1 181 ? -2.157 22.428 25.543 1.00 26.08 350 GLU A N 1
ATOM 1446 C CA . GLU A 1 181 ? -1.249 22.797 26.616 1.00 25.74 350 GLU A CA 1
ATOM 1447 C C . GLU A 1 181 ? 0.174 22.406 26.254 1.00 27.80 350 GLU A C 1
ATOM 1448 O O . GLU A 1 181 ? 0.440 21.256 25.920 1.00 23.97 350 GLU A O 1
ATOM 1454 N N . LYS A 1 182 ? 1.091 23.360 26.322 1.00 24.56 351 LYS A N 1
ATOM 1455 C CA . LYS A 1 182 ? 2.493 23.048 26.108 1.00 28.25 351 LYS A CA 1
ATOM 1456 C C . LYS A 1 182 ? 2.913 22.051 27.191 1.00 31.83 351 LYS A C 1
ATOM 1457 O O . LYS A 1 182 ? 2.515 22.181 28.346 1.00 27.97 351 LYS A O 1
ATOM 1463 N N . PRO A 1 183 ? 3.715 21.044 26.824 1.00 30.51 352 PRO A N 1
ATOM 1464 C CA . PRO A 1 183 ? 4.254 20.865 25.477 1.00 29.48 352 PRO A CA 1
ATOM 1465 C C . PRO A 1 183 ? 3.458 19.836 24.680 1.00 27.75 352 PRO A C 1
ATOM 1466 O O . PRO A 1 183 ? 2.677 19.053 25.230 1.00 26.59 352 PRO A O 1
ATOM 1470 N N . LEU A 1 184 ? 3.679 19.862 23.376 1.00 27.53 353 LEU A N 1
ATOM 1471 C CA . LEU A 1 184 ? 3.119 18.913 22.432 1.00 26.84 353 LEU A CA 1
ATOM 1472 C C . LEU A 1 184 ? 4.288 18.213 21.753 1.00 24.84 353 LEU A C 1
ATOM 1473 O O . LEU A 1 184 ? 5.360 18.811 21.622 1.00 22.38 353 LEU A O 1
ATOM 1478 N N . SER A 1 185 ? 4.069 16.981 21.298 1.00 25.65 354 SER A N 1
ATOM 1479 C CA . SER A 1 185 ? 5.045 16.265 20.481 1.00 25.57 354 SER A CA 1
ATOM 1480 C C . SER A 1 185 ? 5.314 17.089 19.220 1.00 25.06 354 SER A C 1
ATOM 1481 O O . SER A 1 185 ? 4.473 17.889 18.818 1.00 20.79 354 SER A O 1
ATOM 1484 N N . ASP A 1 186 ? 6.474 16.903 18.592 1.00 23.82 355 ASP A N 1
ATOM 1485 C CA . ASP A 1 186 ? 6.806 17.658 17.370 1.00 25.42 355 ASP A CA 1
ATOM 1486 C C . ASP A 1 186 ? 5.846 17.339 16.229 1.00 22.29 355 ASP A C 1
ATOM 1487 O O . ASP A 1 186 ? 5.555 18.182 15.380 1.00 21.18 355 ASP A O 1
ATOM 1492 N N . LEU A 1 187 ? 5.374 16.105 16.204 1.00 20.66 356 LEU A N 1
ATOM 1493 C CA . LEU A 1 187 ? 4.367 15.714 15.220 1.00 21.91 356 LEU A CA 1
ATOM 1494 C C . LEU A 1 187 ? 3.042 16.447 15.480 1.00 22.40 356 LEU A C 1
ATOM 1495 O O . LEU A 1 187 ? 2.372 16.895 14.551 1.00 23.58 356 LEU A O 1
ATOM 1500 N N . GLY A 1 188 ? 2.664 16.548 16.754 1.00 21.88 357 GLY A N 1
ATOM 1501 C CA . GLY A 1 188 ? 1.517 17.345 17.152 1.00 22.23 357 GLY A CA 1
ATOM 1502 C C . GLY A 1 188 ? 1.635 18.809 16.751 1.00 22.63 357 GLY A C 1
ATOM 1503 O O . GLY A 1 188 ? 0.668 19.403 16.243 1.00 20.74 357 GLY A O 1
ATOM 1504 N N . LYS A 1 189 ? 2.815 19.390 16.978 1.00 22.49 358 LYS A N 1
ATOM 1505 C CA . LYS A 1 189 ? 3.106 20.751 16.546 1.00 22.07 358 LYS A CA 1
ATOM 1506 C C . LYS A 1 189 ? 2.783 20.958 15.075 1.00 25.10 358 LYS A C 1
ATOM 1507 O O . LYS A 1 189 ? 2.142 21.947 14.731 1.00 24.33 358 LYS A O 1
ATOM 1513 N N . LEU A 1 190 ? 3.235 20.046 14.211 1.00 20.70 359 LEU A N 1
ATOM 1514 C CA . LEU A 1 190 ? 2.986 20.190 12.769 1.00 22.42 359 LEU A CA 1
ATOM 1515 C C . LEU A 1 190 ? 1.509 19.972 12.412 1.00 23.50 359 LEU A C 1
ATOM 1516 O O . LEU A 1 190 ? 0.988 20.608 11.492 1.00 22.25 359 LEU A O 1
ATOM 1521 N N . SER A 1 191 ? 0.849 19.048 13.103 1.00 17.78 360 SER A N 1
ATOM 1522 C CA . SER A 1 191 ? -0.570 18.781 12.814 1.00 22.91 360 SER A CA 1
ATOM 1523 C C . SER A 1 191 ? -1.463 19.975 13.157 1.00 23.41 360 SER A C 1
ATOM 1524 O O . SER A 1 191 ? -2.357 20.327 12.383 1.00 23.43 360 SER A O 1
ATOM 1527 N N . TYR A 1 192 ? -1.219 20.587 14.318 1.00 24.26 361 TYR A N 1
ATOM 1528 C CA . TYR A 1 192 ? -1.853 21.861 14.669 1.00 22.39 361 TYR A CA 1
ATOM 1529 C C . TYR A 1 192 ? -1.619 22.951 13.622 1.00 27.36 361 TYR A C 1
ATOM 1530 O O . TYR A 1 192 ? -2.567 23.585 13.160 1.00 23.05 361 TYR A O 1
ATOM 1539 N N . ARG A 1 193 ? -0.363 23.180 13.241 1.00 21.12 362 ARG A N 1
ATOM 1540 C CA . ARG A 1 193 ? -0.088 24.228 12.269 1.00 26.52 362 ARG A CA 1
ATOM 1541 C C . ARG A 1 193 ? -0.903 23.959 11.005 1.00 26.09 362 ARG A C 1
ATOM 1542 O O . ARG A 1 193 ? -1.526 24.855 10.428 1.00 27.33 362 ARG A O 1
ATOM 1550 N N . SER A 1 194 ? -0.885 22.711 10.568 1.00 23.95 363 SER A N 1
ATOM 1551 C CA . SER A 1 194 ? -1.557 22.350 9.326 1.00 25.59 363 SER A CA 1
ATOM 1552 C C . SER A 1 194 ? -3.080 22.451 9.461 1.00 26.79 363 SER A C 1
ATOM 1553 O O . SER A 1 194 ? -3.764 22.979 8.573 1.00 22.33 363 SER A O 1
ATOM 1556 N N . TYR A 1 195 ? -3.609 21.966 10.574 1.00 22.56 364 TYR A N 1
ATOM 1557 C CA . TYR A 1 195 ? -5.047 22.049 10.800 1.00 23.15 364 TYR A CA 1
ATOM 1558 C C . TYR A 1 195 ? -5.548 23.495 10.939 1.00 26.46 364 TYR A C 1
ATOM 1559 O O . TYR A 1 195 ? -6.528 23.871 10.301 1.00 23.48 364 TYR A O 1
ATOM 1568 N N . TRP A 1 196 ? -4.884 24.293 11.776 1.00 20.87 365 TRP A N 1
ATOM 1569 C CA . TRP A 1 196 ? -5.234 25.703 11.934 1.00 22.95 365 TRP A CA 1
ATOM 1570 C C . TRP A 1 196 ? -5.220 26.463 10.597 1.00 28.72 365 TRP A C 1
ATOM 1571 O O . TRP A 1 196 ? -6.182 27.179 10.258 1.00 28.12 365 TRP A O 1
ATOM 1582 N N . SER A 1 197 ? -4.133 26.302 9.847 1.00 23.55 366 SER A N 1
ATOM 1583 C CA . SER A 1 197 ? -3.968 26.981 8.559 1.00 24.28 366 SER A CA 1
ATOM 1584 C C . SER A 1 197 ? -5.095 26.651 7.595 1.00 29.07 366 SER A C 1
ATOM 1585 O O . SER A 1 197 ? -5.689 27.549 6.979 1.00 28.94 366 SER A O 1
ATOM 1588 N N . TRP A 1 198 ? -5.394 25.365 7.461 1.00 29.38 367 TRP A N 1
ATOM 1589 C CA . TRP A 1 198 ? -6.479 24.943 6.574 1.00 32.80 367 TRP A CA 1
ATOM 1590 C C . TRP A 1 198 ? -7.801 25.567 6.994 1.00 33.05 367 TRP A C 1
ATOM 1591 O O . TRP A 1 198 ? -8.498 26.170 6.177 1.00 33.64 367 TRP A O 1
ATOM 1602 N N . VAL A 1 199 ? -8.142 25.410 8.271 1.00 31.78 368 VAL A N 1
ATOM 1603 C CA . VAL A 1 199 ? -9.408 25.904 8.808 1.00 33.07 368 VAL A CA 1
ATOM 1604 C C . VAL A 1 199 ? -9.587 27.403 8.558 1.00 36.32 368 VAL A C 1
ATOM 1605 O O . VAL A 1 199 ? -10.650 27.854 8.115 1.00 32.17 368 VAL A O 1
ATOM 1609 N N . LEU A 1 200 ? -8.546 28.175 8.852 1.00 30.41 369 LEU A N 1
ATOM 1610 C CA . LEU A 1 200 ? -8.594 29.616 8.649 1.00 32.29 369 LEU A CA 1
ATOM 1611 C C . LEU A 1 200 ? -8.646 29.978 7.156 1.00 33.61 369 LEU A C 1
ATOM 1612 O O . LEU A 1 200 ? -9.399 30.862 6.754 1.00 34.24 369 LEU A O 1
ATOM 1617 N N . LEU A 1 201 ? -7.858 29.291 6.333 1.00 33.11 370 LEU A N 1
ATOM 1618 C CA . LEU A 1 201 ? -7.893 29.533 4.887 1.00 35.48 370 LEU A CA 1
ATOM 1619 C C . LEU A 1 201 ? -9.274 29.204 4.280 1.00 38.06 370 LEU A C 1
ATOM 1620 O O . LEU A 1 201 ? -9.745 29.911 3.382 1.00 35.66 370 LEU A O 1
ATOM 1625 N N . GLU A 1 202 ? -9.917 28.146 4.779 1.00 38.07 371 GLU A N 1
ATOM 1626 C CA . GLU A 1 202 ? -11.272 27.782 4.357 1.00 37.88 371 GLU A CA 1
ATOM 1627 C C . GLU A 1 202 ? -12.232 28.935 4.613 1.00 42.30 371 GLU A C 1
ATOM 1628 O O . GLU A 1 202 ? -13.045 29.286 3.767 1.00 42.92 371 GLU A O 1
ATOM 1634 N N . ILE A 1 203 ? -12.243 29.459 5.751 1.00 35.49 372 ILE A N 1
ATOM 1635 C CA . ILE A 1 203 ? -13.017 30.632 6.113 1.00 40.44 372 ILE A CA 1
ATOM 1636 C C . ILE A 1 203 ? -12.588 31.888 5.366 1.00 44.67 372 ILE A C 1
ATOM 1637 O O . ILE A 1 203 ? -13.395 32.552 4.719 1.00 45.51 372 ILE A O 1
ATOM 1642 N N . LEU A 1 204 ? -11.393 32.283 5.329 1.00 37.75 373 LEU A N 1
ATOM 1643 C CA . LEU A 1 204 ? -10.979 33.504 4.651 1.00 39.81 373 LEU A CA 1
ATOM 1644 C C . LEU A 1 204 ? -11.203 33.421 3.144 1.00 45.72 373 LEU A C 1
ATOM 1645 O O . LEU A 1 204 ? -11.228 34.436 2.451 1.00 49.31 373 LEU A O 1
ATOM 1650 N N . ARG A 1 205 ? -11.355 32.204 2.644 1.00 41.96 374 ARG A N 1
ATOM 1651 C CA . ARG A 1 205 ? -11.661 31.992 1.243 1.00 47.83 374 ARG A CA 1
ATOM 1652 C C . ARG A 1 205 ? -13.144 32.289 0.990 1.00 52.41 374 ARG A C 1
ATOM 1653 O O . ARG A 1 205 ? -13.498 32.887 -0.025 1.00 51.32 374 ARG A O 1
ATOM 1661 N N . ASP A 1 206 ? -13.997 31.885 1.933 1.00 55.03 375 ASP A N 1
ATOM 1662 C CA . ASP A 1 206 ? -15.458 31.917 1.758 1.00 57.63 375 ASP A CA 1
ATOM 1663 C C . ASP A 1 206 ? -16.092 33.202 2.257 1.00 57.19 375 ASP A C 1
ATOM 1664 O O . ASP A 1 206 ? -17.215 33.544 1.875 1.00 64.23 375 ASP A O 1
ATOM 1669 N N . PHE A 1 207 ? -15.381 33.898 3.136 1.00 53.60 376 PHE A N 1
ATOM 1670 C CA . PHE A 1 207 ? -15.856 35.165 3.672 1.00 57.14 376 PHE A CA 1
ATOM 1671 C C . PHE A 1 207 ? -15.104 36.330 3.030 1.00 56.71 376 PHE A C 1
ATOM 1672 O O . PHE A 1 207 ? -15.265 37.489 3.428 1.00 57.02 376 PHE A O 1
ATOM 1680 N N . ARG A 1 208 ? -14.283 36.015 2.031 1.00 51.91 377 ARG A N 1
ATOM 1681 C CA . ARG A 1 208 ? -13.497 37.033 1.354 1.00 57.07 377 ARG A CA 1
ATOM 1682 C C . ARG A 1 208 ? -12.675 37.830 2.364 1.00 60.76 377 ARG A C 1
ATOM 1683 O O . ARG A 1 208 ? -12.353 38.996 2.134 1.00 62.82 377 ARG A O 1
ATOM 1691 N N . GLY A 1 209 ? -12.346 37.187 3.485 1.00 56.49 378 GLY A N 1
ATOM 1692 C CA . GLY A 1 209 ? -11.552 37.794 4.540 1.00 57.75 378 GLY A CA 1
ATOM 1693 C C . GLY A 1 209 ? -12.132 39.050 5.172 1.00 64.21 378 GLY A C 1
ATOM 1694 O O . GLY A 1 209 ? -11.386 39.969 5.519 1.00 65.39 378 GLY A O 1
ATOM 1695 N N . THR A 1 210 ? -13.451 39.092 5.340 1.00 62.60 379 THR A N 1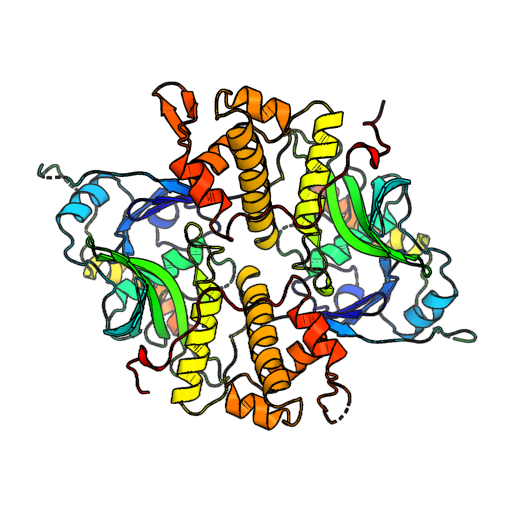
ATOM 1696 C CA . THR A 1 210 ? -14.110 40.289 5.863 1.00 63.19 379 THR A CA 1
ATOM 1697 C C . THR A 1 210 ? -14.483 40.180 7.353 1.00 63.37 379 THR A C 1
ATOM 1698 O O . THR A 1 210 ? -15.386 40.873 7.834 1.00 66.40 379 THR A O 1
ATOM 1702 N N . LEU A 1 211 ? -13.762 39.329 8.080 1.00 57.16 380 LEU A N 1
ATOM 1703 C CA . LEU A 1 211 ? -14.031 39.096 9.499 1.00 48.81 380 LEU A CA 1
ATOM 1704 C C . LEU A 1 211 ? -12.858 39.535 10.363 1.00 46.09 380 LEU A C 1
ATOM 1705 O O . LEU A 1 211 ? -11.724 39.613 9.892 1.00 48.54 380 LEU A O 1
ATOM 1710 N N . SER A 1 212 ? -13.130 39.815 11.631 1.00 41.42 381 SER A N 1
ATOM 1711 C CA . SER A 1 212 ? -12.074 40.156 12.572 1.00 43.14 381 SER A CA 1
ATOM 1712 C C . SER A 1 212 ? -11.478 38.889 13.184 1.00 41.11 381 SER A C 1
ATOM 1713 O O . SER A 1 212 ? -12.034 37.791 13.034 1.00 37.35 381 SER A O 1
ATOM 1716 N N . ILE A 1 213 ? -10.355 39.055 13.884 1.00 40.58 382 ILE A N 1
ATOM 1717 C CA . ILE A 1 213 ? -9.728 37.965 14.626 1.00 39.42 382 ILE A CA 1
ATOM 1718 C C . ILE A 1 213 ? -10.720 37.355 15.622 1.00 40.37 382 ILE A C 1
ATOM 1719 O O . ILE A 1 213 ? -10.829 36.133 15.737 1.00 38.17 382 ILE A O 1
ATOM 1724 N N . LYS A 1 214 ? -11.446 38.219 16.327 1.00 40.11 383 LYS A N 1
ATOM 1725 C CA . LYS A 1 214 ? -12.460 37.797 17.292 1.00 38.80 383 LYS A CA 1
ATOM 1726 C C . LYS A 1 214 ? -13.521 36.924 16.629 1.00 40.75 383 LYS A C 1
ATOM 1727 O O . LYS A 1 214 ? -13.889 35.871 17.149 1.00 38.43 383 LYS A O 1
ATOM 1733 N N . ASP A 1 215 ? -14.015 37.373 15.481 1.00 39.39 384 ASP A N 1
ATOM 1734 C CA . ASP A 1 215 ? -14.963 36.592 14.702 1.00 35.38 384 ASP A CA 1
ATOM 1735 C C . ASP A 1 215 ? -14.430 35.185 14.440 1.00 36.49 384 ASP A C 1
ATOM 1736 O O . ASP A 1 215 ? -15.111 34.192 14.705 1.00 34.94 384 ASP A O 1
ATOM 1741 N N . LEU A 1 216 ? -13.215 35.109 13.902 1.00 30.63 385 LEU A N 1
ATOM 1742 C CA . LEU A 1 216 ? -12.621 33.829 13.566 1.00 34.92 385 LEU A CA 1
ATOM 1743 C C . LEU A 1 216 ? -12.579 32.969 14.819 1.00 31.82 385 LEU A C 1
ATOM 1744 O O . LEU A 1 216 ? -12.882 31.786 14.784 1.00 30.83 385 LEU A O 1
ATOM 1749 N N . SER A 1 217 ? -12.220 33.591 15.932 1.00 32.57 386 SER A N 1
ATOM 1750 C CA . SER A 1 217 ? -12.115 32.886 17.192 1.00 34.84 386 SER A CA 1
ATOM 1751 C C . SER A 1 217 ? -13.443 32.234 17.561 1.00 36.58 386 SER A C 1
ATOM 1752 O O . SER A 1 217 ? -13.481 31.084 17.997 1.00 31.68 386 SER A O 1
ATOM 1755 N N . GLN A 1 218 ? -14.534 32.970 17.362 1.00 38.36 387 GLN A N 1
ATOM 1756 C CA . GLN A 1 218 ? -15.867 32.480 17.723 1.00 34.65 387 GLN A CA 1
ATOM 1757 C C . GLN A 1 218 ? -16.339 31.373 16.796 1.00 31.37 387 GLN A C 1
ATOM 1758 O O . GLN A 1 218 ? -17.012 30.433 17.226 1.00 33.01 387 GLN A O 1
ATOM 1764 N N . MET A 1 219 ? -15.978 31.481 15.521 1.00 33.78 388 MET A N 1
ATOM 1765 C CA . MET A 1 219 ? -16.382 30.490 14.536 1.00 31.23 388 MET A CA 1
ATOM 1766 C C . MET A 1 219 ? -15.642 29.162 14.677 1.00 34.76 388 MET A C 1
ATOM 1767 O O . MET A 1 219 ? -16.174 28.124 14.286 1.00 27.13 388 MET A O 1
ATOM 1772 N N . THR A 1 220 ? -14.414 29.190 15.211 1.00 31.08 389 THR A N 1
ATOM 1773 C CA . THR A 1 220 ? -13.563 27.988 15.215 1.00 27.77 389 THR A CA 1
ATOM 1774 C C . THR A 1 220 ? -13.191 27.460 16.612 1.00 26.51 389 THR A C 1
ATOM 1775 O O . THR A 1 220 ? -12.767 26.305 16.747 1.00 27.44 389 THR A O 1
ATOM 1779 N N . SER A 1 221 ? -13.338 28.308 17.627 1.00 24.44 390 SER A N 1
ATOM 1780 C CA . SER A 1 221 ? -12.903 28.013 18.989 1.00 30.95 390 SER A CA 1
ATOM 1781 C C . SER A 1 221 ? -11.373 27.973 19.125 1.00 30.42 390 SER A C 1
ATOM 1782 O O . SER A 1 221 ? -10.846 27.593 20.170 1.00 28.46 390 SER A O 1
ATOM 1785 N N . ILE A 1 222 ? -10.668 28.364 18.066 1.00 28.04 391 ILE A N 1
ATOM 1786 C CA . ILE A 1 222 ? -9.230 28.583 18.158 1.00 26.28 391 ILE A CA 1
ATOM 1787 C C . ILE A 1 222 ? -9.030 29.924 18.863 1.00 31.26 391 ILE A C 1
ATOM 1788 O O . ILE A 1 222 ? -9.677 30.913 18.509 1.00 30.00 391 ILE A O 1
ATOM 1793 N N . THR A 1 223 ? -8.166 29.964 19.873 1.00 27.61 392 THR A N 1
ATOM 1794 C CA . THR A 1 223 ? -7.914 31.212 20.593 1.00 30.16 392 THR A CA 1
ATOM 1795 C C . THR A 1 223 ? -7.373 32.294 19.658 1.00 32.77 392 THR A C 1
ATOM 1796 O O . THR A 1 223 ? -6.780 31.997 18.617 1.00 28.34 392 THR A O 1
ATOM 1800 N N . GLN A 1 224 ? -7.554 33.554 20.044 1.00 31.52 393 GLN A N 1
ATOM 1801 C CA . GLN A 1 224 ? -7.052 34.665 19.239 1.00 34.29 393 GLN A CA 1
ATOM 1802 C C . GLN A 1 224 ? -5.524 34.631 19.088 1.00 27.52 393 GLN A C 1
ATOM 1803 O O . GLN A 1 224 ? -4.978 34.924 18.019 1.00 26.09 393 GLN A O 1
ATOM 1809 N N . ASN A 1 225 ? -4.828 34.278 20.156 1.00 30.82 394 ASN A N 1
ATOM 1810 C CA . ASN A 1 225 ? -3.381 34.152 20.048 1.00 30.07 394 ASN A CA 1
ATOM 1811 C C . ASN A 1 225 ? -2.974 33.140 18.976 1.00 27.98 394 ASN A C 1
ATOM 1812 O O . ASN A 1 225 ? -2.073 33.404 18.177 1.00 29.52 394 ASN A O 1
ATOM 1817 N N . ASP A 1 226 ? -3.635 31.982 18.959 1.00 28.20 395 ASP A N 1
ATOM 1818 C CA . ASP A 1 226 ? -3.279 30.925 18.011 1.00 28.15 395 ASP A CA 1
ATOM 1819 C C . ASP A 1 226 ? -3.687 31.294 16.590 1.00 30.83 395 ASP A C 1
ATOM 1820 O O . ASP A 1 226 ? -3.026 30.902 15.617 1.00 25.53 395 ASP A O 1
ATOM 1825 N N . ILE A 1 227 ? -4.786 32.035 16.461 1.00 27.10 396 ILE A N 1
ATOM 1826 C CA . ILE A 1 227 ? -5.178 32.524 15.147 1.00 25.73 396 ILE A CA 1
ATOM 1827 C C . ILE A 1 227 ? -4.109 33.497 14.658 1.00 24.63 396 ILE A C 1
ATOM 1828 O O . ILE A 1 227 ? -3.624 33.394 13.539 1.00 27.57 396 ILE A O 1
ATOM 1833 N N . ILE A 1 228 ? -3.742 34.446 15.506 1.00 24.76 397 ILE A N 1
ATOM 1834 C CA . ILE A 1 228 ? -2.730 35.422 15.123 1.00 27.93 397 ILE A CA 1
ATOM 1835 C C . ILE A 1 228 ? -1.433 34.710 14.726 1.00 28.17 397 ILE A C 1
ATOM 1836 O O . ILE A 1 228 ? -0.866 34.978 13.666 1.00 27.01 397 ILE A O 1
ATOM 1841 N N . SER A 1 229 ? -0.987 33.786 15.572 1.00 25.64 398 SER A N 1
ATOM 1842 C CA . SER A 1 229 ? 0.236 33.036 15.302 1.00 28.50 398 SER A CA 1
ATOM 1843 C C . SER A 1 229 ? 0.177 32.343 13.937 1.00 28.89 398 SER A C 1
ATOM 1844 O O . SER A 1 229 ? 1.116 32.417 13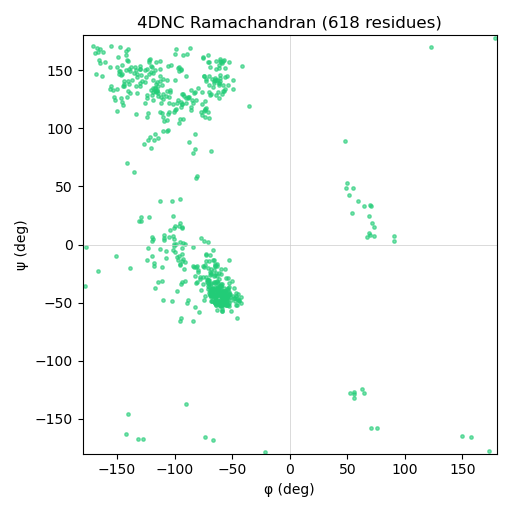.140 1.00 24.82 398 SER A O 1
ATOM 1847 N N . THR A 1 230 ? -0.946 31.687 13.656 1.00 25.21 399 THR A N 1
ATOM 1848 C CA . THR A 1 230 ? -1.118 31.008 12.386 1.00 26.48 399 THR A CA 1
ATOM 1849 C C . THR A 1 230 ? -1.127 31.991 11.214 1.00 27.81 399 THR A C 1
ATOM 1850 O O . THR A 1 230 ? -0.493 31.762 10.177 1.00 26.00 399 THR A O 1
ATOM 1854 N N . LEU A 1 231 ? -1.845 33.095 11.376 1.00 29.23 400 LEU A N 1
ATOM 1855 C CA . LEU A 1 231 ? -1.896 34.090 10.308 1.00 29.94 400 LEU A CA 1
ATOM 1856 C C . LEU A 1 231 ? -0.525 34.712 10.062 1.00 29.89 400 LEU A C 1
ATOM 1857 O O . LEU A 1 231 ? -0.200 35.064 8.936 1.00 29.74 400 LEU A O 1
ATOM 1862 N N . GLN A 1 232 ? 0.287 34.839 11.108 1.00 29.54 401 GLN A N 1
ATOM 1863 C CA . GLN A 1 232 ? 1.657 35.338 10.922 1.00 30.14 401 GLN A CA 1
ATOM 1864 C C . GLN A 1 232 ? 2.489 34.382 10.094 1.00 30.46 401 GLN A C 1
ATOM 1865 O O . GLN A 1 232 ? 3.207 34.794 9.186 1.00 32.11 401 GLN A O 1
ATOM 1871 N N . SER A 1 233 ? 2.381 33.097 10.396 1.00 26.79 402 SER A N 1
ATOM 1872 C CA . SER A 1 233 ? 3.140 32.118 9.652 1.00 31.28 402 SER A CA 1
ATOM 1873 C C . SER A 1 233 ? 2.658 32.074 8.216 1.00 30.47 402 SER A C 1
ATOM 1874 O O . SER A 1 233 ? 3.391 31.635 7.338 1.00 30.83 402 SER A O 1
ATOM 1877 N N . LEU A 1 234 ? 1.428 32.532 7.981 1.00 30.77 403 LEU A N 1
ATOM 1878 C CA . LEU A 1 234 ? 0.879 32.582 6.625 1.00 35.19 403 LEU A CA 1
ATOM 1879 C C . LEU A 1 234 ? 1.123 33.940 5.980 1.00 37.24 403 LEU A C 1
ATOM 1880 O O . LEU A 1 234 ? 0.766 34.157 4.825 1.00 34.40 403 LEU A O 1
ATOM 1885 N N . ASN A 1 235 ? 1.721 34.855 6.738 1.00 36.90 404 ASN A N 1
ATOM 1886 C CA . ASN A 1 235 ? 1.895 36.235 6.286 1.00 37.02 404 ASN A CA 1
ATOM 1887 C C . ASN A 1 235 ? 0.565 36.880 5.873 1.00 42.05 404 ASN A C 1
ATOM 1888 O O . ASN A 1 235 ? 0.453 37.489 4.799 1.00 39.38 404 ASN A O 1
ATOM 1893 N N . MET A 1 236 ? -0.441 36.739 6.733 1.00 36.85 405 MET A N 1
ATOM 1894 C CA . MET A 1 236 ? -1.770 37.266 6.460 1.00 36.26 405 MET A CA 1
ATOM 1895 C C . MET A 1 236 ? -2.317 38.098 7.604 1.00 35.99 405 MET A C 1
ATOM 1896 O O . MET A 1 236 ? -3.526 38.248 7.741 1.00 36.98 405 MET A O 1
ATOM 1901 N N . VAL A 1 237 ? -1.429 38.632 8.430 1.00 38.41 406 VAL A N 1
ATOM 1902 C CA . VAL A 1 237 ? -1.837 39.495 9.529 1.00 39.32 406 VAL A CA 1
ATOM 1903 C C . VAL A 1 237 ? -0.755 40.535 9.804 1.00 40.17 406 VAL A C 1
ATOM 1904 O O . VAL A 1 237 ? 0.431 40.272 9.624 1.00 44.05 406 VAL A O 1
ATOM 1908 N N . LYS A 1 238 ? -1.180 41.722 10.216 1.00 46.74 407 LYS A N 1
ATOM 1909 C CA . LYS A 1 238 ? -0.274 42.837 10.462 1.00 52.68 407 LYS A CA 1
ATOM 1910 C C . LYS A 1 238 ? -0.682 43.546 11.750 1.00 53.53 407 LYS A C 1
ATOM 1911 O O . LYS A 1 238 ? -1.871 43.692 12.031 1.00 58.76 407 LYS A O 1
ATOM 1917 N N . TYR A 1 239 ? 0.291 43.982 12.541 1.00 61.64 408 TYR A N 1
ATOM 1918 C CA . TYR A 1 239 ? -0.034 44.765 13.728 1.00 62.53 408 TYR A CA 1
ATOM 1919 C C . TYR A 1 239 ? -0.245 46.226 13.346 1.00 69.28 408 TYR A C 1
ATOM 1920 O O . TYR A 1 239 ? 0.715 46.989 13.231 1.00 73.39 408 TYR A O 1
ATOM 1929 N N . TRP A 1 240 ? -1.498 46.612 13.118 1.00 69.19 409 TRP A N 1
ATOM 1930 C CA . TRP A 1 240 ? -1.819 48.026 13.099 1.00 71.03 409 TRP A CA 1
ATOM 1931 C C . TRP A 1 240 ? -1.441 48.445 14.509 1.00 75.32 409 TRP A C 1
ATOM 1932 O O . TRP A 1 240 ? -1.616 47.667 15.450 1.00 76.21 409 TRP A O 1
ATOM 1943 N N . LYS A 1 241 ? -0.900 49.648 14.663 1.00 75.25 410 LYS A N 1
ATOM 1944 C CA . LYS A 1 241 ? -0.148 49.972 15.879 1.00 75.19 410 LYS A CA 1
ATOM 1945 C C . LYS A 1 241 ? -0.844 49.708 17.225 1.00 75.63 410 LYS A C 1
ATOM 1946 O O . LYS A 1 241 ? -0.189 49.699 18.268 1.00 82.97 410 LYS A O 1
ATOM 1952 N N . GLY A 1 242 ? -2.151 49.466 17.200 1.00 74.82 411 GLY A N 1
ATOM 1953 C CA . GLY A 1 242 ? -2.878 49.125 18.410 1.00 74.28 411 GLY A CA 1
ATOM 1954 C C . GLY A 1 242 ? -3.374 47.688 18.474 1.00 73.75 411 GLY A C 1
ATOM 1955 O O . GLY A 1 242 ? -3.481 47.109 19.558 1.00 69.70 411 GLY A O 1
ATOM 1956 N N . GLN A 1 243 ? -3.687 47.111 17.315 1.00 72.41 412 GLN A N 1
ATOM 1957 C CA . GLN A 1 243 ? -4.267 45.768 17.260 1.00 72.75 412 GLN A CA 1
ATOM 1958 C C . GLN A 1 243 ? -3.840 45.000 16.007 1.00 65.98 412 GLN A C 1
ATOM 1959 O O . GLN A 1 243 ? -3.243 45.567 15.090 1.00 63.99 412 GLN A O 1
ATOM 1965 N N . HIS A 1 244 ? -4.147 43.706 15.976 1.00 58.73 413 HIS A N 1
ATOM 1966 C CA . HIS A 1 244 ? -3.788 42.871 14.835 1.00 54.84 413 HIS A CA 1
ATOM 1967 C C . HIS A 1 244 ? -4.878 42.901 13.772 1.00 54.49 413 HIS A C 1
ATOM 1968 O O . HIS A 1 244 ? -6.043 42.629 14.057 1.00 55.82 413 HIS A O 1
ATOM 1975 N N . VAL A 1 245 ? -4.497 43.218 12.543 1.00 51.95 414 VAL A N 1
ATOM 1976 C CA . VAL A 1 245 ? -5.462 43.254 11.457 1.00 55.28 414 VAL A CA 1
ATOM 1977 C C . VAL A 1 245 ? -5.162 42.195 10.408 1.00 48.63 414 VAL A C 1
ATOM 1978 O O . VAL A 1 245 ? -4.005 41.947 10.068 1.00 49.16 414 VAL A O 1
ATOM 1982 N N . ILE A 1 246 ? -6.217 41.570 9.905 1.00 47.20 415 ILE A N 1
ATOM 1983 C CA . ILE A 1 246 ? -6.084 40.572 8.860 1.00 44.46 415 ILE A CA 1
ATOM 1984 C C . ILE A 1 246 ? -5.820 41.225 7.507 1.00 44.65 415 ILE A C 1
ATOM 1985 O O . ILE A 1 246 ? -6.608 42.040 7.033 1.00 44.87 415 ILE A O 1
ATOM 1990 N N . CYS A 1 247 ? -4.696 40.871 6.900 1.00 45.89 416 CYS A N 1
ATOM 1991 C CA . CYS A 1 247 ? -4.349 41.370 5.578 1.00 46.41 416 CYS A CA 1
ATOM 1992 C C . CYS A 1 247 ? -4.271 40.212 4.611 1.00 45.46 416 CYS A C 1
ATOM 1993 O O . CYS A 1 247 ? -3.241 39.547 4.498 1.00 42.87 416 CYS A O 1
ATOM 1996 N N . VAL A 1 248 ? -5.374 39.972 3.920 1.00 39.35 417 VAL A N 1
ATOM 1997 C CA . VAL A 1 248 ? -5.454 38.847 3.016 1.00 44.09 417 VAL A CA 1
ATOM 1998 C C . VAL A 1 248 ? -5.694 39.336 1.595 1.00 48.68 417 VAL A C 1
ATOM 1999 O O . VAL A 1 248 ? -6.335 40.365 1.376 1.00 38.53 417 VAL A O 1
ATOM 2003 N N . THR A 1 249 ? -5.156 38.595 0.635 1.00 49.85 418 THR A N 1
ATOM 2004 C CA . THR A 1 249 ? -5.353 38.889 -0.773 1.00 50.80 418 THR A CA 1
ATOM 2005 C C . THR A 1 249 ? -5.686 37.592 -1.498 1.00 53.13 418 THR A C 1
ATOM 2006 O O . THR A 1 249 ? -5.297 36.508 -1.055 1.00 47.59 418 THR A O 1
ATOM 2010 N N . PRO A 1 250 ? -6.432 37.694 -2.606 1.00 57.32 419 PRO A N 1
ATOM 2011 C CA . PRO A 1 250 ? -6.814 36.507 -3.379 1.00 57.88 419 PRO A CA 1
ATOM 2012 C C . PRO A 1 250 ? -5.591 35.670 -3.752 1.00 58.00 419 PRO A C 1
ATOM 2013 O O . PRO A 1 250 ? -5.613 34.447 -3.617 1.00 56.81 419 PRO A O 1
ATOM 2017 N N . LYS A 1 251 ? -4.533 36.339 -4.201 1.00 61.46 420 LYS A N 1
ATOM 2018 C CA . LYS A 1 251 ? -3.283 35.672 -4.555 1.00 64.91 420 LYS A CA 1
ATOM 2019 C C . LYS A 1 251 ? -2.706 34.857 -3.387 1.00 63.70 420 LYS A C 1
ATOM 2020 O O . LYS A 1 251 ? -2.391 33.677 -3.548 1.00 69.82 420 LYS A O 1
ATOM 2026 N N . LEU A 1 252 ? -2.575 35.483 -2.219 1.00 58.34 421 LEU A N 1
ATOM 2027 C CA . LEU A 1 252 ? -2.061 34.796 -1.035 1.00 57.74 421 LEU A CA 1
ATOM 2028 C C . LEU A 1 252 ? -2.842 33.524 -0.728 1.00 56.88 421 LEU A C 1
ATOM 2029 O O . LEU A 1 252 ? -2.251 32.453 -0.571 1.00 55.71 421 LEU A O 1
ATOM 2034 N N . VAL A 1 253 ? -4.167 33.643 -0.650 1.00 48.88 422 VAL A N 1
ATOM 2035 C CA . VAL A 1 253 ? -5.015 32.519 -0.258 1.00 51.61 422 VAL A CA 1
ATOM 2036 C C . VAL A 1 253 ? -5.050 31.395 -1.287 1.00 57.56 422 VAL A C 1
ATOM 2037 O O . VAL A 1 253 ? -5.041 30.215 -0.931 1.00 56.72 422 VAL A O 1
ATOM 2041 N N . GLU A 1 254 ? -5.090 31.761 -2.562 1.00 57.61 423 GLU A N 1
ATOM 2042 C CA . GLU A 1 254 ? -5.141 30.765 -3.624 1.00 63.09 423 GLU A CA 1
ATOM 2043 C C . GLU A 1 254 ? -3.837 29.979 -3.716 1.00 63.84 423 GLU A C 1
ATOM 2044 O O . GLU A 1 254 ? -3.851 28.749 -3.753 1.00 67.69 423 GLU A O 1
ATOM 2050 N N . GLU A 1 255 ? -2.714 30.690 -3.738 1.00 60.70 424 GLU A N 1
ATOM 2051 C CA . GLU A 1 255 ? -1.413 30.047 -3.868 1.00 64.78 424 GLU A CA 1
ATOM 2052 C C . GLU A 1 255 ? -0.993 29.318 -2.589 1.00 63.17 424 GLU A C 1
ATOM 2053 O O . GLU A 1 255 ? -0.009 28.581 -2.581 1.00 61.51 424 GLU A O 1
ATOM 2059 N N . HIS A 1 256 ? -1.742 29.521 -1.513 1.00 58.53 425 HIS A N 1
ATOM 2060 C CA . HIS A 1 256 ? -1.522 28.743 -0.303 1.00 56.52 425 HIS A CA 1
ATOM 2061 C C . HIS A 1 256 ? -2.328 27.469 -0.350 1.00 57.73 425 HIS A C 1
ATOM 2062 O O . HIS A 1 256 ? -1.811 26.388 -0.080 1.00 58.61 425 HIS A O 1
ATOM 2069 N N . LEU A 1 257 ? -3.601 27.601 -0.700 1.00 58.19 426 LEU A N 1
ATOM 2070 C CA . LEU A 1 257 ? -4.471 26.442 -0.802 1.00 60.93 426 LEU A CA 1
ATOM 2071 C C . LEU A 1 257 ? -4.008 25.535 -1.933 1.00 62.86 426 LEU A C 1
ATOM 2072 O O . LEU A 1 257 ? -4.449 24.389 -2.036 1.00 66.27 426 LEU A O 1
ATOM 2077 N N . LYS A 1 258 ? -3.119 26.048 -2.778 1.00 57.30 427 LYS A N 1
ATOM 2078 C CA . LYS A 1 258 ? -2.564 25.235 -3.852 1.00 65.55 427 LYS A CA 1
ATOM 2079 C C . LYS A 1 258 ? -1.383 24.403 -3.357 1.00 70.84 427 LYS A C 1
ATOM 2080 O O . LYS A 1 258 ? -1.483 23.172 -3.298 1.00 72.90 427 LYS A O 1
ATOM 2086 N N . SER A 1 259 ? -0.284 25.060 -2.981 1.00 64.59 428 SER A N 1
ATOM 2087 C CA . SER A 1 259 ? 0.855 24.341 -2.413 1.00 72.56 428 SER A CA 1
ATOM 2088 C C . SER A 1 259 ? 0.330 23.180 -1.572 1.00 74.26 428 SER A C 1
ATOM 2089 O O . SER A 1 259 ? -0.423 23.388 -0.614 1.00 73.73 428 SER A O 1
ATOM 2092 N N . ALA A 1 260 ? 0.697 21.959 -1.956 1.00 78.41 429 ALA A N 1
ATOM 2093 C CA . ALA A 1 260 ? 0.195 20.763 -1.285 1.00 76.72 429 ALA A CA 1
ATOM 2094 C C . ALA A 1 260 ? 0.488 20.804 0.214 1.00 74.52 429 ALA A C 1
ATOM 2095 O O . ALA A 1 260 ? -0.166 20.125 1.011 1.00 76.16 429 ALA A O 1
ATOM 2097 N N . GLN A 1 261 ? 1.473 21.614 0.586 1.00 70.10 430 GLN A N 1
ATOM 2098 C CA . GLN A 1 261 ? 1.772 21.879 1.986 1.00 67.72 430 GLN A CA 1
ATOM 2099 C C . GLN A 1 261 ? 0.500 22.086 2.814 1.00 66.03 430 GLN A C 1
ATOM 2100 O O . GLN A 1 261 ? 0.362 21.539 3.910 1.00 68.50 430 GLN A O 1
ATOM 2106 N N . TYR A 1 262 ? -0.431 22.873 2.284 1.00 67.65 431 TYR A N 1
ATOM 2107 C CA . TYR A 1 262 ? -1.710 23.094 2.952 1.00 63.86 431 TYR A CA 1
ATOM 2108 C C . TYR A 1 262 ? -2.835 22.335 2.254 1.00 67.95 431 TYR A C 1
ATOM 2109 O O . TYR A 1 262 ? -3.376 22.793 1.243 1.00 69.19 431 TYR A O 1
ATOM 2118 N N . LYS A 1 263 ? -3.177 21.171 2.797 1.00 60.76 432 LYS A N 1
ATOM 2119 C CA . LYS A 1 263 ? -4.259 20.362 2.248 1.00 62.96 432 LYS A CA 1
ATOM 2120 C C . LYS A 1 263 ? -5.339 20.085 3.288 1.00 51.64 432 LYS A C 1
ATOM 2121 O O . LYS A 1 263 ? -5.065 19.977 4.483 1.00 44.24 432 LYS A O 1
ATOM 2127 N N . LYS A 1 264 ? -6.577 19.995 2.824 1.00 51.46 433 LYS A N 1
ATOM 2128 C CA . LYS A 1 264 ? -7.667 19.574 3.684 1.00 47.74 433 LYS A CA 1
ATOM 2129 C C . LYS A 1 264 ? -7.244 18.302 4.419 1.00 45.94 433 LYS A C 1
ATOM 2130 O O . LYS A 1 264 ? -6.552 17.448 3.853 1.00 44.92 433 LYS A O 1
ATOM 2136 N N . PRO A 1 265 ? -7.630 18.183 5.696 1.00 43.59 434 PRO A N 1
ATOM 2137 C CA . PRO A 1 265 ? -7.389 16.927 6.412 1.00 39.63 434 PRO A CA 1
ATOM 2138 C C . PRO A 1 265 ? -8.129 15.819 5.678 1.00 41.48 434 PRO A C 1
ATOM 2139 O O . PRO A 1 265 ? -9.238 16.061 5.209 1.00 35.35 434 PRO A O 1
ATOM 2143 N N . PRO A 1 266 ? -7.530 14.626 5.562 1.00 33.59 435 PRO A N 1
ATOM 2144 C CA . PRO A 1 266 ? -8.269 13.601 4.820 1.00 31.82 435 PRO A CA 1
ATOM 2145 C C . PRO A 1 266 ? -9.501 13.139 5.586 1.00 34.52 435 PRO A C 1
ATOM 2146 O O . PRO A 1 266 ? -10.434 12.633 4.971 1.00 31.85 435 PRO A O 1
ATOM 2150 N N . ILE A 1 267 ? -9.499 13.304 6.908 1.00 33.22 436 ILE A N 1
ATOM 2151 C CA . ILE A 1 267 ? -10.647 12.914 7.726 1.00 31.87 436 ILE A CA 1
ATOM 2152 C C . ILE A 1 267 ? -11.137 14.105 8.535 1.00 33.83 436 ILE A C 1
ATOM 2153 O O . ILE A 1 267 ? -10.356 14.756 9.219 1.00 30.54 436 ILE A O 1
ATOM 2158 N N . THR A 1 268 ? -12.425 14.419 8.428 1.00 34.09 437 THR A N 1
ATOM 2159 C CA . THR A 1 268 ? -12.961 15.579 9.127 1.00 29.33 437 THR A CA 1
ATOM 2160 C C . THR A 1 268 ? -14.072 15.150 10.063 1.00 30.85 437 THR A C 1
ATOM 2161 O O . THR A 1 268 ? -14.661 14.085 9.898 1.00 34.37 437 THR A O 1
ATOM 2165 N N . VAL A 1 269 ? -14.360 15.989 11.044 1.00 28.85 438 VAL A N 1
ATOM 2166 C CA . VAL A 1 269 ? -15.372 15.657 12.016 1.00 28.12 438 VAL A CA 1
ATOM 2167 C C . VAL A 1 269 ? -16.745 16.124 11.522 1.00 31.19 438 VAL A C 1
ATOM 2168 O O . VAL A 1 269 ? -16.929 17.290 11.163 1.00 31.79 438 VAL A O 1
ATOM 2172 N N . ASP A 1 270 ? -17.695 15.198 11.497 1.00 32.81 439 ASP A N 1
ATOM 2173 C CA . ASP A 1 270 ? -19.080 15.524 11.145 1.00 33.77 439 ASP A CA 1
ATOM 2174 C C . ASP A 1 270 ? -19.873 15.762 12.421 1.00 28.10 439 ASP A C 1
ATOM 2175 O O . ASP A 1 270 ? -20.158 14.819 13.152 1.00 29.01 439 ASP A O 1
ATOM 2180 N N . SER A 1 271 ? -20.213 17.025 12.683 1.00 33.22 440 SER A N 1
ATOM 2181 C CA . SER A 1 271 ? -21.010 17.417 13.852 1.00 35.58 440 SER A CA 1
ATOM 2182 C C . SER A 1 271 ? -22.267 16.568 14.061 1.00 29.39 440 SER A C 1
ATOM 2183 O O . SER A 1 271 ? -22.649 16.284 15.195 1.00 27.52 440 SER A O 1
ATOM 2186 N N . VAL A 1 272 ? -22.924 16.174 12.979 1.00 31.90 441 VAL A N 1
ATOM 2187 C CA . VAL A 1 272 ? -24.151 15.395 13.133 0.86 31.84 441 VAL A CA 1
ATOM 2188 C C . VAL A 1 272 ? -23.852 14.007 13.678 1.00 36.09 441 VAL A C 1
ATOM 2189 O O . VAL A 1 272 ? -24.733 13.352 14.240 1.00 30.83 441 VAL A O 1
ATOM 2193 N N . CYS A 1 273 ? -22.610 13.549 13.518 1.00 31.31 442 CYS A N 1
ATOM 2194 C CA . CYS A 1 273 ? -22.253 12.220 14.006 1.00 28.84 442 CYS A CA 1
ATOM 2195 C C . CYS A 1 273 ? -21.730 12.245 15.446 1.00 27.93 442 CYS A C 1
ATOM 2196 O O . CYS A 1 273 ? -21.375 11.210 16.016 1.00 29.73 442 CYS A O 1
ATOM 2199 N N . LEU A 1 274 ? -21.683 13.436 16.017 1.00 25.81 443 LEU A N 1
ATOM 2200 C CA . LEU A 1 274 ? -21.217 13.614 17.379 1.00 29.98 443 LEU A CA 1
ATOM 2201 C C . LEU A 1 274 ? -22.419 13.726 18.291 1.00 30.89 443 LEU A C 1
ATOM 2202 O O . LEU A 1 274 ? -23.196 14.663 18.181 1.00 30.91 443 LEU A O 1
ATOM 2207 N N . LYS A 1 275 ? -22.568 12.764 19.191 1.00 27.28 444 LYS A N 1
ATOM 2208 C CA . LYS A 1 275 ? -23.648 12.813 20.154 1.00 30.78 444 LYS A CA 1
ATOM 2209 C C . LYS A 1 275 ? -23.048 13.087 21.515 1.00 31.87 444 LYS A C 1
ATOM 2210 O O . LYS A 1 275 ? -22.546 12.181 22.179 1.00 30.81 444 LYS A O 1
ATOM 2216 N N . TRP A 1 276 ? -23.071 14.355 21.909 1.00 29.11 445 TRP A N 1
ATOM 2217 C CA . TRP A 1 276 ? -22.362 14.780 23.104 1.00 28.64 445 TRP A CA 1
ATOM 2218 C C . TRP A 1 276 ? -22.762 16.171 23.514 1.00 24.67 445 TRP A C 1
ATOM 2219 O O . TRP A 1 276 ? -23.031 17.035 22.674 1.00 27.93 445 TRP A O 1
ATOM 2230 N N . ALA A 1 277 ? -22.772 16.402 24.817 1.00 26.70 446 ALA A N 1
ATOM 2231 C CA . ALA A 1 277 ? -22.796 17.763 25.324 1.00 31.98 446 ALA A CA 1
ATOM 2232 C C . ALA A 1 277 ? -21.892 17.834 26.542 1.00 30.55 446 ALA A C 1
ATOM 2233 O O . ALA A 1 277 ? -21.606 16.807 27.161 1.00 31.79 446 ALA A O 1
ATOM 2235 N N . PRO A 1 278 ? -21.413 19.038 26.876 1.00 28.52 447 PRO A N 1
ATOM 2236 C CA . PRO A 1 278 ? -20.663 19.189 28.125 1.00 32.43 447 PRO A CA 1
ATOM 2237 C C . PRO A 1 278 ? -21.514 18.826 29.335 1.00 38.96 447 PRO A C 1
ATOM 2238 O O . PRO A 1 278 ? -22.754 18.846 29.258 1.00 33.88 447 PRO A O 1
ATOM 2242 N N . PRO A 1 279 ? -20.856 18.478 30.447 1.00 36.00 448 PRO A N 1
ATOM 2243 C CA . PRO A 1 279 ? -21.559 18.112 31.682 1.00 42.92 448 PRO A CA 1
ATOM 2244 C C . PRO A 1 279 ? -22.509 19.209 32.141 1.00 42.06 448 PRO A C 1
ATOM 2245 O O . PRO A 1 279 ? -22.191 20.382 31.949 1.00 38.53 448 PRO A O 1
ATOM 2249 N N . LYS A 1 280 ? -23.656 18.819 32.704 1.00 42.62 449 LYS A N 1
ATOM 2250 C CA . LYS A 1 280 ? -24.532 19.729 33.455 1.00 53.63 449 LYS A CA 1
ATOM 2251 C C . LYS A 1 280 ? -25.959 19.178 33.606 1.00 53.75 449 LYS A C 1
ATOM 2257 N N . LYS B 1 8 ? 17.108 30.998 32.193 1.00 65.18 177 LYS B N 1
ATOM 2258 C CA . LYS B 1 8 ? 16.478 31.684 31.070 1.00 61.55 177 LYS B CA 1
ATOM 2259 C C . LYS B 1 8 ? 16.684 30.895 29.779 1.00 61.50 177 LYS B C 1
ATOM 2260 O O . LYS B 1 8 ? 17.653 30.136 29.656 1.00 57.64 177 LYS B O 1
ATOM 2266 N N . TYR B 1 9 ? 15.758 31.068 28.835 1.00 60.53 178 TYR B N 1
ATOM 2267 C CA . TYR B 1 9 ? 15.814 30.404 27.538 1.00 49.18 178 TYR B CA 1
ATOM 2268 C C . TYR B 1 9 ? 15.640 31.433 26.419 1.00 46.28 178 TYR B C 1
ATOM 2269 O O . TYR B 1 9 ? 14.903 32.412 26.556 1.00 41.50 178 TYR B O 1
ATOM 2278 N N . VAL B 1 10 ? 16.317 31.194 25.305 1.00 43.36 179 VAL B N 1
ATOM 2279 C CA . VAL B 1 10 ? 16.114 31.981 24.102 1.00 37.06 179 VAL B CA 1
ATOM 2280 C C . VAL B 1 10 ? 14.744 31.634 23.528 1.00 38.13 179 VAL B C 1
ATOM 2281 O O . VAL B 1 10 ? 14.527 30.499 23.106 1.00 42.75 179 VAL B O 1
ATOM 2285 N N . ASP B 1 11 ? 13.823 32.600 23.533 1.00 34.73 180 ASP B N 1
ATOM 2286 C CA . ASP B 1 11 ? 12.435 32.374 23.120 1.00 39.84 180 ASP B CA 1
ATOM 2287 C C . ASP B 1 11 ? 12.278 32.402 21.609 1.00 38.23 180 ASP B C 1
ATOM 2288 O O . ASP B 1 11 ? 11.413 31.729 21.047 1.00 32.94 180 ASP B O 1
ATOM 2293 N N . LYS B 1 12 ? 13.093 33.217 20.957 1.00 33.34 181 LYS B N 1
ATOM 2294 C CA . LYS B 1 12 ? 13.013 33.336 19.514 1.00 30.00 181 LYS B CA 1
ATOM 2295 C C . LYS B 1 12 ? 14.263 33.956 18.943 1.00 32.14 181 LYS B C 1
ATOM 2296 O O . LYS B 1 12 ? 15.098 34.519 19.668 1.00 32.28 181 LYS B O 1
ATOM 2302 N N . ILE B 1 13 ? 14.393 33.837 17.634 1.00 30.43 182 ILE B N 1
ATOM 2303 C CA . ILE B 1 13 ? 15.510 34.424 16.932 1.00 26.11 182 ILE B CA 1
ATOM 2304 C C . ILE B 1 13 ? 14.997 35.218 15.759 1.00 33.46 182 ILE B C 1
ATOM 2305 O O . ILE B 1 13 ? 13.923 34.931 15.197 1.00 32.57 182 ILE B O 1
ATOM 2310 N N . HIS B 1 14 ? 15.757 36.240 15.406 1.00 29.40 183 HIS B N 1
ATOM 2311 C CA . HIS B 1 14 ? 15.534 36.938 14.161 1.00 33.62 183 HIS B CA 1
ATOM 2312 C C . HIS B 1 14 ? 16.628 36.492 13.208 1.00 33.83 183 HIS B C 1
ATOM 2313 O O . HIS B 1 14 ? 17.802 36.748 13.451 1.00 35.69 183 HIS B O 1
ATOM 2320 N N . ILE B 1 15 ? 16.254 35.796 12.142 1.00 33.55 184 ILE B N 1
ATOM 2321 C CA . ILE B 1 15 ? 17.232 35.362 11.153 1.00 30.31 184 ILE B CA 1
ATOM 2322 C C . ILE B 1 15 ? 16.749 35.655 9.736 1.00 36.75 184 ILE B C 1
ATOM 2323 O O . ILE B 1 15 ? 15.760 35.086 9.266 1.00 37.36 184 ILE B O 1
ATOM 2328 N N . GLY B 1 16 ? 17.435 36.578 9.073 1.00 37.26 185 GLY B N 1
ATOM 2329 C CA . GLY B 1 16 ? 17.013 37.046 7.766 1.00 37.51 185 GLY B CA 1
ATOM 2330 C C . GLY B 1 16 ? 15.675 37.761 7.836 1.00 42.01 185 GLY B C 1
ATOM 2331 O O . GLY B 1 16 ? 15.476 38.667 8.641 1.00 39.74 185 GLY B O 1
ATOM 2332 N N . ASN B 1 17 ? 14.742 37.338 6.997 1.00 39.35 186 ASN B N 1
ATOM 2333 C CA . ASN B 1 17 ? 13.441 37.986 6.943 1.00 43.69 186 ASN B CA 1
ATOM 2334 C C . ASN B 1 17 ? 12.394 37.291 7.803 1.00 39.34 186 ASN B C 1
ATOM 2335 O O . ASN B 1 17 ? 11.203 37.512 7.627 1.00 41.60 186 ASN B O 1
ATOM 2340 N N . TYR B 1 18 ? 12.849 36.473 8.750 1.00 35.09 187 TYR B N 1
ATOM 2341 C CA . TYR B 1 18 ? 11.949 35.755 9.646 1.00 32.70 187 TYR B CA 1
ATOM 2342 C C . TYR B 1 18 ? 12.311 35.939 11.114 1.00 36.07 187 TYR B C 1
ATOM 2343 O O . TYR B 1 18 ? 13.492 35.950 11.493 1.00 32.03 187 TYR B O 1
ATOM 2352 N N . GLU B 1 19 ? 11.282 36.071 11.945 1.00 30.34 188 GLU B N 1
ATOM 2353 C CA . GLU B 1 19 ? 11.435 35.888 13.373 1.00 31.72 188 GLU B CA 1
ATOM 2354 C C . GLU B 1 19 ? 10.832 34.527 13.726 1.00 32.12 188 GLU B C 1
ATOM 2355 O O . GLU B 1 19 ? 9.656 34.268 13.457 1.00 28.76 188 GLU B O 1
ATOM 2361 N N . ILE B 1 20 ? 11.641 33.656 14.320 1.00 28.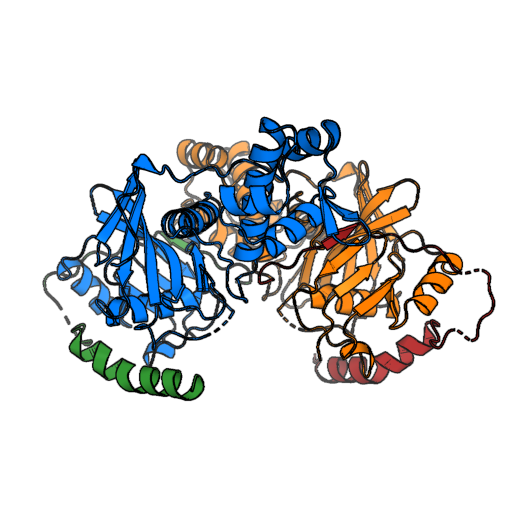66 189 ILE B N 1
ATOM 2362 C CA . ILE B 1 20 ? 11.249 32.264 14.515 1.00 27.55 189 ILE B CA 1
ATOM 2363 C C . ILE B 1 20 ? 11.230 31.896 15.989 1.00 30.02 189 ILE B C 1
ATOM 2364 O O . ILE B 1 20 ? 12.207 32.140 16.713 1.00 28.11 189 ILE B O 1
ATOM 2369 N N . ASP B 1 21 ? 10.116 31.317 16.434 1.00 23.24 190 ASP B N 1
ATOM 2370 C CA . ASP B 1 21 ? 9.978 30.864 17.816 1.00 22.06 190 ASP B CA 1
ATOM 2371 C C . ASP B 1 21 ? 10.891 29.677 18.018 1.00 24.02 190 ASP B C 1
ATOM 2372 O O . ASP B 1 21 ? 10.835 28.740 17.239 1.00 26.28 190 ASP B O 1
ATOM 2377 N N . ALA B 1 22 ? 11.719 29.708 19.062 1.00 23.50 191 ALA B N 1
ATOM 2378 C CA . ALA B 1 22 ? 12.596 28.580 19.360 1.00 24.44 191 ALA B CA 1
ATOM 2379 C C . ALA B 1 22 ? 11.764 27.424 19.857 1.00 24.49 191 ALA B C 1
ATOM 2380 O O . ALA B 1 22 ? 10.752 27.623 20.548 1.00 25.45 191 ALA B O 1
ATOM 2382 N N . TRP B 1 23 ? 12.162 26.209 19.513 1.00 22.08 192 TRP B N 1
ATOM 2383 C CA . TRP B 1 23 ? 11.421 25.057 20.018 1.00 24.37 192 TRP B CA 1
ATOM 2384 C C . TRP B 1 23 ? 12.032 24.511 21.284 1.00 26.80 192 TRP B C 1
ATOM 2385 O O . TRP B 1 23 ? 11.314 24.002 22.140 1.00 21.46 192 TRP B O 1
ATOM 2396 N N . TYR B 1 24 ? 13.362 24.590 21.378 1.00 24.33 193 TYR B N 1
ATOM 2397 C CA . TYR B 1 24 ? 14.108 23.933 22.452 1.00 26.81 193 TYR B CA 1
ATOM 2398 C C . TYR B 1 24 ? 15.287 24.789 22.960 1.00 22.53 193 TYR B C 1
ATOM 2399 O O . TYR B 1 24 ? 15.753 25.694 22.273 1.00 19.80 193 TYR B O 1
ATOM 2408 N N . PHE B 1 25 ? 15.734 24.493 24.176 1.00 22.91 194 PHE B N 1
ATOM 2409 C CA . PHE B 1 25 ? 16.945 25.086 24.725 1.00 27.73 194 PHE B CA 1
ATOM 2410 C C . PHE B 1 25 ? 18.111 24.850 23.771 1.00 26.93 194 PHE B C 1
ATOM 2411 O O . PHE B 1 25 ? 18.175 23.798 23.132 1.00 22.99 194 PHE B O 1
ATOM 2419 N N . SER B 1 26 ? 19.025 25.820 23.691 1.00 24.72 195 SER B N 1
ATOM 2420 C CA . SER B 1 26 ? 20.281 25.684 22.942 1.00 25.08 195 SER B CA 1
ATOM 2421 C C . SER B 1 26 ? 21.447 26.351 23.707 1.00 27.72 195 SER B C 1
ATOM 2422 O O . SER B 1 26 ? 21.324 27.489 24.147 1.00 26.34 195 SER B O 1
ATOM 2425 N N . PRO B 1 27 ? 22.587 25.658 23.846 1.00 25.07 196 PRO B N 1
ATOM 2426 C CA . PRO B 1 27 ? 23.565 26.200 24.802 1.00 31.95 196 PRO B CA 1
ATOM 2427 C C . PRO B 1 27 ? 24.417 27.326 24.226 1.00 28.50 196 PRO B C 1
ATOM 2428 O O . PRO B 1 27 ? 25.645 27.211 24.226 1.00 30.31 196 PRO B O 1
ATOM 2432 N N . PHE B 1 28 ? 23.783 28.391 23.737 1.00 24.27 197 PHE B N 1
ATOM 2433 C CA . PHE B 1 28 ? 24.525 29.581 23.345 1.00 28.73 197 PHE B CA 1
ATOM 2434 C C . PHE B 1 28 ? 25.322 30.009 24.588 1.00 36.27 197 PHE B C 1
ATOM 2435 O O . PHE B 1 28 ? 24.778 30.054 25.701 1.00 33.16 197 PHE B O 1
ATOM 2443 N N . PRO B 1 29 ? 26.611 30.320 24.405 1.00 36.32 198 PRO B N 1
ATOM 2444 C CA . PRO B 1 29 ? 27.533 30.497 25.538 1.00 42.78 198 PRO B CA 1
ATOM 2445 C C . PRO B 1 29 ? 27.222 31.687 26.455 1.00 41.99 198 PRO B C 1
ATOM 2446 O O . PRO B 1 29 ? 26.819 32.757 25.998 1.00 36.97 198 PRO B O 1
ATOM 2450 N N . GLU B 1 30 ? 27.414 31.476 27.755 1.00 47.87 199 GLU B N 1
ATOM 2451 C CA . GLU B 1 30 ? 27.385 32.559 28.741 1.00 48.84 199 GLU B CA 1
ATOM 2452 C C . GLU B 1 30 ? 26.102 33.394 28.739 1.00 46.70 199 GLU B C 1
ATOM 2453 O O . GLU B 1 30 ? 24.998 32.857 28.815 1.00 48.28 199 GLU B O 1
ATOM 2459 N N . ASP B 1 31 ? 26.262 34.711 28.659 1.00 41.60 200 ASP B N 1
ATOM 2460 C CA . ASP B 1 31 ? 25.131 35.634 28.656 1.00 46.76 200 ASP B CA 1
ATOM 2461 C C . ASP B 1 31 ? 24.156 35.370 27.501 1.00 44.27 200 ASP B C 1
ATOM 2462 O O . ASP B 1 31 ? 22.939 35.546 27.640 1.00 42.89 200 ASP B O 1
ATOM 2467 N N . TYR B 1 32 ? 24.700 34.944 26.367 1.00 39.06 201 TYR B N 1
ATOM 2468 C CA . TYR B 1 32 ? 23.892 34.699 25.180 1.00 41.09 201 TYR B CA 1
ATOM 2469 C C . TYR B 1 32 ? 22.785 33.680 25.427 1.00 37.67 201 TYR B C 1
ATOM 2470 O O . TYR B 1 32 ? 21.652 33.873 24.991 1.00 39.86 201 TYR B O 1
ATOM 2479 N N . GLY B 1 33 ? 23.102 32.625 26.169 1.00 39.86 202 GLY B N 1
ATOM 2480 C CA . GLY B 1 33 ? 22.119 31.607 26.483 1.00 44.31 202 GLY B CA 1
ATOM 2481 C C . GLY B 1 33 ? 20.980 32.071 27.375 1.00 42.23 202 GLY B C 1
ATOM 2482 O O . GLY B 1 33 ? 20.052 31.312 27.636 1.00 43.12 202 GLY B O 1
ATOM 2483 N N . LYS B 1 34 ? 21.047 33.313 27.844 1.00 41.52 203 LYS B N 1
ATOM 2484 C CA . LYS B 1 34 ? 20.054 33.817 28.787 1.00 45.81 203 LYS B CA 1
ATOM 2485 C C . LYS B 1 34 ? 19.187 34.909 28.177 1.00 43.71 203 LYS B C 1
ATOM 2486 O O . LYS B 1 34 ? 18.263 35.401 28.821 1.00 49.45 203 LYS B O 1
ATOM 2492 N N . GLN B 1 35 ? 19.491 35.290 26.941 1.00 38.23 204 GLN B N 1
ATOM 2493 C CA . GLN B 1 35 ? 18.697 36.283 26.227 1.00 40.56 204 GLN B CA 1
ATOM 2494 C C . GLN B 1 35 ? 17.341 35.720 25.782 1.00 42.00 204 GLN B C 1
ATOM 2495 O O . GLN B 1 35 ? 17.253 34.554 25.380 1.00 39.69 204 GLN B O 1
ATOM 2501 N N . PRO B 1 36 ? 16.278 36.541 25.873 1.00 37.98 205 PRO B N 1
ATOM 2502 C CA . PRO B 1 36 ? 14.950 36.156 25.375 1.00 39.80 205 PRO B CA 1
ATOM 2503 C C . PRO B 1 36 ? 14.938 36.096 23.851 1.00 36.32 205 PRO B C 1
ATOM 2504 O O . PRO B 1 36 ? 14.200 35.305 23.281 1.00 35.80 205 PRO B O 1
ATOM 2508 N N . LYS B 1 37 ? 15.754 36.928 23.211 1.00 36.56 206 LYS B N 1
ATOM 2509 C CA . LYS B 1 37 ? 15.862 36.940 21.757 1.00 33.77 206 LYS B CA 1
ATOM 2510 C C . LYS B 1 37 ? 17.306 37.119 21.267 1.00 36.11 206 LYS B C 1
ATOM 2511 O O . LYS B 1 37 ? 18.063 37.913 21.813 1.00 38.23 206 LYS B O 1
ATOM 2517 N N . LEU B 1 38 ? 17.682 36.372 20.236 1.00 29.49 207 LEU B N 1
ATOM 2518 C CA . LEU B 1 38 ? 18.959 36.575 19.569 1.00 29.88 207 LEU B CA 1
ATOM 2519 C C . LEU B 1 38 ? 18.743 36.912 18.101 1.00 34.79 207 LEU B C 1
ATOM 2520 O O . LEU B 1 38 ? 17.717 36.544 17.506 1.00 30.51 207 LEU B O 1
ATOM 2525 N N . TRP B 1 39 ? 19.711 37.623 17.530 1.00 28.00 208 TRP B N 1
ATOM 2526 C CA . TRP B 1 39 ? 19.699 37.976 16.121 1.00 32.99 208 TRP B CA 1
ATOM 2527 C C . TRP B 1 39 ? 20.816 37.223 15.427 1.00 33.45 208 TRP B C 1
ATOM 2528 O O . TRP B 1 39 ? 21.962 37.260 15.867 1.00 30.24 208 TRP B O 1
ATOM 2539 N N . LEU B 1 40 ? 20.475 36.510 14.358 1.00 29.60 209 LEU B N 1
ATOM 2540 C CA . LEU B 1 40 ? 21.469 35.754 13.614 1.00 29.53 209 LEU B CA 1
ATOM 2541 C C . LEU B 1 40 ? 21.546 36.274 12.186 1.00 32.05 209 LEU B C 1
ATOM 2542 O O . LEU B 1 40 ? 20.522 36.451 11.527 1.00 26.60 209 LEU B O 1
ATOM 2547 N N . CYS B 1 41 ? 22.764 36.522 11.719 1.00 29.23 210 CYS B N 1
ATOM 2548 C CA . CYS B 1 41 ? 22.988 36.827 10.319 1.00 32.76 210 CYS B CA 1
ATOM 2549 C C . CYS B 1 41 ? 22.566 35.617 9.495 1.00 29.25 210 CYS B C 1
ATOM 2550 O O . CYS B 1 41 ? 22.992 34.496 9.774 1.00 30.45 210 CYS B O 1
ATOM 2553 N N . GLU B 1 42 ? 21.768 35.831 8.459 1.00 31.76 211 GLU B N 1
ATOM 2554 C CA . GLU B 1 42 ? 21.220 34.689 7.737 1.00 33.14 211 GLU B CA 1
ATOM 2555 C C . GLU B 1 42 ? 22.252 33.976 6.875 1.00 34.05 211 GLU B C 1
ATOM 2556 O O . GLU B 1 42 ? 22.032 32.849 6.439 1.00 29.68 211 GLU B O 1
ATOM 2562 N N . TYR B 1 43 ? 23.391 34.617 6.649 1.00 34.76 212 TYR B N 1
ATOM 2563 C CA . TYR B 1 43 ? 24.408 34.022 5.785 1.00 31.41 212 TYR B CA 1
ATOM 2564 C C . TYR B 1 43 ? 25.577 33.385 6.534 1.00 31.01 212 TYR B C 1
ATOM 2565 O O . TYR B 1 43 ? 25.951 32.252 6.229 1.00 27.72 212 TYR B O 1
ATOM 2574 N N . CYS B 1 44 ? 26.159 34.099 7.500 1.00 33.33 213 CYS B N 1
ATOM 2575 C CA . CYS B 1 44 ? 27.277 33.543 8.262 1.00 29.60 213 CYS B CA 1
ATOM 2576 C C . CYS B 1 44 ? 26.829 32.995 9.621 1.00 30.24 213 CYS B C 1
ATOM 2577 O O . CYS B 1 44 ? 27.617 32.380 10.334 1.00 28.99 213 CYS B O 1
ATOM 2580 N N . LEU B 1 45 ? 25.562 33.209 9.972 1.00 30.81 214 LEU B N 1
ATOM 2581 C CA . LEU B 1 45 ? 24.980 32.569 11.153 1.00 25.85 214 LEU B CA 1
ATOM 2582 C C . LEU B 1 45 ? 25.510 33.038 12.512 1.00 30.44 214 LEU B C 1
ATOM 2583 O O . LEU B 1 45 ? 25.227 32.415 13.537 1.00 27.34 214 LEU B O 1
ATOM 2588 N N . LYS B 1 46 ? 26.288 34.114 12.539 1.00 34.22 215 LYS B N 1
ATOM 2589 C CA . LYS B 1 46 ? 26.742 34.632 13.825 1.00 33.98 215 LYS B CA 1
ATOM 2590 C C . LYS B 1 46 ? 25.555 35.181 14.638 1.00 29.89 215 LYS B C 1
ATOM 2591 O O . LYS B 1 46 ? 24.684 35.860 14.104 1.00 30.49 215 LYS B O 1
ATOM 2597 N N . TYR B 1 47 ? 25.516 34.843 15.922 1.00 31.87 216 TYR B N 1
ATOM 2598 C CA . TYR B 1 47 ? 24.450 35.294 16.808 1.00 29.97 216 TYR B CA 1
ATOM 2599 C C . TYR B 1 47 ? 24.900 36.568 17.526 1.00 34.70 216 TYR B C 1
ATOM 2600 O O . TYR B 1 47 ? 26.096 36.770 17.740 1.00 32.74 216 TYR B O 1
ATOM 2609 N N . MET B 1 48 ? 23.939 37.421 17.875 1.00 32.11 217 MET B N 1
ATOM 2610 C CA . MET B 1 48 ? 24.186 38.659 18.614 1.00 34.89 217 MET B CA 1
ATOM 2611 C C . MET B 1 48 ? 23.004 38.891 19.529 1.00 36.09 217 MET B C 1
ATOM 2612 O O . MET B 1 48 ? 21.888 38.433 19.230 1.00 30.53 217 MET B O 1
ATOM 2617 N N . LYS B 1 49 ? 23.220 39.620 20.622 1.00 33.23 218 LYS B N 1
ATOM 2618 C CA . LYS B 1 49 ? 22.124 39.879 21.560 1.00 34.01 218 LYS B CA 1
ATOM 2619 C C . LYS B 1 49 ? 21.405 41.227 21.400 1.00 40.22 218 LYS B C 1
ATOM 2620 O O . LYS B 1 49 ? 20.322 41.412 21.959 1.00 46.75 218 LYS B O 1
ATOM 2626 N N . TYR B 1 50 ? 21.979 42.152 20.633 1.00 38.57 219 TYR B N 1
ATOM 2627 C CA . TYR B 1 50 ? 21.357 43.469 20.434 1.00 37.84 219 TYR B CA 1
ATOM 2628 C C . TYR B 1 50 ? 20.929 43.701 18.986 1.00 36.73 219 TYR B C 1
ATOM 2629 O O . TYR B 1 50 ? 21.677 43.412 18.059 1.00 36.71 219 TYR B O 1
ATOM 2638 N N . GLU B 1 51 ? 19.733 44.256 18.804 1.00 39.64 220 GLU B N 1
ATOM 2639 C CA . GLU B 1 51 ? 19.222 44.597 17.478 1.00 39.77 220 GLU B CA 1
ATOM 2640 C C . GLU B 1 51 ? 20.158 45.521 16.702 1.00 41.09 220 GLU B C 1
ATOM 2641 O O . GLU B 1 51 ? 20.335 45.358 15.491 1.00 42.26 220 GLU B O 1
ATOM 2647 N N . LYS B 1 52 ? 20.753 46.498 17.385 1.00 43.45 221 LYS B N 1
ATOM 2648 C CA . LYS B 1 52 ? 21.650 47.433 16.702 1.00 43.86 221 LYS B CA 1
ATOM 2649 C C . LYS B 1 52 ? 22.849 46.680 16.138 1.00 41.06 221 LYS B C 1
ATOM 2650 O O . LYS B 1 52 ? 23.267 46.925 15.006 1.00 42.69 221 LYS B O 1
ATOM 2656 N N . SER B 1 53 ? 23.401 45.763 16.930 1.00 36.54 222 SER B N 1
ATOM 2657 C CA . SER B 1 53 ? 24.492 44.924 16.457 1.00 33.94 222 SER B CA 1
ATOM 2658 C C . SER B 1 53 ? 24.098 44.236 15.149 1.00 39.31 222 SER B C 1
ATOM 2659 O O . SER B 1 53 ? 24.887 44.144 14.206 1.00 37.01 222 SER B O 1
ATOM 2662 N N . TYR B 1 54 ? 22.864 43.748 15.099 1.00 40.20 223 TYR B N 1
ATOM 2663 C CA . TYR B 1 54 ? 22.378 43.062 13.912 1.00 39.14 223 TYR B CA 1
ATOM 2664 C C . TYR B 1 54 ? 22.215 44.023 12.738 1.00 34.64 223 TYR B C 1
ATOM 2665 O O . TYR B 1 54 ? 22.624 43.721 11.614 1.00 37.50 223 TYR B O 1
ATOM 2674 N N . ARG B 1 55 ? 21.629 45.186 13.001 1.00 37.03 224 ARG B N 1
ATOM 2675 C CA . ARG B 1 55 ? 21.405 46.170 11.943 1.00 42.25 224 ARG B CA 1
ATOM 2676 C C . ARG B 1 55 ? 22.703 46.648 11.291 1.00 45.60 224 ARG B C 1
ATOM 2677 O O . ARG B 1 55 ? 22.743 46.902 10.087 1.00 45.47 224 ARG B O 1
ATOM 2685 N N . PHE B 1 56 ? 23.758 46.771 12.093 1.00 44.72 225 PHE B N 1
ATOM 2686 C CA . PHE B 1 56 ? 25.066 47.179 11.590 1.00 44.51 225 PHE B CA 1
ATOM 2687 C C . PHE B 1 56 ? 25.716 46.037 10.813 1.00 43.59 225 PHE B C 1
ATOM 2688 O O . PHE B 1 56 ? 26.267 46.236 9.731 1.00 40.62 225 PHE B O 1
ATOM 2696 N N . HIS B 1 57 ? 25.633 44.832 11.366 1.00 39.61 226 HIS B N 1
ATOM 2697 C CA . HIS B 1 57 ? 26.154 43.656 10.684 1.00 37.73 226 HIS B CA 1
ATOM 2698 C C . HIS B 1 57 ? 25.481 43.436 9.325 1.00 40.10 226 HIS B C 1
ATOM 2699 O O . HIS B 1 57 ? 26.120 43.001 8.369 1.00 40.60 226 HIS B O 1
ATOM 2706 N N . LEU B 1 58 ? 24.190 43.743 9.244 1.00 40.28 227 LEU B N 1
ATOM 2707 C CA . LEU B 1 58 ? 23.454 43.633 7.987 1.00 43.72 227 LEU B CA 1
ATOM 2708 C C . LEU B 1 58 ? 24.163 44.386 6.866 1.00 46.36 227 LEU B C 1
ATOM 2709 O O . LEU B 1 58 ? 24.245 43.906 5.731 1.00 44.44 227 LEU B O 1
ATOM 2714 N N . GLY B 1 59 ? 24.677 45.570 7.190 1.00 50.90 228 GLY B N 1
ATOM 2715 C CA . GLY B 1 59 ? 25.330 46.407 6.198 1.00 50.10 228 GLY B CA 1
ATOM 2716 C C . GLY B 1 59 ? 26.790 46.072 5.964 1.00 49.79 228 GLY B C 1
ATOM 2717 O O . GLY B 1 59 ? 27.365 46.445 4.943 1.00 51.48 228 GLY B O 1
ATOM 2718 N N . GLN B 1 60 ? 27.395 45.364 6.910 1.00 49.23 229 GLN B N 1
ATOM 2719 C CA . GLN B 1 60 ? 28.828 45.099 6.858 1.00 49.49 229 GLN B CA 1
ATOM 2720 C C . GLN B 1 60 ? 29.177 43.734 6.281 1.00 52.63 229 GLN B C 1
ATOM 2721 O O . GLN B 1 60 ? 30.145 43.597 5.535 1.00 53.94 229 GLN B O 1
ATOM 2727 N N . CYS B 1 61 ? 28.397 42.719 6.641 1.00 53.79 230 CYS B N 1
ATOM 2728 C CA . CYS B 1 61 ? 28.698 41.353 6.226 1.00 46.08 230 CYS B CA 1
ATOM 2729 C C . CYS B 1 61 ? 28.603 41.202 4.705 1.00 43.64 230 CYS B C 1
ATOM 2730 O O . CYS B 1 61 ? 27.726 41.778 4.068 1.00 45.08 230 CYS B O 1
ATOM 2733 N N . GLN B 1 62 ? 29.508 40.417 4.135 1.00 46.48 231 GLN B N 1
ATOM 2734 C CA . GLN B 1 62 ? 29.601 40.277 2.688 1.00 48.03 231 GLN B CA 1
ATOM 2735 C C . GLN B 1 62 ? 29.091 38.927 2.207 1.00 45.51 231 GLN B C 1
ATOM 2736 O O . GLN B 1 62 ? 28.924 38.720 1.009 1.00 47.79 231 GLN B O 1
ATOM 2742 N N . TRP B 1 63 ? 28.867 37.998 3.130 1.00 40.62 232 TRP B N 1
ATOM 2743 C CA . TRP B 1 63 ? 28.431 36.666 2.732 0.86 42.75 232 TRP B CA 1
ATOM 2744 C C . TRP B 1 63 ? 27.006 36.698 2.206 1.00 38.91 232 TRP B C 1
ATOM 2745 O O . TRP B 1 63 ? 26.141 37.373 2.767 1.00 36.51 232 TRP B O 1
ATOM 2756 N N . ARG B 1 64 ? 26.773 35.973 1.117 1.00 41.59 233 ARG B N 1
ATOM 2757 C CA . ARG B 1 64 ? 25.430 35.839 0.552 1.00 41.45 233 ARG B CA 1
ATOM 2758 C C . ARG B 1 64 ? 25.115 34.371 0.278 1.00 39.86 233 ARG B C 1
ATOM 2759 O O . ARG B 1 64 ? 24.229 34.052 -0.510 1.00 42.21 233 ARG B O 1
ATOM 2767 N N . GLN B 1 65 ? 25.859 33.487 0.938 1.00 41.29 234 GLN B N 1
ATOM 2768 C CA . GLN B 1 65 ? 25.709 32.044 0.783 1.00 37.72 234 GLN B CA 1
ATOM 2769 C C . GLN B 1 65 ? 26.537 31.410 1.885 1.00 37.03 234 GLN B C 1
ATOM 2770 O O . GLN B 1 65 ? 27.332 32.094 2.515 1.00 37.49 234 GLN B O 1
ATOM 2776 N N . PRO B 1 66 ? 26.329 30.112 2.157 1.00 39.32 235 PRO B N 1
ATOM 2777 C CA . PRO B 1 66 ? 27.227 29.407 3.084 1.00 35.49 235 PRO B CA 1
ATOM 2778 C C . PRO B 1 66 ? 28.671 29.387 2.560 1.00 39.67 235 PRO B C 1
ATOM 2779 O O . PRO B 1 66 ? 28.879 29.456 1.353 1.00 37.75 235 PRO B O 1
ATOM 2783 N N . PRO B 1 67 ? 29.659 29.267 3.461 1.00 37.02 236 PRO B N 1
ATOM 2784 C CA . PRO B 1 67 ? 31.040 29.087 2.996 1.00 37.32 236 PRO B CA 1
ATOM 2785 C C . PRO B 1 67 ? 31.118 27.726 2.319 1.00 41.31 236 PRO B C 1
ATOM 2786 O O . PRO B 1 67 ? 30.075 27.118 2.072 1.00 42.89 236 PRO B O 1
ATOM 2790 N N . GLY B 1 68 ? 32.315 27.238 2.033 1.00 38.07 237 GLY B N 1
ATOM 2791 C CA . GLY B 1 68 ? 32.444 25.910 1.468 1.00 39.38 237 GLY B CA 1
ATOM 2792 C C . GLY B 1 68 ? 32.067 25.847 0.000 1.00 37.29 237 GLY B C 1
ATOM 2793 O O . GLY B 1 68 ? 32.071 26.863 -0.692 1.00 41.26 237 GLY B O 1
ATOM 2794 N N . LYS B 1 69 ? 31.711 24.654 -0.469 1.00 37.01 238 LYS B N 1
ATOM 2795 C CA . LYS B 1 69 ? 31.534 24.417 -1.902 1.00 38.40 238 LYS B CA 1
ATOM 2796 C C . LYS B 1 69 ? 30.094 24.059 -2.303 1.00 37.67 238 LYS B C 1
ATOM 2797 O O . LYS B 1 69 ? 29.463 23.194 -1.689 1.00 33.07 238 LYS B O 1
ATOM 2803 N N . GLU B 1 70 ? 29.583 24.731 -3.332 1.00 35.28 239 GLU B N 1
ATOM 2804 C CA . GLU B 1 70 ? 28.296 24.373 -3.921 1.00 35.85 239 GLU B CA 1
ATOM 2805 C C . GLU B 1 70 ? 28.461 23.082 -4.707 1.00 37.08 239 GLU B C 1
ATOM 2806 O O . GLU B 1 70 ? 29.224 23.055 -5.669 1.00 39.21 239 GLU B O 1
ATOM 2812 N N . ILE B 1 71 ? 27.764 22.019 -4.300 1.00 27.37 240 ILE B N 1
ATOM 2813 C CA . ILE B 1 71 ? 27.926 20.708 -4.929 1.00 31.25 240 ILE B CA 1
ATOM 2814 C C . ILE B 1 71 ? 26.650 20.170 -5.548 1.00 33.41 240 ILE B C 1
ATOM 2815 O O . ILE B 1 71 ? 26.630 19.049 -6.057 1.00 35.20 240 ILE B O 1
ATOM 2820 N N . TYR B 1 72 ? 25.589 20.967 -5.487 1.00 33.54 241 TYR B N 1
ATOM 2821 C CA . TYR B 1 72 ? 24.300 20.621 -6.083 1.00 32.06 241 TYR B CA 1
ATOM 2822 C C . TYR B 1 72 ? 23.575 21.912 -6.375 1.00 34.87 241 TYR B C 1
ATOM 2823 O O . TYR B 1 72 ? 23.595 22.840 -5.562 1.00 33.45 241 TYR B O 1
ATOM 2832 N N . ARG B 1 73 ? 22.961 21.979 -7.552 1.00 33.40 242 ARG B N 1
ATOM 2833 C CA . ARG B 1 73 ? 22.118 23.101 -7.925 1.00 35.11 242 ARG B CA 1
ATOM 2834 C C . ARG B 1 73 ? 21.077 22.612 -8.916 1.00 38.81 242 ARG B C 1
ATOM 2835 O O . ARG B 1 73 ? 21.412 22.029 -9.944 1.00 41.29 242 ARG B O 1
ATOM 2843 N N . LYS B 1 74 ? 19.811 22.829 -8.587 1.00 39.44 243 LYS B N 1
ATOM 2844 C CA . LYS B 1 74 ? 18.729 22.549 -9.514 1.00 42.09 243 LYS B CA 1
ATOM 2845 C C . LYS B 1 74 ? 17.567 23.468 -9.187 1.00 44.61 243 LYS B C 1
ATOM 2846 O O . LYS B 1 74 ? 17.114 23.514 -8.043 1.00 43.60 243 LYS B O 1
ATOM 2852 N N . SER B 1 75 ? 17.090 24.191 -10.197 1.00 43.55 244 SER B N 1
ATOM 2853 C CA . SER B 1 75 ? 16.052 25.190 -10.007 1.00 44.88 244 SER B CA 1
ATOM 2854 C C . SER B 1 75 ? 16.530 26.183 -8.954 1.00 41.97 244 SER B C 1
ATOM 2855 O O . SER B 1 75 ? 17.668 26.656 -9.013 1.00 39.73 244 SER B O 1
ATOM 2858 N N . ASN B 1 76 ? 15.682 26.487 -7.980 1.00 39.36 245 ASN B N 1
ATOM 2859 C CA . ASN B 1 76 ? 16.059 27.478 -6.979 1.00 43.99 245 ASN B CA 1
ATOM 2860 C C . ASN B 1 76 ? 16.689 26.897 -5.704 1.00 37.25 245 ASN B C 1
ATOM 2861 O O . ASN B 1 76 ? 16.792 27.591 -4.697 1.00 38.32 245 ASN B O 1
ATOM 2866 N N . ILE B 1 77 ? 17.111 25.636 -5.733 1.00 35.93 246 ILE B N 1
ATOM 2867 C CA . ILE B 1 77 ? 17.759 25.071 -4.548 1.00 39.71 246 ILE B CA 1
ATOM 2868 C C . ILE B 1 77 ? 19.203 24.617 -4.804 1.00 36.87 246 ILE B C 1
ATOM 2869 O O . ILE B 1 77 ? 19.528 24.099 -5.872 1.00 34.32 246 ILE B O 1
ATOM 2874 N N . SER B 1 78 ? 20.062 24.851 -3.817 1.00 30.85 247 SER B N 1
ATOM 2875 C CA . SER B 1 78 ? 21.474 24.492 -3.893 1.00 32.39 247 SER B CA 1
ATOM 2876 C C . SER B 1 78 ? 21.885 23.807 -2.600 1.00 31.84 247 SER B C 1
ATOM 2877 O O . SER B 1 78 ? 21.309 24.078 -1.545 1.00 31.93 247 SER B O 1
ATOM 2880 N N . VAL B 1 79 ? 22.863 22.910 -2.676 1.00 30.59 248 VAL B N 1
ATOM 2881 C CA . VAL B 1 79 ? 23.463 22.353 -1.462 1.00 27.32 248 VAL B CA 1
ATOM 2882 C C . VAL B 1 79 ? 24.934 22.785 -1.373 1.00 34.00 248 VAL B C 1
ATOM 2883 O O . VAL B 1 79 ? 25.692 22.654 -2.352 1.00 31.49 248 VAL B O 1
ATOM 2887 N N . TYR B 1 80 ? 25.443 23.247 -0.337 1.00 29.36 249 TYR B N 1
ATOM 2888 C CA . TYR B 1 80 ? 26.817 23.566 0.054 1.00 28.88 249 TYR B CA 1
ATOM 2889 C C . TYR B 1 80 ? 27.356 22.551 1.053 1.00 33.27 249 TYR B C 1
ATOM 2890 O O . TYR B 1 80 ? 26.653 22.134 1.972 1.00 25.41 249 TYR B O 1
ATOM 2899 N N . GLU B 1 81 ? 28.538 22.131 0.705 1.00 30.30 250 GLU B N 1
ATOM 2900 C CA . GLU B 1 81 ? 29.278 21.218 1.564 1.00 30.39 250 GLU B CA 1
ATOM 2901 C C . GLU B 1 81 ? 30.262 22.034 2.399 1.00 32.11 250 GLU B C 1
ATOM 2902 O O . GLU B 1 81 ? 31.094 22.767 1.852 1.00 32.08 250 GLU B O 1
ATOM 2908 N N . VAL B 1 82 ? 30.150 21.929 3.719 1.00 26.90 251 VAL B N 1
ATOM 2909 C CA . VAL B 1 82 ? 31.009 22.701 4.618 1.00 28.77 251 VAL B CA 1
ATOM 2910 C C . VAL B 1 82 ? 31.758 21.790 5.594 1.00 32.44 251 VAL B C 1
ATOM 2911 O O . VAL B 1 82 ? 31.168 21.193 6.496 1.00 29.37 251 VAL B O 1
ATOM 2915 N N . ASP B 1 83 ? 33.068 21.679 5.398 1.00 34.36 252 ASP B N 1
ATOM 2916 C CA . ASP B 1 83 ? 33.913 20.864 6.264 1.00 29.96 252 ASP B CA 1
ATOM 2917 C C . ASP B 1 83 ? 34.100 21.577 7.612 1.00 32.89 252 ASP B C 1
ATOM 2918 O O . ASP B 1 83 ? 34.537 22.733 7.662 1.00 32.24 252 ASP B O 1
ATOM 2923 N N . GLY B 1 84 ? 33.743 20.901 8.702 1.00 31.26 253 GLY B N 1
ATOM 2924 C CA . GLY B 1 84 ? 33.905 21.473 10.030 1.00 30.25 253 GLY B CA 1
ATOM 2925 C C . GLY B 1 84 ? 35.348 21.910 10.300 1.00 35.27 253 GLY B C 1
ATOM 2926 O O . GLY B 1 84 ? 35.594 22.830 11.078 1.00 30.92 253 GLY B O 1
ATOM 2927 N N . LYS B 1 85 ? 36.295 21.231 9.652 1.00 34.82 254 LYS B N 1
ATOM 2928 C CA . LYS B 1 85 ? 37.729 21.569 9.702 1.00 38.98 254 LYS B CA 1
ATOM 2929 C C . LYS B 1 85 ? 38.010 22.983 9.187 1.00 39.50 254 LYS B C 1
ATOM 2930 O O . LYS B 1 85 ? 38.671 23.780 9.858 1.00 44.63 254 LYS B O 1
ATOM 2936 N N . ASP B 1 86 ? 37.501 23.278 7.990 1.00 33.59 255 ASP B N 1
ATOM 2937 C CA . ASP B 1 86 ? 37.801 24.517 7.263 1.00 35.32 255 ASP B CA 1
ATOM 2938 C C . ASP B 1 86 ? 37.018 25.749 7.721 1.00 39.73 255 ASP B C 1
ATOM 2939 O O . ASP B 1 86 ? 37.431 26.884 7.468 1.00 36.62 255 ASP B O 1
ATOM 2944 N N . HIS B 1 87 ? 35.861 25.530 8.343 1.00 36.68 256 HIS B N 1
ATOM 2945 C CA . HIS B 1 87 ? 34.992 26.637 8.718 1.00 35.87 256 HIS B CA 1
ATOM 2946 C C . HIS B 1 87 ? 34.380 26.343 10.069 1.00 38.68 256 HIS B C 1
ATOM 2947 O O . HIS B 1 87 ? 33.184 26.076 10.171 1.00 33.12 256 HIS B O 1
ATOM 2954 N N . LYS B 1 88 ? 35.216 26.388 11.102 1.00 30.56 257 LYS B N 1
ATOM 2955 C CA . LYS B 1 88 ? 34.812 25.983 12.434 1.00 32.47 257 LYS B CA 1
ATOM 2956 C C . LYS B 1 88 ? 33.681 26.855 12.971 1.00 29.46 257 LYS B C 1
ATOM 2957 O O . LYS B 1 88 ? 32.656 26.340 13.424 1.00 28.43 257 LYS B O 1
ATOM 2963 N N . ILE B 1 89 ? 33.876 28.170 12.915 1.00 26.66 258 ILE B N 1
ATOM 2964 C CA . ILE B 1 89 ? 32.952 29.121 13.526 1.00 33.97 258 ILE B CA 1
ATOM 2965 C C . ILE B 1 89 ? 31.548 29.005 12.913 1.00 31.96 258 ILE B C 1
ATOM 2966 O O . ILE B 1 89 ? 30.559 28.869 13.631 1.00 28.21 258 ILE B O 1
ATOM 2971 N N . TYR B 1 90 ? 31.478 29.080 11.588 1.00 29.53 259 TYR B N 1
ATOM 2972 C CA . TYR B 1 90 ? 30.225 28.846 10.872 1.00 32.40 259 TYR B CA 1
ATOM 2973 C C . TYR B 1 90 ? 29.518 27.598 11.391 1.00 29.34 259 TYR B C 1
ATOM 2974 O O . TYR B 1 90 ? 28.342 27.654 11.744 1.00 29.11 259 TYR B O 1
ATOM 2983 N N . CYS B 1 91 ? 30.238 26.481 11.438 1.00 22.78 260 CYS B N 1
ATOM 2984 C CA . CYS B 1 91 ? 29.638 25.202 11.814 1.00 27.35 260 CYS B CA 1
ATOM 2985 C C . CYS B 1 91 ? 29.197 25.113 13.282 1.00 30.92 260 CYS B C 1
ATOM 2986 O O . CYS B 1 91 ? 28.198 24.454 13.594 1.00 25.08 260 CYS B O 1
ATOM 2989 N N . GLN B 1 92 ? 29.940 25.762 14.179 1.00 23.44 261 GLN B N 1
ATOM 2990 C CA . GLN B 1 92 ? 29.522 25.832 15.566 1.00 26.48 261 GLN B CA 1
ATOM 2991 C C . GLN B 1 92 ? 28.244 26.657 15.644 1.00 26.21 261 GLN B C 1
ATOM 2992 O O . GLN B 1 92 ? 27.310 26.304 16.358 1.00 24.77 261 GLN B O 1
ATOM 2998 N N . ASN B 1 93 ? 28.216 27.767 14.918 1.00 22.96 262 ASN B N 1
ATOM 2999 C CA . ASN B 1 93 ? 27.041 28.628 14.916 1.00 28.83 262 ASN B CA 1
ATOM 3000 C C . ASN B 1 93 ? 25.829 27.938 14.313 1.00 27.16 262 ASN B C 1
ATOM 3001 O O . ASN B 1 93 ? 24.700 28.186 14.727 1.00 27.01 262 ASN B O 1
ATOM 3006 N N . LEU B 1 94 ? 26.080 27.075 13.337 1.00 23.56 263 LEU B N 1
ATOM 3007 C CA . LEU B 1 94 ? 25.031 26.255 12.722 1.00 26.86 263 LEU B CA 1
ATOM 3008 C C . LEU B 1 94 ? 24.441 25.260 13.723 1.00 24.79 263 LEU B C 1
ATOM 3009 O O . LEU B 1 94 ? 23.218 25.092 13.805 1.00 26.75 263 LEU B O 1
ATOM 3014 N N . CYS B 1 95 ? 25.312 24.622 14.501 1.00 24.93 264 CYS B N 1
ATOM 3015 C CA . CYS B 1 95 ? 24.882 23.617 15.459 1.00 24.88 264 CYS B CA 1
ATOM 3016 C C . CYS B 1 95 ? 24.039 24.228 16.577 1.00 26.91 264 CYS B C 1
ATOM 3017 O O . CYS B 1 95 ? 23.071 23.613 17.045 1.00 24.74 264 CYS B O 1
ATOM 3020 N N . LEU B 1 96 ? 24.418 25.426 17.011 1.00 24.28 265 LEU B N 1
ATOM 3021 C CA . LEU B 1 96 ? 23.662 26.150 18.030 1.00 28.22 265 LEU B CA 1
ATOM 3022 C C . LEU B 1 96 ? 22.290 26.572 17.477 1.00 25.29 265 LEU B C 1
ATOM 3023 O O . LEU B 1 96 ? 21.270 26.451 18.159 1.00 23.40 265 LEU B O 1
ATOM 3028 N N . LEU B 1 97 ? 22.283 27.086 16.252 1.00 20.35 266 LEU B N 1
ATOM 3029 C CA . LEU B 1 97 ? 21.039 27.361 15.549 1.00 22.91 266 LEU B CA 1
ATOM 3030 C C . LEU B 1 97 ? 20.155 26.117 15.519 1.00 24.85 266 LEU B C 1
ATOM 3031 O O . LEU B 1 97 ? 18.976 26.173 15.909 1.00 23.26 266 LEU B O 1
ATOM 3036 N N . ALA B 1 98 ? 20.733 25.000 15.079 1.00 20.62 267 ALA B N 1
ATOM 3037 C CA . ALA B 1 98 ? 19.998 23.753 14.903 1.00 23.72 267 ALA B CA 1
ATOM 3038 C C . ALA B 1 98 ? 19.414 23.272 16.221 1.00 25.60 267 ALA B C 1
ATOM 3039 O O . ALA B 1 98 ? 18.297 22.751 16.262 1.00 22.04 267 ALA B O 1
ATOM 3041 N N . LYS B 1 99 ? 20.175 23.437 17.301 1.00 19.07 268 LYS B N 1
ATOM 3042 C CA . LYS B 1 99 ? 19.729 22.944 18.591 1.00 22.10 268 LYS B CA 1
ATOM 3043 C C . LYS B 1 99 ? 18.436 23.633 19.086 1.00 19.75 268 LYS B C 1
ATOM 3044 O O . LYS B 1 99 ? 17.681 23.037 19.852 1.00 22.75 268 LYS B O 1
ATOM 3050 N N . LEU B 1 100 ? 18.184 24.874 18.656 1.00 18.03 269 LEU B N 1
ATOM 3051 C CA . LEU B 1 100 ? 16.909 25.548 18.986 1.00 22.72 269 LEU B CA 1
ATOM 3052 C C . LEU B 1 100 ? 15.690 24.782 18.459 1.00 23.74 269 LEU B C 1
ATOM 3053 O O . LEU B 1 100 ? 14.564 24.957 18.950 1.00 23.51 269 LEU B O 1
ATOM 3058 N N . PHE B 1 101 ? 15.929 23.925 17.467 1.00 24.10 270 PHE B N 1
ATOM 3059 C CA . PHE B 1 101 ? 14.863 23.157 16.821 1.00 25.54 270 PHE B CA 1
ATOM 3060 C C . PHE B 1 101 ? 15.006 21.632 16.914 1.00 25.01 270 PHE B C 1
ATOM 3061 O O . PHE B 1 101 ? 14.093 20.904 16.556 1.00 27.94 270 PHE B O 1
ATOM 3069 N N . LEU B 1 102 ? 16.149 21.147 17.384 1.00 24.73 271 LEU B N 1
ATOM 3070 C CA . LEU B 1 102 ? 16.326 19.706 17.568 0.99 26.55 271 LEU B CA 1
ATOM 3071 C C . LEU B 1 102 ? 16.422 19.415 19.052 1.00 27.35 271 LEU B C 1
ATOM 3072 O O . LEU B 1 102 ? 17.296 19.938 19.730 1.00 25.88 271 LEU B O 1
ATOM 3077 N N . ASP B 1 103 ? 15.545 18.576 19.581 1.00 25.30 272 ASP B N 1
ATOM 3078 C CA . ASP B 1 103 ? 15.528 18.246 21.007 1.00 29.83 272 ASP B CA 1
ATOM 3079 C C . ASP B 1 103 ? 16.777 17.508 21.535 1.00 30.23 272 ASP B C 1
ATOM 3080 O O . ASP B 1 103 ? 17.264 17.761 22.564 1.00 34.18 272 ASP B O 1
ATOM 3085 N N . HIS B 1 104 ? 17.141 16.467 20.753 1.00 30.18 273 HIS B N 1
ATOM 3086 C CA . HIS B 1 104 ? 18.110 15.466 21.097 1.00 32.94 273 HIS B CA 1
ATOM 3087 C C . HIS B 1 104 ? 19.496 15.721 20.551 1.00 36.04 273 HIS B C 1
ATOM 3088 O O . HIS B 1 104 ? 20.302 14.837 20.651 1.00 38.86 273 HIS B O 1
ATOM 3107 N N . THR B 1 106 ? 23.233 16.756 20.651 1.00 29.01 275 THR B N 1
ATOM 3108 C CA . THR B 1 106 ? 24.145 16.751 21.800 1.00 31.02 275 THR B CA 1
ATOM 3109 C C . THR B 1 106 ? 25.583 17.275 21.583 1.00 33.05 275 THR B C 1
ATOM 3110 O O . THR B 1 106 ? 26.334 17.346 22.512 1.00 29.31 275 THR B O 1
ATOM 3114 N N . LEU B 1 107 ? 25.931 17.652 20.364 1.00 29.85 276 LEU B N 1
ATOM 3115 C CA . LEU B 1 107 ? 27.251 18.129 20.019 1.00 27.15 276 LEU B CA 1
ATOM 3116 C C . LEU B 1 107 ? 27.200 19.388 19.196 1.00 29.02 276 LEU B C 1
ATOM 3117 O O . LEU B 1 107 ? 26.515 19.447 18.209 1.00 24.93 276 LEU B O 1
ATOM 3122 N N . TYR B 1 108 ? 27.951 20.395 19.583 1.00 21.85 277 TYR B N 1
ATOM 3123 C CA . TYR B 1 108 ? 27.800 21.700 18.941 1.00 23.86 277 TYR B CA 1
ATOM 3124 C C . TYR B 1 108 ? 29.129 22.397 18.665 1.00 29.37 277 TYR B C 1
ATOM 3125 O O . TYR B 1 108 ? 29.190 23.317 17.860 1.00 27.74 277 TYR B O 1
ATOM 3134 N N . PHE B 1 109 ? 30.190 21.997 19.358 1.00 28.38 278 PHE B N 1
ATOM 3135 C CA . PHE B 1 109 ? 31.401 22.804 19.332 1.00 27.47 278 PHE B CA 1
ATOM 3136 C C . PHE B 1 109 ? 32.619 22.096 18.722 1.00 26.65 278 PHE B C 1
ATOM 3137 O O . PHE B 1 109 ? 33.420 22.731 18.038 1.00 31.01 278 PHE B O 1
ATOM 3145 N N . ASP B 1 110 ? 32.766 20.799 18.983 1.00 25.19 279 ASP B N 1
ATOM 3146 C CA . ASP B 1 110 ? 33.815 20.020 18.332 1.00 29.54 279 ASP B CA 1
ATOM 3147 C C . ASP B 1 110 ? 33.345 19.586 16.949 1.00 28.91 279 ASP B C 1
ATOM 3148 O O . ASP B 1 110 ? 32.880 18.461 16.764 1.00 28.09 279 ASP B O 1
ATOM 3153 N N . VAL B 1 111 ? 33.476 20.488 15.988 1.00 29.00 280 VAL B N 1
ATOM 3154 C CA . VAL B 1 111 ? 32.876 20.304 14.674 1.00 26.71 280 VAL B CA 1
ATOM 3155 C C . VAL B 1 111 ? 33.852 19.752 13.623 1.00 32.79 280 VAL B C 1
ATOM 3156 O O . VAL B 1 111 ? 33.448 19.337 12.533 1.00 24.87 280 VAL B O 1
ATOM 3160 N N . GLU B 1 112 ? 35.140 19.728 13.968 1.00 31.23 281 GLU B N 1
ATOM 3161 C CA . GLU B 1 112 ? 36.174 19.260 13.047 1.00 27.46 281 GLU B CA 1
ATOM 3162 C C . GLU B 1 112 ? 35.903 17.858 12.482 1.00 25.20 281 GLU B C 1
ATOM 3163 O O . GLU B 1 112 ? 36.154 17.604 11.318 1.00 31.32 281 GLU B O 1
ATOM 3169 N N . PRO B 1 113 ? 35.383 16.936 13.307 1.00 30.48 282 PRO B N 1
ATOM 3170 C CA . PRO B 1 113 ? 35.058 15.594 12.800 1.00 33.80 282 PRO B CA 1
ATOM 3171 C C . PRO B 1 113 ? 33.790 15.493 11.920 1.00 29.41 282 PRO B C 1
ATOM 3172 O O . PRO B 1 113 ? 33.450 14.372 11.514 1.00 29.48 282 PRO B O 1
ATOM 3176 N N . PHE B 1 114 ? 33.118 16.607 11.626 1.00 29.83 283 PHE B N 1
ATOM 3177 C CA . PHE B 1 114 ? 31.874 16.560 10.830 1.00 27.88 283 PHE B CA 1
ATOM 3178 C C . PHE B 1 114 ? 31.975 17.297 9.495 1.00 28.59 283 PHE B C 1
ATOM 3179 O O . PHE B 1 114 ? 32.712 18.272 9.356 1.00 26.34 283 PHE B O 1
ATOM 3187 N N . VAL B 1 115 ? 31.218 16.829 8.510 1.00 29.15 284 VAL B N 1
ATOM 3188 C CA . VAL B 1 115 ? 30.993 17.622 7.314 1.00 26.65 284 VAL B CA 1
ATOM 3189 C C . VAL B 1 115 ? 29.522 17.988 7.345 1.00 23.97 284 VAL B C 1
ATOM 3190 O O . VAL B 1 115 ? 28.701 17.191 7.803 1.00 23.27 284 VAL B O 1
ATOM 3194 N N . PHE B 1 116 ? 29.204 19.188 6.874 1.00 26.33 285 PHE B N 1
ATOM 3195 C CA . PHE B 1 116 ? 27.838 19.716 6.941 1.00 26.98 285 PHE B CA 1
ATOM 3196 C C . PHE B 1 116 ? 27.327 20.029 5.536 1.00 28.84 285 PHE B C 1
ATOM 3197 O O . PHE B 1 116 ? 28.019 20.662 4.730 1.00 26.95 285 PHE B O 1
ATOM 3205 N N . TYR B 1 117 ? 26.107 19.580 5.256 1.00 27.01 286 TYR B N 1
ATOM 3206 C CA . TYR B 1 117 ? 25.456 19.862 3.990 1.00 22.70 286 TYR B CA 1
ATOM 3207 C C . TYR B 1 117 ? 24.289 20.809 4.195 1.00 28.00 286 TYR B C 1
ATOM 3208 O O . TYR B 1 117 ? 23.295 20.468 4.853 1.00 24.23 286 TYR B O 1
ATOM 3217 N N . ILE B 1 118 ? 24.449 22.013 3.654 1.00 23.33 287 ILE B N 1
ATOM 3218 C CA . ILE B 1 118 ? 23.524 23.114 3.870 1.00 28.30 287 ILE B CA 1
ATOM 3219 C C . ILE B 1 118 ? 22.584 23.266 2.675 1.00 30.23 287 ILE B C 1
ATOM 3220 O O . ILE B 1 118 ? 23.016 23.604 1.564 1.00 29.55 287 ILE B O 1
ATOM 3225 N N . LEU B 1 119 ? 21.302 23.010 2.907 1.00 25.16 288 LEU B N 1
ATOM 3226 C CA . LEU B 1 119 ? 20.287 23.219 1.882 1.00 26.66 288 LEU B CA 1
ATOM 3227 C C . LEU B 1 119 ? 19.866 24.691 1.872 1.00 29.93 288 LEU B C 1
ATOM 3228 O O . LEU B 1 119 ? 19.555 25.270 2.921 1.00 29.47 288 LEU B O 1
ATOM 3233 N N . THR B 1 120 ? 19.860 25.298 0.688 1.00 25.52 289 THR B N 1
ATOM 3234 C CA . THR B 1 120 ? 19.499 26.703 0.557 1.00 29.74 289 THR B CA 1
ATOM 3235 C C . THR B 1 120 ? 18.491 26.917 -0.578 1.00 32.69 289 THR B C 1
ATOM 3236 O O . THR B 1 120 ? 18.515 26.199 -1.571 1.00 31.40 289 THR B O 1
ATOM 3240 N N . GLU B 1 121 ? 17.597 27.889 -0.411 1.00 27.73 290 GLU B N 1
ATOM 3241 C CA . GLU B 1 121 ? 16.812 28.403 -1.522 1.00 35.21 290 GLU B CA 1
ATOM 3242 C C . GLU B 1 121 ? 17.560 29.605 -2.053 1.00 36.00 290 GLU B C 1
ATOM 3243 O O . GLU B 1 121 ? 17.942 30.494 -1.283 1.00 34.14 290 GLU B O 1
ATOM 3249 N N . VAL B 1 122 ? 17.774 29.640 -3.359 1.00 30.27 291 VAL B N 1
ATOM 3250 C CA . VAL B 1 122 ? 18.554 30.711 -3.960 1.00 35.79 291 VAL B CA 1
ATOM 3251 C C . VAL B 1 122 ? 17.667 31.716 -4.682 1.00 43.27 291 VAL B C 1
ATOM 3252 O O . VAL B 1 122 ? 16.839 31.351 -5.516 1.00 40.18 291 VAL B O 1
ATOM 3256 N N . ASP B 1 123 ? 17.825 32.985 -4.332 1.00 44.13 292 ASP B N 1
ATOM 3257 C CA . ASP B 1 123 ? 17.193 34.051 -5.091 1.00 46.99 292 ASP B CA 1
ATOM 3258 C C . ASP B 1 123 ? 18.243 35.075 -5.478 1.00 47.12 292 ASP B C 1
ATOM 3259 O O . ASP B 1 123 ? 19.442 34.819 -5.353 1.00 47.65 292 ASP B O 1
ATOM 3264 N N . ARG B 1 124 ? 17.800 36.232 -5.949 1.00 49.53 293 ARG B N 1
ATOM 3265 C CA . ARG B 1 124 ? 18.734 37.239 -6.423 1.00 53.65 293 ARG B CA 1
ATOM 3266 C C . ARG B 1 124 ? 19.537 37.831 -5.270 1.00 50.92 293 ARG B C 1
ATOM 3267 O O . ARG B 1 124 ? 20.661 38.288 -5.463 1.00 51.65 293 ARG B O 1
ATOM 3275 N N . GLN B 1 125 ? 18.967 37.800 -4.069 1.00 50.26 294 GLN B N 1
ATOM 3276 C CA . GLN B 1 125 ? 19.651 38.315 -2.885 1.00 49.51 294 GLN B CA 1
ATOM 3277 C C . GLN B 1 125 ? 20.802 37.409 -2.449 1.00 46.19 294 GLN B C 1
ATOM 3278 O O . GLN B 1 125 ? 21.792 37.881 -1.890 1.00 48.14 294 GLN B O 1
ATOM 3284 N N . GLY B 1 126 ? 20.664 36.109 -2.703 1.00 45.03 295 GLY B N 1
ATOM 3285 C CA . GLY B 1 126 ? 21.656 35.132 -2.281 1.00 43.00 295 GLY B CA 1
ATOM 3286 C C . GLY B 1 126 ? 21.075 33.757 -1.975 1.00 42.00 295 GLY B C 1
ATOM 3287 O O . GLY B 1 126 ? 19.936 33.455 -2.340 1.00 42.89 295 GLY B O 1
ATOM 3288 N N . ALA B 1 127 ? 21.858 32.920 -1.300 1.00 37.21 296 ALA B N 1
ATOM 3289 C CA . ALA B 1 127 ? 21.431 31.562 -0.984 1.00 37.75 296 ALA B CA 1
ATOM 3290 C C . ALA B 1 127 ? 21.078 31.422 0.497 1.00 38.72 296 ALA B C 1
ATOM 3291 O O . ALA B 1 127 ? 21.961 31.402 1.363 1.00 34.32 296 ALA B O 1
ATOM 3293 N N . HIS B 1 128 ? 19.782 31.318 0.776 1.00 32.44 297 HIS B N 1
ATOM 3294 C CA . HIS B 1 128 ? 19.273 31.298 2.142 1.00 30.89 297 HIS B CA 1
ATOM 3295 C C . HIS B 1 128 ? 19.131 29.885 2.701 1.00 34.35 297 HIS B C 1
ATOM 3296 O O . HIS B 1 128 ? 18.499 29.008 2.087 1.00 30.57 297 HIS B O 1
ATOM 3303 N N . ILE B 1 129 ? 19.718 29.676 3.875 1.00 29.08 298 ILE B N 1
ATOM 3304 C CA . ILE B 1 129 ? 19.663 28.386 4.551 1.00 30.66 298 ILE B CA 1
ATOM 3305 C C . ILE B 1 129 ? 18.221 27.959 4.900 1.00 28.17 298 ILE B C 1
ATOM 3306 O O . ILE B 1 129 ? 17.459 28.714 5.523 1.00 27.38 298 ILE B O 1
ATOM 3311 N N . VAL B 1 130 ? 17.835 26.761 4.471 1.00 24.74 299 VAL B N 1
ATOM 3312 C CA . VAL B 1 130 ? 16.513 26.254 4.817 1.00 24.96 299 VAL B CA 1
ATOM 3313 C C . VAL B 1 130 ? 16.607 24.983 5.656 1.00 24.66 299 VAL B C 1
ATOM 3314 O O . VAL B 1 130 ? 15.628 24.568 6.270 1.00 23.41 299 VAL B O 1
ATOM 3318 N N . GLY B 1 131 ? 17.778 24.351 5.673 1.00 21.66 300 GLY B N 1
ATOM 3319 C CA . GLY B 1 131 ? 17.927 23.102 6.393 1.00 21.71 300 GLY B CA 1
ATOM 3320 C C . GLY B 1 131 ? 19.335 22.579 6.215 1.00 22.65 300 GLY B C 1
ATOM 3321 O O . GLY B 1 131 ? 20.126 23.191 5.509 1.00 23.08 300 GLY B O 1
ATOM 3322 N N . TYR B 1 132 ? 19.652 21.459 6.853 1.00 21.89 301 TYR B N 1
ATOM 3323 C CA . TYR B 1 132 ? 21.001 20.908 6.756 1.00 22.32 301 TYR B CA 1
ATOM 3324 C C . TYR B 1 132 ? 20.986 19.502 7.293 1.00 22.01 301 TYR B C 1
ATOM 3325 O O . TYR B 1 132 ? 20.038 19.090 7.969 1.00 19.91 301 TYR B O 1
ATOM 3334 N N . PHE B 1 133 ? 22.049 18.756 7.018 1.00 22.19 302 PHE B N 1
ATOM 3335 C CA . PHE B 1 133 ? 22.336 17.589 7.829 1.00 20.39 302 PHE B CA 1
ATOM 3336 C C . PHE B 1 133 ? 23.820 17.509 8.096 1.00 24.57 302 PHE B C 1
ATOM 3337 O O . PHE B 1 133 ? 24.629 17.970 7.289 1.00 23.05 302 PHE B O 1
ATOM 3345 N N . SER B 1 134 ? 24.158 16.955 9.253 1.00 20.83 303 SER B N 1
ATOM 3346 C CA . SER B 1 134 ? 25.552 16.764 9.632 1.00 25.67 303 SER B CA 1
ATOM 3347 C C . SER B 1 134 ? 25.908 15.300 9.440 1.00 21.58 303 SER B C 1
ATOM 3348 O O . SER B 1 134 ? 25.036 14.424 9.475 1.00 23.31 303 SER B O 1
ATOM 3351 N N . LYS B 1 135 ? 27.190 15.040 9.218 1.00 22.49 304 LYS B N 1
ATOM 3352 C CA . LYS B 1 135 ? 27.669 13.715 8.874 1.00 26.13 304 LYS B CA 1
ATOM 3353 C C . LYS B 1 135 ? 29.060 13.494 9.452 1.00 24.29 304 LYS B C 1
ATOM 3354 O O . LYS B 1 135 ? 29.959 14.292 9.234 1.00 26.37 304 LYS B O 1
ATOM 3360 N N . GLU B 1 136 ? 29.226 12.414 10.198 1.00 27.00 305 GLU B N 1
ATOM 3361 C CA . GLU B 1 136 ? 30.516 12.120 10.804 1.00 35.96 305 GLU B CA 1
ATOM 3362 C C . GLU B 1 136 ? 31.436 11.621 9.693 1.00 32.38 305 GLU B C 1
ATOM 3363 O O . GLU B 1 136 ? 31.172 10.582 9.094 1.00 36.91 305 GLU B O 1
ATOM 3369 N N . LYS B 1 137 ? 32.484 12.382 9.391 1.00 34.14 306 LYS B N 1
ATOM 3370 C CA . LYS B 1 137 ? 33.444 12.004 8.348 1.00 36.74 306 LYS B CA 1
ATOM 3371 C C . LYS B 1 137 ? 33.938 10.557 8.455 1.00 43.17 306 LYS B C 1
ATOM 3372 O O . LYS B 1 137 ? 34.002 9.833 7.458 1.00 40.90 306 LYS B O 1
ATOM 3378 N N . GLU B 1 138 ? 34.297 10.138 9.660 1.00 39.41 307 GLU B N 1
ATOM 3379 C CA . GLU B 1 138 ? 34.747 8.769 9.855 1.00 40.01 307 GLU B CA 1
ATOM 3380 C C . GLU B 1 138 ? 33.930 8.124 10.958 1.00 44.56 307 GLU B C 1
ATOM 3381 O O . GLU B 1 138 ? 34.308 8.146 12.131 1.00 46.46 307 GLU B O 1
ATOM 3387 N N . SER B 1 139 ? 32.791 7.566 10.577 1.00 38.06 308 SER B N 1
ATOM 3388 C CA . SER B 1 139 ? 31.935 6.889 11.524 1.00 42.70 308 SER B CA 1
ATOM 3389 C C . SER B 1 139 ? 32.297 5.423 11.503 1.00 43.87 308 SER B C 1
ATOM 3390 O O . SER B 1 139 ? 32.215 4.773 10.459 1.00 43.13 308 SER B O 1
ATOM 3393 N N . PRO B 1 140 ? 32.710 4.889 12.655 1.00 47.37 309 PRO B N 1
ATOM 3394 C CA . PRO B 1 140 ? 33.043 3.465 12.710 1.00 46.21 309 PRO B CA 1
ATOM 3395 C C . PRO B 1 140 ? 31.772 2.631 12.614 1.00 49.89 309 PRO B C 1
ATOM 3396 O O . PRO B 1 140 ? 31.828 1.449 12.262 1.00 47.05 309 PRO B O 1
ATOM 3400 N N . ASP B 1 141 ? 30.635 3.258 12.912 1.00 46.02 310 ASP B N 1
ATOM 3401 C CA . ASP B 1 141 ? 29.355 2.563 12.939 1.00 42.04 310 ASP B CA 1
ATOM 3402 C C . ASP B 1 141 ? 28.619 2.645 11.609 1.00 47.56 310 ASP B C 1
ATOM 3403 O O . ASP B 1 141 ? 27.500 2.139 11.480 1.00 45.96 310 ASP B O 1
ATOM 3408 N N . GLY B 1 142 ? 29.239 3.291 10.625 1.00 43.72 311 GLY B N 1
ATOM 3409 C CA . GLY B 1 142 ? 28.637 3.415 9.308 1.00 44.27 311 GLY B CA 1
ATOM 3410 C C . GLY B 1 142 ? 27.437 4.351 9.254 1.00 40.03 311 GLY B C 1
ATOM 3411 O O . GLY B 1 142 ? 26.503 4.138 8.480 1.00 42.45 311 GLY B O 1
ATOM 3412 N N . ASN B 1 143 ? 27.458 5.394 10.071 1.00 29.66 312 ASN B N 1
ATOM 3413 C CA . ASN B 1 143 ? 26.390 6.381 10.032 1.00 34.14 312 ASN B CA 1
ATOM 3414 C C . ASN B 1 143 ? 26.643 7.432 8.969 1.00 32.06 312 ASN B C 1
ATOM 3415 O O . ASN B 1 143 ? 27.692 8.093 8.965 1.00 26.79 312 ASN B O 1
ATOM 3420 N N . ASN B 1 144 ? 25.681 7.583 8.066 1.00 26.57 313 ASN B N 1
ATOM 3421 C CA . ASN B 1 144 ? 25.797 8.567 6.991 1.00 25.69 313 ASN B CA 1
ATOM 3422 C C . ASN B 1 144 ? 25.022 9.860 7.249 1.00 28.95 313 ASN B C 1
ATOM 3423 O O . ASN B 1 144 ? 25.039 10.773 6.419 1.00 24.54 313 ASN B O 1
ATOM 3428 N N . VAL B 1 145 ? 24.335 9.917 8.395 1.00 26.28 314 VAL B N 1
ATOM 3429 C CA . VAL B 1 145 ? 23.775 11.159 8.929 1.00 22.69 314 VAL B CA 1
ATOM 3430 C C . VAL B 1 145 ? 23.877 11.170 10.452 1.00 21.73 314 VAL B C 1
ATOM 3431 O O . VAL B 1 145 ? 23.601 10.162 11.098 1.00 23.35 314 VAL B O 1
ATOM 3435 N N . ALA B 1 146 ? 24.276 12.302 11.025 1.00 24.50 315 ALA B N 1
ATOM 3436 C CA . ALA B 1 146 ? 24.232 12.472 12.476 1.00 26.43 315 ALA B CA 1
ATOM 3437 C C . ALA B 1 146 ? 22.928 13.154 12.909 1.00 22.97 315 ALA B C 1
ATOM 3438 O O . ALA B 1 146 ? 22.111 12.565 13.624 1.00 26.92 315 ALA B O 1
ATOM 3440 N N . CYS B 1 147 ? 22.731 14.390 12.463 1.00 22.69 316 CYS B N 1
ATOM 3441 C CA . CYS B 1 147 ? 21.508 15.132 12.746 1.00 24.45 316 CYS B CA 1
ATOM 3442 C C . CYS B 1 147 ? 20.965 15.700 11.439 1.00 23.84 316 CYS B C 1
ATOM 3443 O O . CYS B 1 147 ? 21.730 15.959 10.517 1.00 23.22 316 CYS B O 1
ATOM 3446 N N . ILE B 1 148 ? 19.652 15.915 11.374 1.00 21.31 317 ILE B N 1
ATOM 3447 C CA . ILE B 1 148 ? 19.020 16.445 10.167 1.00 22.91 317 ILE B CA 1
ATOM 3448 C C . ILE B 1 148 ? 17.886 17.382 10.588 1.00 23.09 317 ILE B C 1
ATOM 3449 O O . ILE B 1 148 ? 17.187 17.118 11.579 1.00 20.44 317 ILE B O 1
ATOM 3454 N N . LEU B 1 149 ? 17.734 18.492 9.872 1.00 19.11 318 LEU B N 1
ATOM 3455 C CA . LEU B 1 149 ? 16.772 19.519 10.273 1.00 22.91 318 LEU B CA 1
ATOM 3456 C C . LEU B 1 149 ? 16.336 20.367 9.096 1.00 24.28 318 LEU B C 1
ATOM 3457 O O . LEU B 1 149 ? 17.165 20.785 8.294 1.00 21.67 318 LEU B O 1
ATOM 3462 N N . THR B 1 150 ? 15.028 20.595 8.978 1.00 23.09 319 THR B N 1
ATOM 3463 C CA . THR B 1 150 ? 14.509 21.698 8.169 1.00 20.89 319 THR B CA 1
ATOM 3464 C C . THR B 1 150 ? 14.058 22.805 9.133 1.00 20.87 319 THR B C 1
ATOM 3465 O O . THR B 1 150 ? 13.351 22.530 10.125 1.00 20.12 319 THR B O 1
ATOM 3469 N N . LEU B 1 151 ? 14.448 24.046 8.860 1.00 20.67 320 LEU B N 1
ATOM 3470 C CA . LEU B 1 151 ? 14.011 25.166 9.702 1.00 22.57 320 LEU B CA 1
ATOM 3471 C C . LEU B 1 151 ? 12.489 25.338 9.563 1.00 23.94 320 LEU B C 1
ATOM 3472 O O . LEU B 1 151 ? 11.963 25.242 8.462 1.00 24.55 320 LEU B O 1
ATOM 3477 N N . PRO B 1 152 ? 11.795 25.612 10.681 1.00 22.71 321 PRO B N 1
ATOM 3478 C CA . PRO B 1 152 ? 10.324 25.624 10.749 1.00 24.77 321 PRO B CA 1
ATOM 3479 C C . PRO B 1 152 ? 9.599 26.313 9.589 1.00 24.16 321 PRO B C 1
ATOM 3480 O O . PRO B 1 152 ? 8.654 25.717 9.059 1.00 28.25 321 PRO B O 1
ATOM 3484 N N . PRO B 1 153 ? 10.015 27.535 9.199 1.00 25.30 322 PRO B N 1
ATOM 3485 C CA . PRO B 1 153 ? 9.284 28.208 8.119 1.00 26.50 322 PRO B CA 1
ATOM 3486 C C . PRO B 1 153 ? 9.341 27.461 6.789 1.00 28.46 322 PRO B C 1
ATOM 3487 O O . PRO B 1 153 ? 8.529 27.747 5.913 1.00 30.00 322 PRO B O 1
ATOM 3491 N N . TYR B 1 154 ? 10.274 26.525 6.630 1.00 25.56 323 TYR B N 1
ATOM 3492 C CA . TYR B 1 154 ? 10.437 25.853 5.349 1.00 26.63 323 TYR B CA 1
ATOM 3493 C C . TYR B 1 154 ? 9.976 24.407 5.393 1.00 24.46 323 TYR B C 1
ATOM 3494 O O . TYR B 1 154 ? 10.192 23.653 4.441 1.00 28.87 323 TYR B O 1
ATOM 3503 N N . GLN B 1 155 ? 9.344 24.026 6.498 1.00 23.40 324 GLN B N 1
ATOM 3504 C CA . GLN B 1 155 ? 8.909 22.644 6.711 1.00 30.04 324 GLN B CA 1
ATOM 3505 C C . GLN B 1 155 ? 7.665 22.313 5.876 1.00 30.94 324 GLN B C 1
ATOM 3506 O O . GLN B 1 155 ? 6.963 23.207 5.420 1.00 27.21 324 GLN B O 1
ATOM 3512 N N . ARG B 1 156 ? 7.414 21.022 5.685 1.00 32.91 325 ARG B N 1
ATOM 3513 C CA . ARG B 1 156 ? 6.241 20.539 4.960 1.00 33.41 325 ARG B CA 1
ATOM 3514 C C . ARG B 1 156 ? 6.297 20.850 3.477 1.00 34.89 325 ARG B C 1
ATOM 3515 O O . ARG B 1 156 ? 5.257 20.939 2.817 1.00 34.31 325 ARG B O 1
ATOM 3523 N N . ARG B 1 157 ? 7.510 21.019 2.958 1.00 29.44 326 ARG B N 1
ATOM 3524 C CA . ARG B 1 157 ? 7.721 21.205 1.529 1.00 34.71 326 ARG B CA 1
ATOM 3525 C C . ARG B 1 157 ? 8.594 20.111 0.917 1.00 34.89 326 ARG B C 1
ATOM 3526 O O . ARG B 1 157 ? 8.984 20.201 -0.245 1.00 34.07 326 ARG B O 1
ATOM 3534 N N . GLY B 1 158 ? 8.926 19.095 1.701 1.00 29.97 327 GLY B N 1
ATOM 3535 C CA . GLY B 1 158 ? 9.720 17.994 1.193 1.00 27.49 327 GLY B CA 1
ATOM 3536 C C . GLY B 1 158 ? 11.226 18.156 1.338 1.00 30.17 327 GLY B C 1
ATOM 3537 O O . GLY B 1 158 ? 11.988 17.294 0.886 1.00 25.40 327 GLY B O 1
ATOM 3538 N N . TYR B 1 159 ? 11.667 19.243 1.967 1.00 28.29 328 TYR B N 1
ATOM 3539 C CA . TYR B 1 159 ? 13.108 19.496 2.089 1.00 27.53 328 TYR B CA 1
ATOM 3540 C C . TYR B 1 159 ? 13.807 18.462 2.964 1.00 24.37 328 TYR B C 1
ATOM 3541 O O . TYR B 1 159 ? 14.980 18.155 2.751 1.00 25.26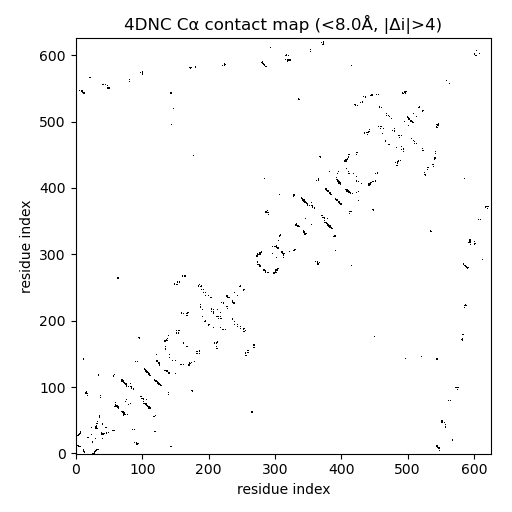 328 TYR B O 1
ATOM 3550 N N . GLY B 1 160 ? 13.096 17.944 3.960 1.00 21.52 329 GLY B N 1
ATOM 3551 C CA . GLY B 1 160 ? 13.638 16.919 4.824 1.00 24.31 329 GLY B CA 1
ATOM 3552 C C . GLY B 1 160 ? 13.919 15.639 4.059 1.00 30.73 329 GLY B C 1
ATOM 3553 O O . GLY B 1 160 ? 14.990 15.030 4.186 1.00 24.24 329 GLY B O 1
ATOM 3554 N N . LYS B 1 161 ? 12.955 15.228 3.246 1.00 27.12 330 LYS B N 1
ATOM 3555 C CA . LYS B 1 161 ? 13.109 14.009 2.466 1.00 26.34 330 LYS B CA 1
ATOM 3556 C C . LYS B 1 161 ? 14.135 14.186 1.344 1.00 23.86 330 LYS B C 1
ATOM 3557 O O . LYS B 1 161 ? 14.804 13.222 0.960 1.00 26.08 330 LYS B O 1
ATOM 3563 N N . PHE B 1 162 ? 14.267 15.405 0.822 1.00 22.93 331 PHE B N 1
ATOM 3564 C CA . PHE B 1 162 ? 15.358 15.702 -0.111 1.00 26.91 331 PHE B CA 1
ATOM 3565 C C . PHE B 1 162 ? 16.743 15.532 0.538 1.00 30.06 331 PHE B C 1
ATOM 3566 O O . PHE B 1 162 ? 17.664 14.988 -0.080 1.00 28.29 331 PHE B O 1
ATOM 3574 N N . LEU B 1 163 ? 16.900 16.018 1.770 1.00 28.60 332 LEU B N 1
ATOM 3575 C CA . LEU B 1 163 ? 18.190 15.909 2.458 1.00 24.99 332 LEU B CA 1
ATOM 3576 C C . LEU B 1 163 ? 18.518 14.452 2.755 1.00 28.06 332 LEU B C 1
ATOM 3577 O O . LEU B 1 163 ? 19.666 14.013 2.604 1.00 26.23 332 LEU B O 1
ATOM 3582 N N . ILE B 1 164 ? 17.522 13.702 3.198 1.00 23.77 333 ILE B N 1
ATOM 3583 C CA . ILE B 1 164 ? 17.717 12.274 3.403 1.00 26.97 333 ILE B CA 1
ATOM 3584 C C . ILE B 1 164 ? 18.135 11.613 2.087 1.00 29.54 333 ILE B C 1
ATOM 3585 O O . ILE B 1 164 ? 19.129 10.882 2.038 1.00 26.36 333 ILE B O 1
ATOM 3590 N N . ALA B 1 165 ? 17.393 11.877 1.012 1.00 25.39 334 ALA B N 1
ATOM 3591 C CA . ALA B 1 165 ? 17.760 11.292 -0.276 1.00 27.38 334 ALA B CA 1
ATOM 3592 C C . ALA B 1 165 ? 19.215 11.648 -0.578 1.00 26.02 334 ALA B C 1
ATOM 3593 O O . ALA B 1 165 ? 19.997 10.796 -1.001 1.00 26.02 334 ALA B O 1
ATOM 3595 N N . PHE B 1 166 ? 19.562 12.911 -0.347 1.00 22.61 335 PHE B N 1
ATOM 3596 C CA . PHE B 1 166 ? 20.901 13.418 -0.629 1.00 26.19 335 PHE B CA 1
ATOM 3597 C C . PHE B 1 166 ? 21.956 12.606 0.107 1.00 27.95 335 PHE B C 1
ATOM 3598 O O . PHE B 1 166 ? 22.952 12.205 -0.494 1.00 30.41 335 PHE B O 1
ATOM 3606 N N . SER B 1 167 ? 21.722 12.343 1.398 1.00 27.53 336 SER B N 1
ATOM 3607 C CA . SER B 1 167 ? 22.666 11.592 2.231 1.00 29.96 336 SER B CA 1
ATOM 3608 C C . SER B 1 167 ? 22.958 10.220 1.627 1.00 28.89 336 SER B C 1
ATOM 3609 O O . SER B 1 167 ? 24.098 9.736 1.655 1.00 26.60 336 SER B O 1
ATOM 3612 N N . TYR B 1 168 ? 21.927 9.607 1.052 1.00 26.82 337 TYR B N 1
ATOM 3613 C CA . TYR B 1 168 ? 22.086 8.310 0.401 1.00 29.98 337 TYR B CA 1
ATOM 3614 C C . TYR B 1 168 ? 22.782 8.411 -0.961 1.00 32.31 337 TYR B C 1
ATOM 3615 O O . TYR B 1 168 ? 23.527 7.510 -1.348 1.00 28.50 337 TYR B O 1
ATOM 3624 N N . GLU B 1 169 ? 22.545 9.506 -1.679 1.00 31.28 338 GLU B N 1
ATOM 3625 C CA . GLU B 1 169 ? 23.262 9.736 -2.926 1.00 30.71 338 GLU B CA 1
ATOM 3626 C C . GLU B 1 169 ? 24.763 9.784 -2.648 1.00 34.77 338 GLU B C 1
ATOM 3627 O O . GLU B 1 169 ? 25.561 9.233 -3.413 1.00 34.60 338 GLU B O 1
ATOM 3633 N N . LEU B 1 170 ? 25.143 10.457 -1.557 1.00 30.08 339 LEU B N 1
ATOM 3634 C CA . LEU B 1 170 ? 26.546 10.535 -1.151 1.00 31.97 339 LEU B CA 1
ATOM 3635 C C . LEU B 1 170 ? 27.083 9.137 -0.874 1.00 33.39 339 LEU B C 1
ATOM 3636 O O . LEU B 1 170 ? 28.125 8.749 -1.393 1.00 37.15 339 LEU B O 1
ATOM 3641 N N . SER B 1 171 ? 26.356 8.388 -0.050 1.00 30.84 340 SER B N 1
ATOM 3642 C CA . SER B 1 171 ? 26.691 7.005 0.264 1.00 35.12 340 SER B CA 1
ATOM 3643 C C . SER B 1 171 ? 26.893 6.139 -0.990 1.00 36.24 340 SER B C 1
ATOM 3644 O O . SER B 1 171 ? 27.821 5.320 -1.046 1.00 33.08 340 SER B O 1
ATOM 3647 N N . LYS B 1 172 ? 26.019 6.310 -1.983 1.00 32.54 341 LYS B N 1
ATOM 3648 C CA . LYS B 1 172 ? 26.141 5.583 -3.255 1.00 34.66 341 LYS B CA 1
ATOM 3649 C C . LYS B 1 172 ? 27.475 5.885 -3.923 1.00 38.56 341 LYS B C 1
ATOM 3650 O O . LYS B 1 172 ? 28.192 4.971 -4.344 1.00 44.84 341 LYS B O 1
ATOM 3656 N N . LEU B 1 173 ? 27.804 7.171 -4.008 1.00 33.88 342 LEU B N 1
ATOM 3657 C CA . LEU B 1 173 ? 29.063 7.613 -4.586 1.00 37.64 342 LEU B CA 1
ATOM 3658 C C . LEU B 1 173 ? 30.287 7.161 -3.795 1.00 45.96 342 LEU B C 1
ATOM 3659 O O . LEU B 1 173 ? 31.405 7.209 -4.309 1.00 48.27 342 LEU B O 1
ATOM 3664 N N . GLU B 1 174 ? 30.084 6.740 -2.544 1.00 43.84 343 GLU B N 1
ATOM 3665 C CA . GLU B 1 174 ? 31.183 6.249 -1.708 1.00 42.39 343 GLU B CA 1
ATOM 3666 C C . GLU B 1 174 ? 31.189 4.728 -1.686 1.00 39.85 343 GLU B C 1
ATOM 3667 O O . GLU B 1 174 ? 31.952 4.105 -0.948 1.00 39.65 343 GLU B O 1
ATOM 3673 N N . SER B 1 175 ? 30.303 4.144 -2.482 1.00 39.07 344 SER B N 1
ATOM 3674 C CA . SER B 1 175 ? 30.147 2.702 -2.550 1.00 41.27 344 SER B CA 1
ATOM 3675 C C . SER B 1 175 ? 29.999 2.047 -1.177 1.00 43.21 344 SER B C 1
ATOM 3676 O O . SER B 1 175 ? 30.714 1.095 -0.856 1.00 46.06 344 SER B O 1
ATOM 3679 N N . THR B 1 176 ? 29.061 2.538 -0.371 1.00 32.69 345 THR B N 1
ATOM 3680 C CA . THR B 1 176 ? 28.815 1.936 0.929 1.00 32.83 345 THR B CA 1
ATOM 3681 C C . THR B 1 176 ? 27.350 2.081 1.354 1.00 38.08 345 THR B C 1
ATOM 3682 O O . THR B 1 176 ? 26.615 2.912 0.813 1.00 38.03 345 THR B O 1
ATOM 3686 N N . VAL B 1 177 ? 26.927 1.261 2.313 1.00 36.04 346 VAL B N 1
ATOM 3687 C CA . VAL B 1 177 ? 25.629 1.464 2.951 1.00 37.25 346 VAL B CA 1
ATOM 3688 C C . VAL B 1 177 ? 25.832 2.389 4.150 1.00 36.85 346 VAL B C 1
ATOM 3689 O O . VAL B 1 177 ? 26.959 2.606 4.593 1.00 34.16 346 VAL B O 1
ATOM 3693 N N . GLY B 1 178 ? 24.741 2.949 4.659 1.00 31.62 347 GLY B N 1
ATOM 3694 C CA . GLY B 1 178 ? 24.815 3.910 5.747 1.00 32.98 347 GLY B CA 1
ATOM 3695 C C . GLY B 1 178 ? 23.428 4.101 6.331 1.00 33.39 347 GLY B C 1
ATOM 3696 O O . GLY B 1 178 ? 22.423 3.801 5.675 1.00 32.81 347 GLY B O 1
ATOM 3697 N N . SER B 1 179 ? 23.367 4.585 7.562 1.00 28.71 348 SER B N 1
ATOM 3698 C CA . SER B 1 179 ? 22.100 4.712 8.272 1.00 27.75 348 SER B CA 1
ATOM 3699 C C . SER B 1 179 ? 22.170 5.922 9.207 1.00 34.15 348 SER B C 1
ATOM 3700 O O . SER B 1 179 ? 23.257 6.266 9.690 1.00 29.61 348 SER B O 1
ATOM 3703 N N . PRO B 1 180 ? 21.027 6.587 9.463 1.00 28.26 349 PRO B N 1
ATOM 3704 C CA . PRO B 1 180 ? 21.087 7.694 10.434 1.00 25.98 349 PRO B CA 1
ATOM 3705 C C . PRO B 1 180 ? 21.533 7.221 11.811 1.00 23.02 349 PRO B C 1
ATOM 3706 O O . PRO B 1 180 ? 21.215 6.106 12.207 1.00 28.39 349 PRO B O 1
ATOM 3710 N N . GLU B 1 181 ? 22.277 8.061 12.527 1.00 27.20 350 GLU B N 1
ATOM 3711 C CA . GLU B 1 181 ? 22.683 7.738 13.889 1.00 25.85 350 GLU B CA 1
ATOM 3712 C C . GLU B 1 181 ? 21.593 8.103 14.888 1.00 26.72 350 GLU B C 1
ATOM 3713 O O . GLU B 1 181 ? 21.179 9.253 14.956 1.00 27.83 350 GLU B O 1
ATOM 3719 N N . LYS B 1 182 ? 21.120 7.126 15.655 1.00 26.92 351 LYS B N 1
ATOM 3720 C CA . LYS B 1 182 ? 20.153 7.402 16.714 1.00 30.08 351 LYS B CA 1
ATOM 3721 C C . LYS B 1 182 ? 20.780 8.419 17.677 1.00 33.30 351 LYS B C 1
ATOM 3722 O O . LYS B 1 182 ? 21.955 8.308 18.015 1.00 34.02 351 LYS B O 1
ATOM 3728 N N . PRO B 1 183 ? 20.011 9.424 18.127 1.00 33.16 352 PRO B N 1
ATOM 3729 C CA . PRO B 1 183 ? 18.583 9.690 17.949 1.00 34.56 352 PRO B CA 1
ATOM 3730 C C . PRO B 1 183 ? 18.290 10.653 16.799 1.00 34.29 352 PRO B C 1
ATOM 3731 O O . PRO B 1 183 ? 19.116 11.499 16.459 1.00 35.95 352 PRO B O 1
ATOM 3735 N N . LEU B 1 184 ? 17.108 10.512 16.219 1.00 29.41 353 LEU B N 1
ATOM 3736 C CA . LEU B 1 184 ? 16.591 11.452 15.227 1.00 31.99 353 LEU B CA 1
ATOM 3737 C C . LEU B 1 184 ? 15.386 12.178 15.820 1.00 26.89 353 LEU B C 1
ATOM 3738 O O . LEU B 1 184 ? 14.681 11.621 16.666 1.00 26.63 353 LEU B O 1
ATOM 3743 N N . SER B 1 185 ? 15.139 13.408 15.380 1.00 29.13 354 SER B N 1
ATOM 3744 C CA . SER B 1 185 ? 13.918 14.111 15.780 1.00 26.25 354 SER B CA 1
ATOM 3745 C C . SER B 1 185 ? 12.707 13.268 15.372 1.00 23.57 354 SER B C 1
ATOM 3746 O O . SER B 1 185 ? 12.809 12.423 14.484 1.00 21.97 354 SER B O 1
ATOM 3749 N N . ASP B 1 186 ? 11.556 13.486 16.004 1.00 22.46 355 ASP B N 1
ATOM 3750 C CA . ASP B 1 186 ? 10.357 12.745 15.609 1.00 27.47 355 ASP B CA 1
ATOM 3751 C C . ASP B 1 186 ? 9.964 13.012 14.160 1.00 24.43 355 ASP B C 1
ATOM 3752 O O . ASP B 1 186 ? 9.468 12.120 13.469 1.00 25.17 355 ASP B O 1
ATOM 3757 N N . LEU B 1 187 ? 10.163 14.248 13.715 1.00 22.74 356 LEU B N 1
ATOM 3758 C CA . LEU B 1 187 ? 9.934 14.603 12.316 1.00 21.26 356 LEU B CA 1
ATOM 3759 C C . LEU B 1 187 ? 10.861 13.836 11.367 1.00 24.91 356 LEU B C 1
ATOM 3760 O O . LEU B 1 187 ? 10.444 13.413 10.292 1.00 25.48 356 LEU B O 1
ATOM 3765 N N . GLY B 1 188 ? 12.120 13.668 11.767 1.00 22.20 357 GLY B N 1
ATOM 3766 C CA . GLY B 1 188 ? 13.067 12.875 10.996 1.00 23.97 357 GLY B CA 1
ATOM 3767 C C . GLY B 1 188 ? 12.654 11.413 10.925 1.00 23.24 357 GLY B C 1
ATOM 3768 O O . GLY B 1 188 ? 12.739 10.789 9.865 1.00 25.73 357 GLY B O 1
ATOM 3769 N N . LYS B 1 189 ? 12.213 10.860 12.052 1.00 21.91 358 LYS B N 1
ATOM 3770 C CA . LYS B 1 189 ? 11.755 9.481 12.079 1.00 25.35 358 LYS B CA 1
ATOM 3771 C C . LYS B 1 189 ? 10.697 9.235 10.998 1.00 27.20 358 LYS B C 1
ATOM 3772 O O . LYS B 1 189 ? 10.787 8.271 10.232 1.00 21.16 358 LYS B O 1
ATOM 3778 N N . LEU B 1 190 ? 9.686 10.101 10.952 1.00 25.93 359 LEU B N 1
ATOM 3779 C CA . LEU B 1 190 ? 8.620 9.979 9.959 1.00 25.49 359 LEU B CA 1
ATOM 3780 C C . LEU B 1 190 ? 9.159 10.165 8.553 1.00 28.02 359 LEU B C 1
ATOM 3781 O O . LEU B 1 190 ? 8.709 9.499 7.620 1.00 23.49 359 LEU B O 1
ATOM 3786 N N . SER B 1 191 ? 10.096 11.093 8.385 1.00 21.18 360 SER B N 1
ATOM 3787 C CA . SER B 1 191 ? 10.590 11.367 7.035 1.00 23.57 360 SER B CA 1
ATOM 3788 C C . SER B 1 191 ? 11.420 10.213 6.486 1.00 23.69 360 SER B C 1
ATOM 3789 O O . SER B 1 191 ? 11.302 9.854 5.313 1.00 24.01 360 SER B O 1
ATOM 3792 N N . TYR B 1 192 ? 12.264 9.634 7.330 1.00 24.99 361 TYR B N 1
ATOM 3793 C CA . TYR B 1 192 ? 12.960 8.415 6.928 1.00 22.00 361 TYR B CA 1
ATOM 3794 C C . TYR B 1 192 ? 11.986 7.319 6.552 1.00 28.13 361 TYR B C 1
ATOM 3795 O O . TYR B 1 192 ? 12.150 6.665 5.516 1.00 24.36 361 TYR B O 1
ATOM 3804 N N . ARG B 1 193 ? 10.978 7.111 7.399 1.00 25.39 362 ARG B N 1
ATOM 3805 C CA . ARG B 1 193 ? 9.991 6.074 7.132 1.00 30.43 362 ARG B CA 1
ATOM 3806 C C . ARG B 1 193 ? 9.377 6.274 5.751 1.00 26.32 362 ARG B C 1
ATOM 3807 O O . ARG B 1 193 ? 9.272 5.340 4.964 1.00 26.46 362 ARG B O 1
ATOM 3815 N N . SER B 1 194 ? 8.967 7.503 5.479 1.00 24.19 363 SER B N 1
ATOM 3816 C CA . SER B 1 194 ? 8.295 7.830 4.237 1.00 27.78 363 SER B CA 1
ATOM 3817 C C . SER B 1 194 ? 9.212 7.633 3.031 1.00 30.59 363 SER B C 1
ATOM 3818 O O . SER B 1 194 ? 8.816 7.033 2.025 1.00 28.42 363 SER B O 1
ATOM 3821 N N . TYR B 1 195 ? 10.439 8.131 3.140 1.00 24.50 364 TYR B N 1
ATOM 3822 C CA . TYR B 1 195 ? 11.414 8.010 2.064 1.00 28.02 364 TYR B CA 1
ATOM 3823 C C . TYR B 1 195 ? 11.800 6.558 1.779 1.00 27.88 364 TYR B C 1
ATOM 3824 O O . TYR B 1 195 ? 11.783 6.128 0.630 1.00 30.25 364 TYR B O 1
ATOM 3833 N N . TRP B 1 196 ? 12.159 5.814 2.824 1.00 25.26 365 TRP B N 1
ATOM 3834 C CA . TRP B 1 196 ? 12.528 4.412 2.669 1.00 25.63 365 TRP B CA 1
ATOM 3835 C C . TRP B 1 196 ? 11.394 3.614 2.019 1.00 30.56 365 TRP B C 1
ATOM 3836 O O . TRP B 1 196 ? 11.624 2.813 1.114 1.00 25.78 365 TRP B O 1
ATOM 3847 N N . SER B 1 197 ? 10.173 3.819 2.504 1.00 21.99 366 SER B N 1
ATOM 3848 C CA . SER B 1 197 ? 9.021 3.125 1.944 1.00 28.98 366 SER B CA 1
ATOM 3849 C C . SER B 1 197 ? 8.858 3.454 0.465 1.00 31.04 366 SER B C 1
ATOM 3850 O O . SER B 1 197 ? 8.689 2.553 -0.361 1.00 32.92 366 SER B O 1
ATOM 3853 N N . TRP B 1 198 ? 8.946 4.740 0.129 1.00 31.31 367 TRP B N 1
ATOM 3854 C CA . TRP B 1 198 ? 8.804 5.164 -1.261 1.00 33.60 367 TRP B CA 1
ATOM 3855 C C . TRP B 1 198 ? 9.863 4.559 -2.187 1.00 35.61 367 TRP B C 1
ATOM 3856 O O . TRP B 1 198 ? 9.537 3.998 -3.234 1.00 35.91 367 TRP B O 1
ATOM 3867 N N . VAL B 1 199 ? 11.126 4.697 -1.802 1.00 31.91 368 VAL B N 1
ATOM 3868 C CA . VAL B 1 199 ? 12.240 4.182 -2.581 1.00 36.79 368 VAL B CA 1
ATOM 3869 C C . VAL B 1 199 ? 12.071 2.696 -2.859 1.00 37.73 368 VAL B C 1
ATOM 3870 O O . VAL B 1 199 ? 12.237 2.243 -3.995 1.00 36.77 368 VAL B O 1
ATOM 3874 N N . LEU B 1 200 ? 11.745 1.941 -1.811 1.00 34.16 369 LEU B N 1
ATOM 3875 C CA . LEU B 1 200 ? 11.674 0.491 -1.918 1.00 36.37 369 LEU B CA 1
ATOM 3876 C C . LEU B 1 200 ? 10.460 0.056 -2.743 1.00 39.88 369 LEU B C 1
ATOM 3877 O O . LEU B 1 200 ? 10.560 -0.886 -3.529 1.00 41.17 369 LEU B O 1
ATOM 3882 N N . LEU B 1 201 ? 9.331 0.749 -2.591 1.00 38.13 370 LEU B N 1
ATOM 3883 C CA . LEU B 1 201 ? 8.159 0.459 -3.428 1.00 42.19 370 LEU B CA 1
ATOM 3884 C C . LEU B 1 201 ? 8.437 0.724 -4.911 1.00 40.94 370 LEU B C 1
ATOM 3885 O O . LEU B 1 201 ? 8.008 -0.043 -5.766 1.00 48.14 370 LEU B O 1
ATOM 3890 N N . GLU B 1 202 ? 9.101 1.809 -5.231 1.00 34.65 371 GLU B N 1
ATOM 3891 C CA . GLU B 1 202 ? 9.378 2.124 -6.610 1.00 46.13 371 GLU B CA 1
ATOM 3892 C C . GLU B 1 202 ? 10.195 1.055 -7.302 1.00 47.93 37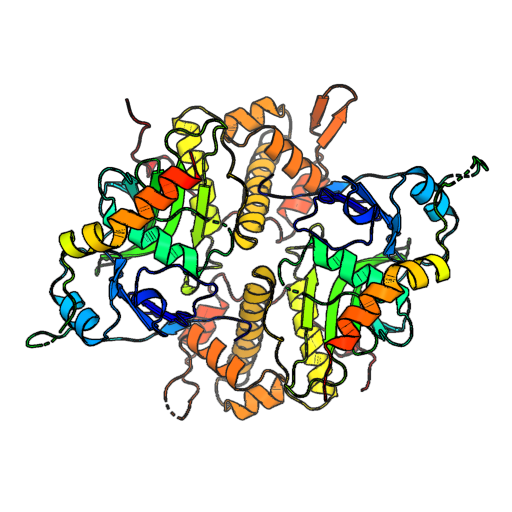1 GLU B C 1
ATOM 3893 O O . GLU B 1 202 ? 9.934 0.675 -8.384 1.00 46.49 371 GLU B O 1
ATOM 3899 N N . ILE B 1 203 ? 11.222 0.603 -6.593 1.00 41.15 372 ILE B N 1
ATOM 3900 C CA . ILE B 1 203 ? 12.059 -0.498 -7.004 1.00 46.63 372 ILE B CA 1
ATOM 3901 C C . ILE B 1 203 ? 11.331 -1.827 -7.075 1.00 50.74 372 ILE B C 1
ATOM 3902 O O . ILE B 1 203 ? 11.385 -2.491 -8.077 1.00 53.16 372 ILE B O 1
ATOM 3907 N N . LEU B 1 204 ? 10.619 -2.181 -6.034 1.00 46.56 373 LEU B N 1
ATOM 3908 C CA . LEU B 1 204 ? 9.948 -3.444 -6.003 1.00 49.58 373 LEU B CA 1
ATOM 3909 C C . LEU B 1 204 ? 8.894 -3.480 -7.073 1.00 54.74 373 LEU B C 1
ATOM 3910 O O . LEU B 1 204 ? 8.527 -4.525 -7.532 1.00 57.93 373 LEU B O 1
ATOM 3915 N N . ARG B 1 205 ? 8.421 -2.321 -7.466 1.00 50.42 374 ARG B N 1
ATOM 3916 C CA . ARG B 1 205 ? 7.441 -2.218 -8.534 1.00 54.15 374 ARG B CA 1
ATOM 3917 C C . ARG B 1 205 ? 8.129 -2.347 -9.901 1.00 57.64 374 ARG B C 1
ATOM 3918 O O . ARG B 1 205 ? 7.807 -3.241 -10.683 1.00 59.96 374 ARG B O 1
ATOM 3926 N N . ASP B 1 206 ? 9.086 -1.465 -10.178 1.00 59.13 375 ASP B N 1
ATOM 3927 C CA . ASP B 1 206 ? 9.848 -1.537 -11.424 1.00 61.11 375 ASP B CA 1
ATOM 3928 C C . ASP B 1 206 ? 10.297 -2.966 -11.688 1.00 62.05 375 ASP B C 1
ATOM 3929 O O . ASP B 1 206 ? 9.886 -3.579 -12.672 1.00 69.39 375 ASP B O 1
ATOM 3934 N N . PHE B 1 207 ? 11.125 -3.493 -10.790 1.00 59.02 376 PHE B N 1
ATOM 3935 C CA . PHE B 1 207 ? 11.677 -4.839 -10.917 1.00 60.32 376 PHE B CA 1
ATOM 3936 C C . PHE B 1 207 ? 10.638 -5.943 -10.695 1.00 60.99 376 PHE B C 1
ATOM 3937 O O . PHE B 1 207 ? 10.962 -7.136 -10.728 1.00 61.40 376 PHE B O 1
ATOM 3945 N N . ARG B 1 208 ? 9.390 -5.547 -10.472 1.00 60.20 377 ARG B N 1
ATOM 3946 C CA . ARG B 1 208 ? 8.326 -6.516 -10.274 1.00 59.33 377 ARG B CA 1
ATOM 3947 C C . ARG B 1 208 ? 8.716 -7.535 -9.198 1.00 65.28 377 ARG B C 1
ATOM 3948 O O . ARG B 1 208 ? 8.509 -8.741 -9.365 1.00 64.04 377 ARG B O 1
ATOM 3956 N N . GLY B 1 209 ? 9.308 -7.037 -8.110 1.00 63.36 378 GLY B N 1
ATOM 3957 C CA . GLY B 1 209 ? 9.570 -7.823 -6.913 1.00 55.68 378 GLY B CA 1
ATOM 3958 C C . GLY B 1 209 ? 10.681 -8.866 -6.947 1.00 60.55 378 GLY B C 1
ATOM 3959 O O . GLY B 1 209 ? 10.752 -9.707 -6.049 1.00 61.66 378 GLY B O 1
ATOM 3960 N N . THR B 1 210 ? 11.561 -8.808 -7.945 1.00 61.21 379 THR B N 1
ATOM 3961 C CA . THR B 1 210 ? 12.549 -9.873 -8.161 1.00 62.35 379 THR B CA 1
ATOM 3962 C C . THR B 1 210 ? 13.816 -9.818 -7.287 1.00 65.96 379 THR B C 1
ATOM 3963 O O . THR B 1 210 ? 14.515 -10.825 -7.136 1.00 71.79 379 THR B O 1
ATOM 3967 N N . LEU B 1 211 ? 14.109 -8.657 -6.709 1.00 62.47 380 LEU B N 1
ATOM 3968 C CA . LEU B 1 211 ? 15.383 -8.446 -6.013 1.00 55.64 380 LEU B CA 1
ATOM 3969 C C . LEU B 1 211 ? 15.469 -9.117 -4.636 1.00 52.44 380 LEU B C 1
ATOM 3970 O O . LEU B 1 211 ? 14.450 -9.472 -4.042 1.00 48.62 380 LEU B O 1
ATOM 3975 N N . SER B 1 212 ? 16.692 -9.300 -4.142 1.00 50.18 381 SER B N 1
ATOM 3976 C CA . SER B 1 212 ? 16.906 -9.776 -2.772 1.00 49.30 381 SER B CA 1
ATOM 3977 C C . SER B 1 212 ? 17.214 -8.594 -1.848 1.00 45.55 381 SER B C 1
ATOM 3978 O O . SER B 1 212 ? 17.468 -7.482 -2.321 1.00 39.46 381 SER B O 1
ATOM 3981 N N . ILE B 1 213 ? 17.197 -8.834 -0.537 1.00 41.36 382 ILE B N 1
ATOM 3982 C CA . ILE B 1 213 ? 17.461 -7.758 0.416 1.00 41.34 382 ILE B CA 1
ATOM 3983 C C . ILE B 1 213 ? 18.849 -7.168 0.215 1.00 41.67 382 ILE B C 1
ATOM 3984 O O . ILE B 1 213 ? 19.012 -5.949 0.225 1.00 38.50 382 ILE B O 1
ATOM 3989 N N . LYS B 1 214 ? 19.844 -8.027 0.007 1.00 40.60 383 LYS B N 1
ATOM 3990 C CA . LYS B 1 214 ? 21.192 -7.552 -0.298 1.00 42.37 383 LYS B CA 1
ATOM 3991 C C . LYS B 1 214 ? 21.197 -6.636 -1.514 1.00 41.16 383 LYS B C 1
ATOM 3992 O O . LYS B 1 214 ? 21.846 -5.596 -1.513 1.00 46.92 383 LYS B O 1
ATOM 3998 N N . ASP B 1 215 ? 20.480 -7.031 -2.557 1.00 40.44 384 ASP B N 1
ATOM 3999 C CA . ASP B 1 215 ? 20.450 -6.256 -3.790 1.00 39.94 384 ASP B CA 1
ATOM 4000 C C . ASP B 1 215 ? 19.851 -4.872 -3.553 1.00 43.13 384 ASP B C 1
ATOM 4001 O O . ASP B 1 215 ? 20.415 -3.861 -3.973 1.00 43.20 384 ASP B O 1
ATOM 4006 N N . LEU B 1 216 ? 18.697 -4.836 -2.895 1.00 38.70 385 LEU B N 1
ATOM 4007 C CA . LEU B 1 216 ? 18.069 -3.573 -2.540 1.00 39.65 385 LEU B CA 1
ATOM 4008 C C . LEU B 1 216 ? 19.077 -2.692 -1.808 1.00 34.94 385 LEU B C 1
ATOM 4009 O O . LEU B 1 216 ? 19.220 -1.510 -2.103 1.00 35.13 385 LEU B O 1
ATOM 4014 N N . SER B 1 217 ? 19.796 -3.294 -0.872 1.00 33.40 386 SER B N 1
ATOM 4015 C CA . SER B 1 217 ? 20.775 -2.575 -0.083 1.00 35.94 386 SER B CA 1
ATOM 4016 C C . SER B 1 217 ? 21.832 -1.939 -0.983 1.00 41.95 386 SER B C 1
ATOM 4017 O O . SER B 1 217 ? 22.025 -0.723 -0.963 1.00 38.69 386 SER B O 1
ATOM 4020 N N . GLN B 1 218 ? 22.497 -2.765 -1.793 1.00 43.61 387 GLN B N 1
ATOM 4021 C CA . GLN B 1 218 ? 23.485 -2.281 -2.761 1.00 43.53 387 GLN B CA 1
ATOM 4022 C C . GLN B 1 218 ? 22.934 -1.211 -3.711 1.00 37.21 387 GLN B C 1
ATOM 4023 O O . GLN B 1 218 ? 23.632 -0.260 -4.058 1.00 41.21 387 GLN B O 1
ATOM 4029 N N . MET B 1 219 ? 21.683 -1.361 -4.133 1.00 40.87 388 MET B N 1
ATOM 4030 C CA . MET B 1 219 ? 21.082 -0.396 -5.058 1.00 38.03 388 MET B CA 1
ATOM 4031 C C . MET B 1 219 ? 20.776 0.962 -4.429 1.00 40.21 388 MET B C 1
ATOM 4032 O O . MET B 1 219 ? 20.832 1.990 -5.112 1.00 35.04 388 MET B O 1
ATOM 4037 N N . THR B 1 220 ? 20.428 0.961 -3.142 1.00 37.24 389 THR B N 1
ATOM 4038 C CA . THR B 1 220 ? 19.912 2.168 -2.487 1.00 37.86 389 THR B CA 1
ATOM 4039 C C . THR B 1 220 ? 20.860 2.771 -1.451 1.00 33.92 389 THR B C 1
ATOM 4040 O O . THR B 1 220 ? 20.716 3.940 -1.082 1.00 30.98 389 THR B O 1
ATOM 4044 N N . SER B 1 221 ? 21.806 1.962 -0.983 1.00 34.48 390 SER B N 1
ATOM 4045 C CA . SER B 1 221 ? 22.717 2.343 0.091 1.00 33.34 390 SER B CA 1
ATOM 4046 C C . SER B 1 221 ? 22.030 2.361 1.460 1.00 33.80 390 SER B C 1
ATOM 4047 O O . SER B 1 221 ? 22.608 2.787 2.462 1.00 30.77 390 SER B O 1
ATOM 4050 N N . ILE B 1 222 ? 20.786 1.900 1.487 1.00 33.28 391 ILE B N 1
ATOM 4051 C CA . ILE B 1 222 ? 20.063 1.702 2.726 1.00 29.20 391 ILE B CA 1
ATOM 4052 C C . ILE B 1 222 ? 20.563 0.384 3.303 1.00 34.14 391 ILE B C 1
ATOM 4053 O O . ILE B 1 222 ? 20.717 -0.590 2.567 1.00 31.80 391 ILE B O 1
ATOM 4058 N N . THR B 1 223 ? 20.854 0.342 4.602 1.00 32.33 392 THR B N 1
ATOM 4059 C CA . THR B 1 223 ? 21.339 -0.898 5.201 1.00 33.29 392 THR B CA 1
ATOM 4060 C C . THR B 1 223 ? 20.277 -1.991 5.129 1.00 33.90 392 THR B C 1
ATOM 4061 O O . THR B 1 223 ? 19.085 -1.710 5.015 1.00 29.37 392 THR B O 1
ATOM 4065 N N . GLN B 1 224 ? 20.715 -3.243 5.207 1.00 33.83 393 GLN B N 1
ATOM 4066 C CA . GLN B 1 224 ? 19.785 -4.364 5.174 1.00 37.89 393 GLN B CA 1
ATOM 4067 C C . GLN B 1 224 ? 18.801 -4.271 6.342 1.00 36.06 393 GLN B C 1
ATOM 4068 O O . GLN B 1 224 ? 17.604 -4.518 6.179 1.00 31.28 393 GLN B O 1
ATOM 4074 N N . ASN B 1 225 ? 19.309 -3.905 7.516 1.00 30.27 394 ASN B N 1
ATOM 4075 C CA . ASN B 1 225 ? 18.453 -3.755 8.681 1.00 30.88 394 ASN B CA 1
ATOM 4076 C C . ASN B 1 225 ? 17.333 -2.727 8.474 1.00 27.28 394 ASN B C 1
ATOM 4077 O O . ASN B 1 225 ? 16.168 -2.990 8.790 1.00 30.15 394 ASN B O 1
ATOM 4082 N N . ASP B 1 226 ? 17.679 -1.560 7.943 1.00 30.40 395 ASP B N 1
ATOM 4083 C CA . ASP B 1 226 ? 16.670 -0.534 7.678 1.00 27.04 395 ASP B CA 1
ATOM 4084 C C . ASP B 1 226 ? 15.696 -0.995 6.596 1.00 32.60 395 ASP B C 1
ATOM 4085 O O . ASP B 1 226 ? 14.499 -0.729 6.683 1.00 27.06 395 ASP B O 1
ATOM 4090 N N . ILE B 1 227 ? 16.204 -1.691 5.583 1.00 25.89 396 ILE B N 1
ATOM 4091 C CA . ILE B 1 227 ? 15.319 -2.252 4.569 1.00 28.72 396 ILE B CA 1
ATOM 4092 C C . ILE B 1 227 ? 14.354 -3.244 5.207 1.00 26.73 396 ILE B C 1
ATOM 4093 O O . ILE B 1 227 ? 13.145 -3.139 5.042 1.00 26.94 396 ILE B O 1
ATOM 4098 N N . ILE B 1 228 ? 14.886 -4.193 5.971 1.00 27.18 397 ILE B N 1
ATOM 4099 C CA . ILE B 1 228 ? 14.028 -5.180 6.626 1.00 29.66 397 ILE B CA 1
ATOM 4100 C C . ILE B 1 228 ? 12.971 -4.526 7.530 1.00 29.53 397 ILE B C 1
ATOM 4101 O O . ILE B 1 228 ? 11.815 -4.955 7.557 1.00 27.32 397 ILE B O 1
ATOM 4106 N N . SER B 1 229 ? 13.376 -3.484 8.255 1.00 30.51 398 SER B N 1
ATOM 4107 C CA . SER B 1 229 ? 12.475 -2.754 9.161 1.00 31.95 398 SER B CA 1
ATOM 4108 C C . SER B 1 229 ? 11.321 -2.086 8.407 1.00 26.54 398 SER B C 1
ATOM 4109 O O . SER B 1 229 ? 10.167 -2.115 8.832 1.00 31.80 398 SER B O 1
ATOM 4112 N N . THR B 1 230 ? 11.655 -1.480 7.281 1.00 27.68 399 THR B N 1
ATOM 4113 C CA . THR B 1 230 ? 10.682 -0.806 6.445 1.00 29.12 399 THR B CA 1
ATOM 4114 C C . THR B 1 230 ? 9.731 -1.824 5.823 1.00 32.37 399 THR B C 1
ATOM 4115 O O . THR B 1 230 ? 8.508 -1.672 5.873 1.00 25.04 399 THR B O 1
ATOM 4119 N N . LEU B 1 231 ? 10.296 -2.876 5.244 1.00 28.50 400 LEU B N 1
ATOM 4120 C CA . LEU B 1 231 ? 9.468 -3.901 4.613 1.00 30.27 400 LEU B CA 1
ATOM 4121 C C . LEU B 1 231 ? 8.555 -4.550 5.632 1.00 32.64 400 LEU B C 1
ATOM 4122 O O . LEU B 1 231 ? 7.456 -4.991 5.300 1.00 33.40 400 LEU B O 1
ATOM 4127 N N . GLN B 1 232 ? 9.000 -4.609 6.880 1.00 34.03 401 GLN B N 1
ATOM 4128 C CA . GLN B 1 232 ? 8.148 -5.168 7.922 1.00 32.52 401 GLN B CA 1
ATOM 4129 C C . GLN B 1 232 ? 6.939 -4.278 8.178 1.00 32.78 401 GLN B C 1
ATOM 4130 O O . GLN B 1 232 ? 5.832 -4.768 8.419 1.00 35.97 401 GLN B O 1
ATOM 4136 N N . SER B 1 233 ? 7.144 -2.968 8.123 1.00 31.54 402 SER B N 1
ATOM 4137 C CA . SER B 1 233 ? 6.044 -2.044 8.387 1.00 32.66 402 SER B CA 1
ATOM 4138 C C . SER B 1 233 ? 5.062 -2.026 7.219 1.00 33.87 402 SER B C 1
ATOM 4139 O O . SER B 1 233 ? 3.925 -1.588 7.369 1.00 30.19 402 SER B O 1
ATOM 4142 N N . LEU B 1 234 ? 5.515 -2.516 6.067 1.00 34.09 403 LEU B N 1
ATOM 4143 C CA . LEU B 1 234 ? 4.701 -2.586 4.856 1.00 36.14 403 LEU B CA 1
ATOM 4144 C C . LEU B 1 234 ? 4.103 -3.973 4.642 1.00 39.15 403 LEU B C 1
ATOM 4145 O O . LEU B 1 234 ? 3.413 -4.204 3.648 1.00 35.85 403 LEU B O 1
ATOM 4150 N N . ASN B 1 235 ? 4.375 -4.901 5.558 1.00 36.87 404 ASN B N 1
ATOM 4151 C CA . ASN B 1 235 ? 3.867 -6.265 5.410 1.00 43.23 404 ASN B CA 1
ATOM 4152 C C . ASN B 1 235 ? 4.437 -6.995 4.204 1.00 44.67 404 ASN B C 1
ATOM 4153 O O . ASN B 1 235 ? 3.745 -7.807 3.589 1.00 41.84 404 ASN B O 1
ATOM 4158 N N . MET B 1 236 ? 5.685 -6.706 3.856 1.00 39.07 405 MET B N 1
ATOM 4159 C CA . MET B 1 236 ? 6.253 -7.230 2.622 1.00 37.20 405 MET B CA 1
ATOM 4160 C C . MET B 1 236 ? 7.519 -8.057 2.832 1.00 39.13 405 MET B C 1
ATOM 4161 O O . MET B 1 236 ? 8.328 -8.187 1.916 1.00 38.75 405 MET B O 1
ATOM 4166 N N . VAL B 1 237 ? 7.686 -8.611 4.033 1.00 37.91 406 VAL B N 1
ATOM 4167 C CA . VAL B 1 237 ? 8.829 -9.471 4.325 1.00 42.93 406 VAL B CA 1
ATOM 4168 C C . VAL B 1 237 ? 8.437 -10.563 5.329 1.00 45.79 406 VAL B C 1
ATOM 4169 O O . VAL B 1 237 ? 7.555 -10.352 6.158 1.00 48.31 406 VAL B O 1
ATOM 4173 N N . LYS B 1 238 ? 9.077 -11.730 5.235 1.00 50.26 407 LYS B N 1
ATOM 4174 C CA . LYS B 1 238 ? 8.756 -12.879 6.098 1.00 51.70 407 LYS B CA 1
ATOM 4175 C C . LYS B 1 238 ? 10.020 -13.628 6.528 1.00 57.26 407 LYS B C 1
ATOM 4176 O O . LYS B 1 238 ? 11.099 -13.410 5.976 1.00 56.05 407 LYS B O 1
ATOM 4182 N N . TYR B 1 239 ? 9.880 -14.532 7.495 1.00 63.21 408 TYR B N 1
ATOM 4183 C CA . TYR B 1 239 ? 11.027 -15.299 7.974 1.00 70.98 408 TYR B CA 1
ATOM 4184 C C . TYR B 1 239 ? 10.930 -16.794 7.638 1.00 73.69 408 TYR B C 1
ATOM 4185 O O . TYR B 1 239 ? 10.430 -17.598 8.430 1.00 80.51 408 TYR B O 1
ATOM 4194 N N . GLN B 1 243 ? 15.470 -17.312 6.581 1.00 79.52 412 GLN B N 1
ATOM 4195 C CA . GLN B 1 243 ? 15.957 -15.949 6.387 1.00 74.50 412 GLN B CA 1
ATOM 4196 C C . GLN B 1 243 ? 14.839 -14.961 6.076 1.00 66.89 412 GLN B C 1
ATOM 4197 O O . GLN B 1 243 ? 13.659 -15.324 6.037 1.00 65.92 412 GLN B O 1
ATOM 4203 N N . HIS B 1 244 ? 15.224 -13.707 5.862 1.00 62.32 413 HIS B N 1
ATOM 4204 C CA . HIS B 1 244 ? 14.268 -12.674 5.498 1.00 58.43 413 HIS B CA 1
ATOM 4205 C C . HIS B 1 244 ? 14.054 -12.690 4.000 1.00 57.37 413 HIS B C 1
ATOM 4206 O O . HIS B 1 244 ? 14.973 -12.428 3.226 1.00 57.27 413 HIS B O 1
ATOM 4213 N N . VAL B 1 245 ? 12.833 -13.011 3.597 1.00 55.81 414 VAL B N 1
ATOM 4214 C CA . VAL B 1 245 ? 12.493 -13.017 2.187 1.00 58.19 414 VAL B CA 1
ATOM 4215 C C . VAL B 1 245 ? 11.423 -11.979 1.874 1.00 50.46 414 VAL B C 1
ATOM 4216 O O . VAL B 1 245 ? 10.435 -11.851 2.593 1.00 51.55 414 VAL B O 1
ATOM 4220 N N . ILE B 1 246 ? 11.650 -11.238 0.795 1.00 50.06 415 ILE B N 1
ATOM 4221 C CA . ILE B 1 246 ? 10.706 -10.252 0.299 1.00 49.09 415 ILE B CA 1
ATOM 4222 C C . ILE B 1 246 ? 9.476 -10.942 -0.279 1.00 47.96 415 ILE B C 1
ATOM 4223 O O . ILE B 1 246 ? 9.549 -11.571 -1.328 1.00 52.44 415 ILE B O 1
ATOM 4228 N N . CYS B 1 247 ? 8.352 -10.835 0.418 1.00 46.16 416 CYS B N 1
ATOM 4229 C CA . CYS B 1 247 ? 7.088 -11.369 -0.077 1.00 47.06 416 CYS B CA 1
ATOM 4230 C C . CYS B 1 247 ? 6.211 -10.225 -0.525 1.00 48.37 416 CYS B C 1
ATOM 4231 O O . CYS B 1 247 ? 5.532 -9.590 0.284 1.00 49.78 416 CYS B O 1
ATOM 4234 N N . VAL B 1 248 ? 6.222 -9.959 -1.823 1.00 45.55 417 VAL B N 1
ATOM 4235 C CA . VAL B 1 248 ? 5.451 -8.850 -2.345 1.00 49.70 417 VAL B CA 1
ATOM 4236 C C . VAL B 1 248 ? 4.484 -9.303 -3.437 1.00 55.18 417 VAL B C 1
ATOM 4237 O O . VAL B 1 248 ? 4.731 -10.289 -4.134 1.00 50.90 417 VAL B O 1
ATOM 4241 N N . THR B 1 249 ? 3.376 -8.582 -3.559 1.00 52.98 418 THR B N 1
ATOM 4242 C CA . THR B 1 249 ? 2.371 -8.871 -4.571 1.00 53.98 418 THR B CA 1
ATOM 4243 C C . THR B 1 249 ? 1.925 -7.576 -5.231 1.00 53.72 418 THR B C 1
ATOM 4244 O O . THR B 1 249 ? 1.909 -6.527 -4.590 1.00 52.67 418 THR B O 1
ATOM 4248 N N . PRO B 1 250 ? 1.566 -7.642 -6.522 1.00 54.77 419 PRO B N 1
ATOM 4249 C CA . PRO B 1 250 ? 1.091 -6.455 -7.238 1.00 57.69 419 PRO B CA 1
ATOM 4250 C C . PRO B 1 250 ? 0.086 -5.667 -6.401 1.00 55.89 419 PRO B C 1
ATOM 4251 O O . PRO B 1 250 ? 0.157 -4.440 -6.341 1.00 54.12 419 PRO B O 1
ATOM 4255 N N . LYS B 1 251 ? -0.825 -6.385 -5.751 1.00 54.56 420 LYS B N 1
ATOM 4256 C CA . LYS B 1 251 ? -1.866 -5.774 -4.932 1.00 61.15 420 LYS B CA 1
ATOM 4257 C C . LYS B 1 251 ? -1.294 -4.927 -3.797 1.00 60.12 420 LYS B C 1
ATOM 4258 O O . LYS B 1 251 ? -1.625 -3.748 -3.671 1.00 59.57 420 LYS B O 1
ATOM 4264 N N . LEU B 1 252 ? -0.444 -5.536 -2.975 1.00 56.23 421 LEU B N 1
ATOM 4265 C CA . LEU B 1 252 ? 0.164 -4.835 -1.850 1.00 53.48 421 LEU B CA 1
ATOM 4266 C C . LEU B 1 252 ? 0.862 -3.572 -2.325 1.00 55.38 421 LEU B C 1
ATOM 4267 O O . LEU B 1 252 ? 0.693 -2.506 -1.738 1.00 57.46 421 LEU B O 1
ATOM 4272 N N . VAL B 1 253 ? 1.632 -3.689 -3.402 1.00 51.28 422 VAL B N 1
ATOM 4273 C CA . VAL B 1 253 ? 2.416 -2.563 -3.893 1.00 55.48 422 VAL B CA 1
ATOM 4274 C C . VAL B 1 253 ? 1.543 -1.414 -4.387 1.00 55.57 422 VAL B C 1
ATOM 4275 O O . VAL B 1 253 ? 1.746 -0.264 -4.003 1.00 53.33 422 VAL B O 1
ATOM 4279 N N . GLU B 1 254 ? 0.574 -1.718 -5.240 1.00 56.47 423 GLU B N 1
ATOM 4280 C CA . GLU B 1 254 ? -0.293 -0.666 -5.753 1.00 60.83 423 GLU B CA 1
ATOM 4281 C C . GLU B 1 254 ? -1.174 -0.093 -4.643 1.00 59.18 423 GLU B C 1
ATOM 4282 O O . GLU B 1 254 ? -1.412 1.114 -4.594 1.00 64.45 423 GLU B O 1
ATOM 4288 N N . GLU B 1 255 ? -1.653 -0.958 -3.754 1.00 59.83 424 GLU B N 1
ATOM 4289 C CA . GLU B 1 255 ? -2.455 -0.511 -2.617 1.00 61.20 424 GLU B CA 1
ATOM 4290 C C . GLU B 1 255 ? -1.700 0.543 -1.812 1.00 60.53 424 GLU B C 1
ATOM 4291 O O . GLU B 1 255 ? -2.227 1.621 -1.532 1.00 57.35 424 GLU B O 1
ATOM 4297 N N . HIS B 1 256 ? -0.462 0.222 -1.443 1.00 56.16 425 HIS B N 1
ATOM 4298 C CA . HIS B 1 256 ? 0.386 1.157 -0.716 1.00 53.37 425 HIS B CA 1
ATOM 4299 C C . HIS B 1 256 ? 0.652 2.438 -1.490 1.00 57.59 425 HIS B C 1
ATOM 4300 O O . HIS B 1 256 ? 0.458 3.535 -0.970 1.00 59.67 425 HIS B O 1
ATOM 4307 N N . LEU B 1 257 ? 1.112 2.301 -2.729 1.00 59.72 426 LEU B N 1
ATOM 4308 C CA . LEU B 1 257 ? 1.467 3.474 -3.520 1.00 63.09 426 LEU B CA 1
ATOM 4309 C C . LEU B 1 257 ? 0.238 4.344 -3.778 1.00 62.65 426 LEU B C 1
ATOM 4310 O O . LEU B 1 257 ? 0.360 5.529 -4.101 1.00 61.69 426 LEU B O 1
ATOM 4315 N N . LYS B 1 258 ? -0.945 3.754 -3.618 1.00 61.73 427 LYS B N 1
ATOM 4316 C CA . LYS B 1 258 ? -2.188 4.509 -3.732 1.00 64.72 427 LYS B CA 1
ATOM 4317 C C . LYS B 1 258 ? -2.676 5.007 -2.369 1.00 68.22 427 LYS B C 1
ATOM 4318 O O . LYS B 1 258 ? -3.273 6.080 -2.274 1.00 71.87 427 LYS B O 1
ATOM 4324 N N . SER B 1 259 ? -2.415 4.238 -1.314 1.00 66.62 428 SER B N 1
ATOM 4325 C CA . SER B 1 259 ? -2.736 4.692 0.034 1.00 64.58 428 SER B CA 1
ATOM 4326 C C . SER B 1 259 ? -2.114 6.071 0.259 1.00 68.50 428 SER B C 1
ATOM 4327 O O . SER B 1 259 ? -1.145 6.449 -0.407 1.00 67.59 428 SER B O 1
ATOM 4330 N N . ALA B 1 260 ? -2.681 6.813 1.204 1.00 70.66 429 ALA B N 1
ATOM 4331 C CA . ALA B 1 260 ? -2.356 8.225 1.404 1.00 74.19 429 ALA B CA 1
ATOM 4332 C C . ALA B 1 260 ? -0.873 8.540 1.642 1.00 69.03 429 ALA B C 1
ATOM 4333 O O . ALA B 1 260 ? -0.335 9.519 1.111 1.00 64.49 429 ALA B O 1
ATOM 4335 N N . GLN B 1 261 ? -0.220 7.686 2.423 1.00 71.23 430 GLN B N 1
ATOM 4336 C CA . GLN B 1 261 ? 0.965 8.073 3.185 1.00 64.40 430 GLN B CA 1
ATOM 4337 C C . GLN B 1 261 ? 2.330 7.858 2.540 1.00 67.33 430 GLN B C 1
ATOM 4338 O O . GLN B 1 261 ? 3.338 8.364 3.047 1.00 65.25 430 GLN B O 1
ATOM 4344 N N . TYR B 1 262 ? 2.383 7.108 1.445 1.00 64.60 431 TYR B N 1
ATOM 4345 C CA . TYR B 1 262 ? 3.682 6.758 0.877 1.00 64.70 431 TYR B CA 1
ATOM 4346 C C . TYR B 1 262 ? 3.929 7.414 -0.473 1.00 65.11 431 TYR B C 1
ATOM 4347 O O . TYR B 1 262 ? 4.546 6.819 -1.363 1.00 63.95 431 TYR B O 1
ATOM 4356 N N . LYS B 1 263 ? 3.464 8.653 -0.604 1.00 63.92 432 LYS B N 1
ATOM 4357 C CA . LYS B 1 263 ? 3.600 9.401 -1.850 1.00 59.22 432 LYS B CA 1
ATOM 4358 C C . LYS B 1 263 ? 5.044 9.809 -2.158 1.00 51.80 432 LYS B C 1
ATOM 4359 O O . LYS B 1 263 ? 5.870 9.969 -1.258 1.00 47.98 432 LYS B O 1
ATOM 4365 N N . LYS B 1 264 ? 5.329 9.965 -3.445 1.00 47.98 433 LYS B N 1
ATOM 4366 C CA . LYS B 1 264 ? 6.619 10.433 -3.912 1.00 48.99 433 LYS B CA 1
ATOM 4367 C C . LYS B 1 264 ? 7.025 11.691 -3.151 1.00 43.98 433 LYS B C 1
ATOM 4368 O O . LYS B 1 264 ? 6.217 12.595 -2.965 1.00 45.61 433 LYS B O 1
ATOM 4374 N N . PRO B 1 265 ? 8.278 11.744 -2.682 1.00 42.39 434 PRO B N 1
ATOM 4375 C CA . PRO B 1 265 ? 8.768 13.007 -2.121 1.00 35.95 434 PRO B CA 1
ATOM 4376 C C . PRO B 1 265 ? 8.548 14.105 -3.153 1.00 38.55 434 PRO B C 1
ATOM 4377 O O . PRO B 1 265 ? 8.791 13.862 -4.330 1.00 38.32 434 PRO B O 1
ATOM 4381 N N . PRO B 1 266 ? 8.075 15.289 -2.731 1.00 35.01 435 PRO B N 1
ATOM 4382 C CA . PRO B 1 266 ? 7.829 16.356 -3.709 1.00 36.10 435 PRO B CA 1
ATOM 4383 C C . PRO B 1 266 ? 9.101 16.840 -4.390 1.00 38.55 435 PRO B C 1
ATOM 4384 O O . PRO B 1 266 ? 9.035 17.344 -5.515 1.00 36.01 435 PRO B O 1
ATOM 4388 N N . ILE B 1 267 ? 10.239 16.693 -3.712 1.00 33.65 436 ILE B N 1
ATOM 4389 C CA . ILE B 1 267 ? 11.522 17.132 -4.254 1.00 31.19 436 ILE B CA 1
ATOM 4390 C C . ILE B 1 267 ? 12.503 15.971 -4.239 1.00 34.31 436 ILE B C 1
ATOM 4391 O O . ILE B 1 267 ? 12.769 15.377 -3.191 1.00 33.36 436 ILE B O 1
ATOM 4396 N N . THR B 1 268 ? 13.023 15.623 -5.409 1.00 35.94 437 THR B N 1
ATOM 4397 C CA . THR B 1 268 ? 13.911 14.471 -5.516 1.00 34.97 437 THR B CA 1
ATOM 4398 C C . THR B 1 268 ? 15.316 14.918 -5.863 1.00 33.19 437 THR B C 1
ATOM 4399 O O . THR B 1 268 ? 15.517 16.008 -6.402 1.00 33.74 437 THR B O 1
ATOM 4403 N N . VAL B 1 269 ? 16.295 14.080 -5.547 1.00 34.83 438 VAL B N 1
ATOM 4404 C CA . VAL B 1 269 ? 17.666 14.415 -5.878 1.00 33.46 438 VAL B CA 1
ATOM 4405 C C . VAL B 1 269 ? 17.971 13.967 -7.306 1.00 36.74 438 VAL B C 1
ATOM 4406 O O . VAL B 1 269 ? 17.918 12.782 -7.617 1.00 35.95 438 VAL B O 1
ATOM 4410 N N . ASP B 1 270 ? 18.295 14.930 -8.160 1.00 35.53 439 ASP B N 1
ATOM 4411 C CA . ASP B 1 270 ? 18.635 14.654 -9.549 1.00 36.94 439 ASP B CA 1
ATOM 4412 C C . ASP B 1 270 ? 20.147 14.486 -9.700 1.00 33.08 439 ASP B C 1
ATOM 4413 O O . ASP B 1 270 ? 20.901 15.450 -9.600 1.00 34.25 439 ASP B O 1
ATOM 4418 N N . SER B 1 271 ? 20.580 13.252 -9.927 1.00 34.57 440 SER B N 1
ATOM 4419 C CA . SER B 1 271 ? 22.001 12.939 -10.077 1.00 39.68 440 SER B CA 1
ATOM 4420 C C . SER B 1 271 ? 22.742 13.840 -11.072 1.00 40.04 440 SER B C 1
ATOM 4421 O O . SER B 1 271 ? 23.936 14.101 -10.893 1.00 38.51 440 SER B O 1
ATOM 4424 N N . VAL B 1 272 ? 22.053 14.316 -12.110 1.00 39.01 441 VAL B N 1
ATOM 4425 C CA . VAL B 1 272 ? 22.721 15.142 -13.120 0.83 41.65 441 VAL B CA 1
ATOM 4426 C C . VAL B 1 272 ? 23.174 16.464 -12.517 1.00 44.58 441 VAL B C 1
ATOM 4427 O O . VAL B 1 272 ? 24.138 17.076 -12.987 1.00 41.62 441 VAL B O 1
ATOM 4431 N N . CYS B 1 273 ? 22.475 16.907 -11.474 1.00 37.88 442 CYS B N 1
ATOM 4432 C CA . CYS B 1 273 ? 22.741 18.219 -10.898 1.00 39.52 442 CYS B CA 1
ATOM 4433 C C . CYS B 1 273 ? 23.695 18.163 -9.715 1.00 37.28 442 CYS B C 1
ATOM 4434 O O . CYS B 1 273 ? 23.990 19.189 -9.102 1.00 36.87 442 CYS B O 1
ATOM 4437 N N . LEU B 1 274 ? 24.172 16.958 -9.414 1.00 36.66 443 LEU B N 1
ATOM 4438 C CA . LEU B 1 274 ? 25.121 16.721 -8.333 1.00 35.04 443 LEU B CA 1
ATOM 4439 C C . LEU B 1 274 ? 26.557 16.667 -8.857 1.00 42.14 443 LEU B C 1
ATOM 4440 O O . LEU B 1 274 ? 26.877 15.881 -9.748 1.00 44.25 443 LEU B O 1
ATOM 4445 N N . LYS B 1 275 ? 27.412 17.505 -8.290 1.00 35.65 444 LYS B N 1
ATOM 4446 C CA . LYS B 1 275 ? 28.810 17.593 -8.685 1.00 42.63 444 LYS B CA 1
ATOM 4447 C C . LYS B 1 275 ? 29.651 17.303 -7.455 1.00 41.47 444 LYS B C 1
ATOM 4448 O O . LYS B 1 275 ? 29.935 18.205 -6.678 1.00 44.39 444 LYS B O 1
ATOM 4454 N N . TRP B 1 276 ? 30.026 16.043 -7.259 1.00 41.77 445 TRP B N 1
ATOM 4455 C CA . TRP B 1 276 ? 30.706 15.647 -6.028 1.00 44.51 445 TRP B CA 1
ATOM 4456 C C . TRP B 1 276 ? 31.397 14.302 -6.156 1.00 42.91 445 TRP B C 1
ATOM 4457 O O . TRP B 1 276 ? 30.902 13.392 -6.824 1.00 48.56 445 TRP B O 1
ATOM 4468 N N . ALA B 1 277 ? 32.539 14.183 -5.492 1.00 43.65 446 ALA B N 1
ATOM 4469 C CA . ALA B 1 277 ? 33.223 12.904 -5.350 1.00 48.74 446 ALA B CA 1
ATOM 4470 C C . ALA B 1 277 ? 33.772 12.804 -3.928 1.00 43.28 446 ALA B C 1
ATOM 4471 O O . ALA B 1 277 ? 34.072 13.825 -3.309 1.00 47.22 446 ALA B O 1
ATOM 4473 N N . PRO B 1 278 ? 33.892 11.577 -3.404 1.00 46.56 447 PRO B N 1
ATOM 4474 C CA . PRO B 1 278 ? 34.453 11.333 -2.063 1.00 48.57 447 PRO B CA 1
ATOM 4475 C C . PRO B 1 278 ? 35.888 11.859 -1.921 1.00 56.70 447 PRO B C 1
ATOM 4476 O O . PRO B 1 278 ? 36.517 12.237 -2.916 1.00 53.93 447 PRO B O 1
ATOM 4480 N N . LEU C 2 1 ? 16.087 0.961 16.135 1.00 58.28 473 LEU D N 1
ATOM 4481 C CA . LEU C 2 1 ? 16.955 1.792 15.308 1.00 47.19 473 LEU D CA 1
ATOM 4482 C C . LEU C 2 1 ? 16.853 3.271 15.707 1.00 39.73 473 LEU D C 1
ATOM 4483 O O . LEU C 2 1 ? 16.324 3.609 16.772 1.00 38.48 473 LEU D O 1
ATOM 4485 N N . ALA C 2 2 ? 17.360 4.148 14.847 1.00 38.79 474 ALA D N 1
ATOM 4486 C CA . ALA C 2 2 ? 17.080 5.577 14.958 1.00 31.51 474 ALA D CA 1
ATOM 4487 C C . ALA C 2 2 ? 15.646 5.821 14.494 1.00 35.75 474 ALA D C 1
ATOM 4488 O O . ALA C 2 2 ? 15.048 6.863 14.801 1.00 31.27 474 ALA D O 1
ATOM 4490 N N . VAL C 2 3 ? 15.110 4.855 13.748 1.00 27.27 475 VAL D N 1
ATOM 4491 C CA . VAL C 2 3 ? 13.765 4.957 13.162 1.00 27.01 475 VAL D CA 1
ATOM 4492 C C . VAL C 2 3 ? 12.935 3.779 13.639 1.00 28.13 475 VAL D C 1
ATOM 4493 O O . VAL C 2 3 ? 12.938 2.725 13.018 1.00 22.91 475 VAL D O 1
ATOM 4497 N N . PRO C 2 4 ? 12.242 3.942 14.773 1.00 24.74 476 PRO D N 1
ATOM 4498 C CA . PRO C 2 4 ? 11.419 2.855 15.305 1.00 25.39 476 PRO D CA 1
ATOM 4499 C C . PRO C 2 4 ? 10.322 2.493 14.323 1.00 27.52 476 PRO D C 1
ATOM 4500 O O . PRO C 2 4 ? 9.863 3.336 13.563 1.00 26.84 476 PRO D O 1
ATOM 4504 N N . SER C 2 5 ? 9.893 1.245 14.369 1.00 25.91 477 SER D N 1
ATOM 4505 C CA . SER C 2 5 ? 9.000 0.708 13.368 1.00 24.76 477 SER D CA 1
ATOM 4506 C C . SER C 2 5 ? 8.014 -0.218 14.050 1.00 26.69 477 SER D C 1
ATOM 4507 O O . SER C 2 5 ? 7.849 -0.171 15.269 1.00 27.75 477 SER D O 1
ATOM 4510 N N . TRP C 2 6 ? 7.360 -1.058 13.259 1.00 25.74 478 TRP D N 1
ATOM 4511 C CA . TRP C 2 6 ? 6.400 -2.016 13.770 1.00 28.99 478 TRP D CA 1
ATOM 4512 C C . TRP C 2 6 ? 6.311 -3.168 12.778 1.00 33.59 478 TRP D C 1
ATOM 4513 O O . TRP C 2 6 ? 6.855 -3.090 11.676 1.00 33.70 478 TRP D O 1
ATOM 4524 N N . ARG C 2 7 ? 5.618 -4.230 13.170 1.00 34.76 479 ARG D N 1
ATOM 4525 C CA . ARG C 2 7 ? 5.453 -5.390 12.309 1.00 40.74 479 ARG D CA 1
ATOM 4526 C C . ARG C 2 7 ? 4.206 -6.162 12.709 1.00 40.37 479 ARG D C 1
ATOM 4527 O O . ARG C 2 7 ? 3.793 -6.113 13.867 1.00 35.41 479 ARG D O 1
ATOM 4535 N N . ASP C 2 8 ? 3.613 -6.869 11.748 1.00 41.88 480 ASP D N 1
ATOM 4536 C CA . ASP C 2 8 ? 2.490 -7.763 12.020 1.00 46.84 480 ASP D CA 1
ATOM 4537 C C . ASP C 2 8 ? 2.933 -9.041 12.721 1.00 49.03 480 ASP D C 1
ATOM 4538 O O . ASP C 2 8 ? 3.681 -9.836 12.155 1.00 52.65 480 ASP D O 1
ATOM 4543 N N . HIS C 2 9 ? 2.474 -9.230 13.954 1.00 46.13 481 HIS D N 1
ATOM 4544 C CA . HIS C 2 9 ? 2.632 -10.503 14.654 1.00 51.57 481 HIS D CA 1
ATOM 4545 C C . HIS C 2 9 ? 1.264 -11.018 15.104 1.00 54.51 481 HIS D C 1
ATOM 4546 O O . HIS C 2 9 ? 0.488 -10.294 15.737 1.00 49.53 481 HIS D O 1
ATOM 4553 N N . SER C 2 10 ? 0.965 -12.268 14.771 1.00 56.90 482 SER D N 1
ATOM 4554 C CA . SER C 2 10 ? -0.219 -12.925 15.310 1.00 59.28 482 SER D CA 1
ATOM 4555 C C . SER C 2 10 ? 0.148 -13.833 16.475 1.00 58.52 482 SER D C 1
ATOM 4556 O O . SER C 2 10 ? 1.191 -14.487 16.474 1.00 59.48 482 SER D O 1
ATOM 4559 N N . VAL C 2 11 ? -0.717 -13.853 17.478 1.00 56.63 483 VAL D N 1
ATOM 4560 C CA . VAL C 2 11 ? -0.577 -14.772 18.589 1.00 55.97 483 VAL D CA 1
ATOM 4561 C C . VAL C 2 11 ? -1.928 -15.451 18.779 1.00 58.43 483 VAL D C 1
ATOM 4562 O O . VAL C 2 11 ? -2.969 -14.802 18.655 1.00 57.45 483 VAL D O 1
ATOM 4566 N N . GLU C 2 12 ? -1.918 -16.756 19.042 1.00 54.54 484 GLU D N 1
ATOM 4567 C CA . GLU C 2 12 ? -3.166 -17.480 19.274 1.00 58.66 484 GLU D CA 1
ATOM 4568 C C . GLU C 2 12 ? -3.531 -17.480 20.755 1.00 57.31 484 GLU D C 1
ATOM 4569 O O . GLU C 2 12 ? -2.653 -17.527 21.624 1.00 54.98 484 GLU D O 1
ATOM 4575 N N . PRO C 2 13 ? -4.836 -17.414 21.050 1.00 55.13 485 PRO D N 1
ATOM 4576 C CA . PRO C 2 13 ? -5.299 -17.502 22.436 1.00 54.11 485 PRO D CA 1
ATOM 4577 C C . PRO C 2 13 ? -4.803 -18.787 23.091 1.00 58.03 485 PRO D C 1
ATOM 4578 O O . PRO C 2 13 ? -4.572 -19.786 22.414 1.00 56.21 485 PRO D O 1
ATOM 4582 N N . LEU C 2 14 ? -4.627 -18.751 24.403 1.00 60.44 486 LEU D N 1
ATOM 4583 C CA . LEU C 2 14 ? -4.240 -19.938 25.150 1.00 60.10 486 LEU D CA 1
ATOM 4584 C C . LEU C 2 14 ? -5.439 -20.376 25.979 1.00 63.23 486 LEU D C 1
ATOM 4585 O O . LEU C 2 14 ? -5.787 -19.732 26.968 1.00 63.68 486 LEU D O 1
ATOM 4590 N N . ARG C 2 15 ? -6.074 -21.467 25.556 1.00 66.39 487 ARG D N 1
ATOM 4591 C CA . ARG C 2 15 ? -7.347 -21.911 26.128 1.00 72.15 487 ARG D CA 1
ATOM 4592 C C . ARG C 2 15 ? -7.221 -22.718 27.421 1.00 76.06 487 ARG D C 1
ATOM 4593 O O . ARG C 2 15 ? -7.862 -22.402 28.425 1.00 74.72 487 ARG D O 1
ATOM 4601 N N . ASP C 2 16 ? -6.423 -23.780 27.388 1.00 73.15 488 ASP D N 1
ATOM 4602 C CA . ASP C 2 16 ? -6.206 -24.589 28.584 1.00 79.12 488 ASP D CA 1
ATOM 4603 C C . ASP C 2 16 ? -4.761 -24.502 29.040 1.00 75.20 488 ASP D C 1
ATOM 4604 O O . ASP C 2 16 ? -3.913 -25.276 28.598 1.00 73.56 488 ASP D O 1
ATOM 4609 N N . PRO C 2 17 ? -4.482 -23.541 29.930 1.00 75.97 489 PRO D N 1
ATOM 4610 C CA . PRO C 2 17 ? -3.139 -23.214 30.412 1.00 76.40 489 PRO D CA 1
ATOM 4611 C C . PRO C 2 17 ? -2.763 -24.021 31.653 1.00 77.46 489 PRO D C 1
ATOM 4612 O O . PRO C 2 17 ? -1.580 -24.289 31.836 1.00 82.04 489 PRO D O 1
ATOM 4616 N N . LEU C 2 23 ? 0.925 -16.665 35.867 1.00 58.46 495 LEU D N 1
ATOM 4617 C CA . LEU C 2 23 ? 1.921 -16.141 36.797 1.00 65.00 495 LEU D CA 1
ATOM 4618 C C . LEU C 2 23 ? 1.621 -14.694 37.196 1.00 64.51 495 LEU D C 1
ATOM 4619 O O . LEU C 2 23 ? 2.071 -14.215 38.245 1.00 66.01 495 LEU D O 1
ATOM 4624 N N . GLU C 2 24 ? 0.868 -13.998 36.348 1.00 60.12 542 GLU D N 1
ATOM 4625 C CA . GLU C 2 24 ? 0.457 -12.629 36.633 1.00 55.83 542 GLU D CA 1
ATOM 4626 C C . GLU C 2 24 ? -1.044 -12.576 36.887 1.00 54.26 542 GLU D C 1
ATOM 4627 O O . GLU C 2 24 ? -1.823 -13.211 36.177 1.00 56.08 542 GLU D O 1
ATOM 4633 N N . ASN C 2 25 ? -1.449 -11.825 37.904 1.00 50.93 543 ASN D N 1
ATOM 4634 C CA . ASN C 2 25 ? -2.866 -11.606 38.151 1.00 57.10 543 ASN D CA 1
ATOM 4635 C C . ASN C 2 25 ? -3.326 -10.310 37.485 1.00 52.96 543 ASN D C 1
ATOM 4636 O O . ASN C 2 25 ? -2.836 -9.228 37.810 1.00 53.08 543 ASN D O 1
ATOM 4641 N N . LEU C 2 26 ? -4.264 -10.429 36.551 1.00 51.58 544 LEU D N 1
ATOM 4642 C CA . LEU C 2 26 ? -4.718 -9.283 35.766 1.00 53.46 544 LEU D CA 1
ATOM 4643 C C . LEU C 2 26 ? -5.946 -8.592 36.350 1.00 54.16 544 LEU D C 1
ATOM 4644 O O . LEU C 2 26 ? -6.588 -7.783 35.682 1.00 47.93 544 LEU D O 1
ATOM 4649 N N . ASP C 2 27 ? -6.265 -8.910 37.599 1.00 50.80 545 ASP D N 1
ATOM 4650 C CA . ASP C 2 27 ? -7.395 -8.291 38.271 1.00 53.99 545 ASP D CA 1
ATOM 4651 C C . ASP C 2 27 ? -7.184 -6.792 38.425 1.00 47.12 545 ASP D C 1
ATOM 4652 O O . ASP C 2 27 ? -6.076 -6.348 38.696 1.00 45.99 545 ASP D O 1
ATOM 4657 N N . ASP C 2 28 ? -8.247 -6.013 38.251 1.00 43.70 546 ASP D N 1
ATOM 4658 C CA . ASP C 2 28 ? -8.167 -4.577 38.504 1.00 44.75 546 ASP D CA 1
ATOM 4659 C C . ASP C 2 28 ? -7.476 -4.305 39.850 1.00 49.37 546 ASP D C 1
ATOM 4660 O O . ASP C 2 28 ? -6.608 -3.423 39.958 1.00 44.99 546 ASP D O 1
ATOM 4665 N N . SER C 2 29 ? -7.867 -5.081 40.863 1.00 49.86 547 SER D N 1
ATOM 4666 C CA . SER C 2 29 ? -7.314 -4.993 42.216 1.00 51.14 547 SER D CA 1
ATOM 4667 C C . SER C 2 29 ? -5.802 -4.873 42.201 1.00 49.27 547 SER D C 1
ATOM 4668 O O . SER C 2 29 ? -5.222 -4.016 42.879 1.00 49.27 547 SER D O 1
ATOM 4671 N N . VAL C 2 30 ? -5.175 -5.757 41.434 1.00 47.04 548 VAL D N 1
ATOM 4672 C CA . VAL C 2 30 ? -3.728 -5.804 41.300 1.00 49.23 548 VAL D CA 1
ATOM 4673 C C . VAL C 2 30 ? -3.175 -4.472 40.807 1.00 48.09 548 VAL D C 1
ATOM 4674 O O . VAL C 2 30 ? -2.218 -3.930 41.368 1.00 45.26 548 VAL D O 1
ATOM 4678 N N . PHE C 2 31 ? -3.780 -3.950 39.744 1.00 44.78 549 PHE D N 1
ATOM 4679 C CA . PHE C 2 31 ? -3.337 -2.689 39.170 1.00 41.45 549 PHE D CA 1
ATOM 4680 C C . PHE C 2 31 ? -3.521 -1.496 40.115 1.00 41.75 549 PHE D C 1
ATOM 4681 O O . PHE C 2 31 ? -2.641 -0.642 40.206 1.00 43.44 549 PHE D O 1
ATOM 4689 N N . SER C 2 32 ? -4.645 -1.432 40.826 1.00 43.41 550 SER D N 1
ATOM 4690 C CA . SER C 2 32 ? -4.860 -0.300 41.727 1.00 42.29 550 SER D CA 1
ATOM 4691 C C . SER C 2 32 ? -3.830 -0.297 42.856 1.00 44.76 550 SER D C 1
ATOM 4692 O O . SER C 2 32 ? -3.303 0.754 43.225 1.00 45.27 550 SER D O 1
ATOM 4695 N N . LYS C 2 33 ? -3.526 -1.481 43.380 1.00 45.64 551 LYS D N 1
ATOM 4696 C CA . LYS C 2 33 ? -2.483 -1.623 44.392 1.00 45.33 551 LYS D CA 1
ATOM 4697 C C . LYS C 2 33 ? -1.135 -1.192 43.836 1.00 43.73 551 LYS D C 1
ATOM 4698 O O . LYS C 2 33 ? -0.419 -0.406 44.448 1.00 43.03 551 LYS D O 1
ATOM 4704 N N . ARG C 2 34 ? -0.793 -1.710 42.663 1.00 44.70 552 ARG D N 1
ATOM 4705 C CA . ARG C 2 34 ? 0.502 -1.420 42.063 1.00 43.01 552 ARG D CA 1
ATOM 4706 C C . ARG C 2 34 ? 0.663 0.074 41.731 1.00 47.05 552 ARG D C 1
ATOM 4707 O O . ARG C 2 34 ? 1.773 0.613 41.788 1.00 45.81 552 ARG D O 1
ATOM 4715 N N . HIS C 2 35 ? -0.447 0.738 41.400 1.00 41.88 553 HIS D N 1
ATOM 4716 C CA . HIS C 2 35 ? -0.405 2.134 40.951 1.00 41.65 553 HIS D CA 1
ATOM 4717 C C . HIS C 2 35 ? -0.659 3.148 42.072 1.00 43.50 553 HIS D C 1
ATOM 4718 O O . HIS C 2 35 ? -0.359 4.335 41.922 1.00 39.10 553 HIS D O 1
ATOM 4725 N N . ALA C 2 36 ? -1.213 2.680 43.190 1.00 46.98 554 ALA D N 1
ATOM 4726 C CA . ALA C 2 36 ? -1.634 3.572 44.275 1.00 47.41 554 ALA D CA 1
ATOM 4727 C C . ALA C 2 36 ? -0.588 4.621 44.651 1.00 47.45 554 ALA D C 1
ATOM 4728 O O . ALA C 2 36 ? -0.885 5.818 44.704 1.00 45.83 554 ALA D O 1
ATOM 4730 N N . LYS C 2 37 ? 0.636 4.172 44.907 1.00 46.33 555 LYS D N 1
ATOM 4731 C CA . LYS C 2 37 ? 1.670 5.066 45.405 1.00 45.78 555 LYS D CA 1
ATOM 4732 C C . LYS C 2 37 ? 2.108 6.110 44.387 1.00 46.17 555 LYS D C 1
ATOM 4733 O O . LYS C 2 37 ? 2.396 7.260 44.742 1.00 41.07 555 LYS D O 1
ATOM 4739 N N . LEU C 2 38 ? 2.188 5.706 43.123 1.00 45.15 556 LEU D N 1
ATOM 4740 C CA . LEU C 2 38 ? 2.698 6.602 42.091 1.00 38.33 556 LEU D CA 1
ATOM 4741 C C . LEU C 2 38 ? 1.685 7.710 41.820 1.00 37.05 556 LEU D C 1
ATOM 4742 O O . LEU C 2 38 ? 2.058 8.836 41.472 1.00 38.18 556 LEU D O 1
ATOM 4747 N N . GLU C 2 39 ? 0.404 7.386 41.994 1.00 35.35 557 GLU D N 1
ATOM 4748 C CA . GLU C 2 39 ? -0.653 8.393 41.933 1.00 34.58 557 GLU D CA 1
ATOM 4749 C C . GLU C 2 39 ? -0.384 9.472 42.990 1.00 39.69 557 GLU D C 1
ATOM 4750 O O . GLU C 2 39 ? -0.253 10.660 42.668 1.00 35.42 557 GLU D O 1
ATOM 4756 N N . LEU C 2 40 ? -0.278 9.052 44.251 1.00 41.53 558 LEU D N 1
ATOM 4757 C CA . LEU C 2 40 ? -0.009 9.990 45.343 1.00 38.61 558 LEU D CA 1
ATOM 4758 C C . LEU C 2 40 ? 1.231 10.832 45.053 1.00 38.02 558 LEU D C 1
ATOM 4759 O O . LEU C 2 40 ? 1.185 12.063 45.117 1.00 37.39 558 LEU D O 1
ATOM 4764 N N . ASP C 2 41 ? 2.336 10.159 44.730 1.00 42.96 559 ASP D N 1
ATOM 4765 C CA . ASP C 2 41 ? 3.560 10.832 44.298 0.77 40.78 559 ASP D CA 1
ATOM 4766 C C . ASP C 2 41 ? 3.302 11.926 43.251 1.00 43.79 559 ASP D C 1
ATOM 4767 O O . ASP C 2 41 ? 3.826 13.039 43.356 1.00 42.65 559 ASP D O 1
ATOM 4772 N N . GLU C 2 42 ? 2.485 11.608 42.250 1.00 37.75 560 GLU D N 1
ATOM 4773 C CA . GLU C 2 42 ? 2.163 12.565 41.191 1.00 41.04 560 GLU D CA 1
ATOM 4774 C C . GLU C 2 42 ? 1.325 13.735 41.701 1.00 38.24 560 GLU D C 1
ATOM 4775 O O . GLU C 2 42 ? 1.578 14.893 41.363 1.00 37.74 560 GLU D O 1
ATOM 4781 N N . LYS C 2 43 ? 0.321 13.427 42.513 1.00 36.95 561 LYS D N 1
ATOM 4782 C CA . LYS C 2 43 ? -0.511 14.459 43.111 1.00 40.30 561 LYS D CA 1
ATOM 4783 C C . LYS C 2 43 ? 0.327 15.426 43.949 1.00 40.88 561 LYS D C 1
ATOM 4784 O O . LYS C 2 43 ? 0.146 16.644 43.877 1.00 40.19 561 LYS D O 1
ATOM 4790 N N . ARG C 2 44 ? 1.241 14.879 44.744 1.00 42.19 562 ARG D N 1
ATOM 4791 C CA . ARG C 2 44 ? 2.085 15.703 45.609 1.00 46.62 562 ARG D CA 1
ATOM 4792 C C . ARG C 2 44 ? 3.005 16.632 44.815 1.00 54.62 562 ARG D C 1
ATOM 4793 O O . ARG C 2 44 ? 3.036 17.845 45.056 1.00 49.55 562 ARG D O 1
ATOM 4801 N N . ARG C 2 45 ? 3.749 16.060 43.868 1.00 55.40 563 ARG D N 1
ATOM 4802 C CA . ARG C 2 45 ? 4.643 16.845 43.019 1.00 57.03 563 ARG D CA 1
ATOM 4803 C C . ARG C 2 45 ? 3.895 17.999 42.363 1.00 55.70 563 ARG D C 1
ATOM 4804 O O . ARG C 2 45 ? 4.460 19.070 42.136 1.00 58.77 563 ARG D O 1
ATOM 4812 N N . LYS C 2 46 ? 2.621 17.784 42.063 1.00 52.65 564 LYS D N 1
ATOM 4813 C CA . LYS C 2 46 ? 1.833 18.832 41.435 1.00 56.06 564 LYS D CA 1
ATOM 4814 C C . LYS C 2 46 ? 1.500 19.892 42.471 1.00 55.94 564 LYS D C 1
ATOM 4815 O O . LYS C 2 46 ? 1.666 21.086 42.225 1.00 59.08 564 LYS D O 1
ATOM 4821 N N . ARG C 2 47 ? 1.038 19.437 43.632 1.00 54.35 565 ARG D N 1
ATOM 4822 C CA . ARG C 2 47 ? 0.797 20.307 44.781 1.00 56.70 565 ARG D CA 1
ATOM 4823 C C . ARG C 2 47 ? 2.057 21.083 45.153 1.00 59.72 565 ARG D C 1
ATOM 4824 O O . ARG C 2 47 ? 1.998 22.241 45.574 1.00 63.19 565 ARG D O 1
ATOM 4832 N N . LEU D 2 1 ? 3.241 29.367 21.601 1.00 38.79 473 LEU E N 1
ATOM 4833 C CA . LEU D 2 1 ? 2.338 28.393 22.200 1.00 40.95 473 LEU E CA 1
ATOM 4834 C C . LEU D 2 1 ? 3.030 27.073 22.558 1.00 36.75 473 LEU E C 1
ATOM 4835 O O . LEU D 2 1 ? 4.251 26.991 22.751 1.00 35.46 473 LEU E O 1
ATOM 4840 N N . ALA D 2 2 ? 2.204 26.040 22.657 1.00 31.57 474 ALA E N 1
ATOM 4841 C CA . ALA D 2 2 ? 2.625 24.663 22.536 1.00 29.26 474 ALA E CA 1
ATOM 4842 C C . ALA D 2 2 ? 2.990 24.464 21.068 1.00 30.33 474 ALA E C 1
ATOM 4843 O O . ALA D 2 2 ? 3.596 23.458 20.703 1.00 22.65 474 ALA E O 1
ATOM 4845 N N . VAL D 2 3 ? 2.587 25.418 20.227 1.00 25.67 475 VAL E N 1
ATOM 4846 C CA . VAL D 2 3 ? 2.821 25.335 18.781 1.00 25.80 475 VAL E CA 1
ATOM 4847 C C . VAL D 2 3 ? 3.705 26.493 18.335 1.00 27.85 475 VAL E C 1
ATOM 4848 O O . VAL D 2 3 ? 3.199 27.572 18.021 1.00 25.52 475 VAL E O 1
ATOM 4852 N N . PRO D 2 4 ? 5.042 26.300 18.340 1.00 24.63 476 PRO E N 1
ATOM 4853 C CA . PRO D 2 4 ? 5.843 27.491 18.005 1.00 24.80 476 PRO E CA 1
ATOM 4854 C C . PRO D 2 4 ? 5.682 27.826 16.541 1.00 27.51 476 PRO E C 1
ATOM 4855 O O . PRO D 2 4 ? 5.338 26.929 15.779 1.00 26.24 476 PRO E O 1
ATOM 4859 N N . SER D 2 5 ? 5.917 29.076 16.151 1.00 25.98 477 SER E N 1
ATOM 4860 C CA . SER D 2 5 ? 5.561 29.516 14.812 1.00 27.18 477 SER E CA 1
ATOM 4861 C C . SER D 2 5 ? 6.649 30.434 14.273 1.00 28.56 477 SER E C 1
ATOM 4862 O O . SER D 2 5 ? 7.811 30.253 14.588 1.00 27.70 477 SER E O 1
ATOM 4865 N N . TRP D 2 6 ? 6.263 31.426 13.475 1.00 24.31 478 TRP E N 1
ATOM 4866 C CA . TRP D 2 6 ? 7.191 32.424 12.954 1.00 26.57 478 TRP E CA 1
ATOM 4867 C C . TRP D 2 6 ? 6.414 33.533 12.262 1.00 32.68 478 TRP E C 1
ATOM 4868 O O . TRP D 2 6 ? 5.198 33.415 12.037 1.00 28.74 478 TRP E O 1
ATOM 4879 N N . ARG D 2 7 ? 7.122 34.599 11.907 1.00 27.18 479 ARG E N 1
ATOM 4880 C CA . ARG D 2 7 ? 6.511 35.701 11.183 1.00 32.22 479 ARG E CA 1
ATOM 4881 C C . ARG D 2 7 ? 7.543 36.385 10.295 1.00 37.56 479 ARG E C 1
ATOM 4882 O O . ARG D 2 7 ? 8.739 36.336 10.587 1.00 36.97 479 ARG E O 1
ATOM 4890 N N . ASP D 2 8 ? 7.072 36.986 9.203 1.00 36.93 480 ASP E N 1
ATOM 4891 C CA . ASP D 2 8 ? 7.899 37.815 8.336 1.00 42.84 480 ASP E CA 1
ATOM 4892 C C . ASP D 2 8 ? 8.177 39.134 9.037 1.00 45.37 480 ASP E C 1
ATOM 4893 O O . ASP D 2 8 ? 7.248 39.900 9.310 1.00 44.00 480 ASP E O 1
ATOM 4898 N N . HIS D 2 9 ? 9.444 39.409 9.329 1.00 43.90 481 HIS E N 1
ATOM 4899 C CA . HIS D 2 9 ? 9.819 40.713 9.870 1.00 46.68 481 HIS E CA 1
ATOM 4900 C C . HIS D 2 9 ? 11.117 41.245 9.254 1.00 49.46 481 HIS E C 1
ATOM 4901 O O . HIS D 2 9 ? 12.120 40.537 9.178 1.00 48.78 481 HIS E O 1
ATOM 4908 N N . SER D 2 10 ? 11.084 42.491 8.801 1.00 51.39 482 SER E N 1
ATOM 4909 C CA . SER D 2 10 ? 12.256 43.109 8.203 1.00 52.39 482 SER E CA 1
ATOM 4910 C C . SER D 2 10 ? 12.862 44.133 9.148 1.00 54.11 482 SER E C 1
ATOM 4911 O O . SER D 2 10 ? 12.150 44.849 9.862 1.00 50.50 482 SER E O 1
ATOM 4914 N N . VAL D 2 11 ? 14.188 44.176 9.162 1.00 53.43 483 VAL E N 1
ATOM 4915 C CA . VAL D 2 11 ? 14.918 45.212 9.864 1.00 45.58 483 VAL E CA 1
ATOM 4916 C C . VAL D 2 11 ? 15.838 45.857 8.828 1.00 52.13 483 VAL E C 1
ATOM 4917 O O . VAL D 2 11 ? 16.333 45.183 7.919 1.00 50.01 483 VAL E O 1
ATOM 4921 N N . GLU D 2 12 ? 16.044 47.164 8.938 1.00 55.29 484 GLU E N 1
ATOM 4922 C CA . GLU D 2 12 ? 16.887 47.867 7.971 1.00 59.78 484 GLU E CA 1
ATOM 4923 C C . GLU D 2 12 ? 18.327 47.975 8.461 1.00 55.11 484 GLU E C 1
ATOM 4924 O O . GLU D 2 12 ? 18.577 48.008 9.667 1.00 54.35 484 GLU E O 1
ATOM 4930 N N . PRO D 2 13 ? 19.283 48.013 7.521 1.00 54.18 485 PRO E N 1
ATOM 4931 C CA . PRO D 2 13 ? 20.694 48.190 7.876 1.00 56.60 485 PRO E CA 1
ATOM 4932 C C . PRO D 2 13 ? 20.921 49.489 8.652 1.00 58.93 485 PRO E C 1
ATOM 4933 O O . PRO D 2 13 ? 20.094 50.400 8.555 1.00 55.58 485 PRO E O 1
ATOM 4937 N N . LEU D 2 14 ? 22.023 49.537 9.407 1.00 60.66 486 LEU E N 1
ATOM 4938 C CA . LEU D 2 14 ? 22.471 50.704 10.183 1.00 60.41 486 LEU E CA 1
ATOM 4939 C C . LEU D 2 14 ? 22.630 50.387 11.667 1.00 62.44 486 LEU E C 1
AT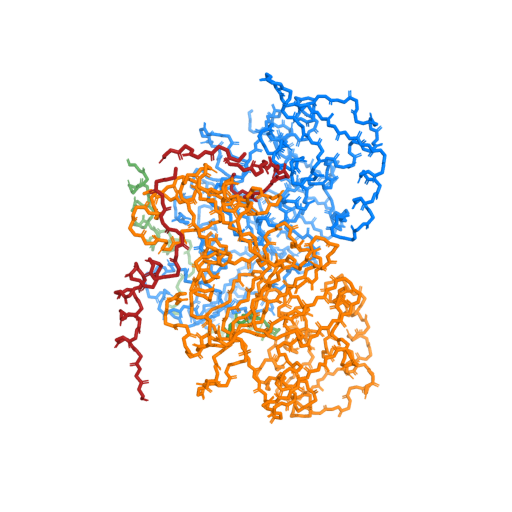OM 4940 O O . LEU D 2 14 ? 22.653 51.291 12.505 1.00 67.40 486 LEU E O 1
ATOM 4945 N N . ASP D 2 16 ? 24.099 55.024 8.144 1.00 87.30 488 ASP E N 1
ATOM 4946 C CA . ASP D 2 16 ? 25.184 54.192 8.648 1.00 85.14 488 ASP E CA 1
ATOM 4947 C C . ASP D 2 16 ? 25.784 54.780 9.919 1.00 89.53 488 ASP E C 1
ATOM 4948 O O . ASP D 2 16 ? 27.001 54.732 10.106 1.00 94.63 488 ASP E O 1
ATOM 4953 N N . PRO D 2 17 ? 24.936 55.335 10.803 1.00 90.56 489 PRO E N 1
ATOM 4954 C CA . PRO D 2 17 ? 25.488 56.003 11.985 1.00 91.53 489 PRO E CA 1
ATOM 4955 C C . PRO D 2 17 ? 26.646 55.219 12.596 1.00 93.32 489 PRO E C 1
ATOM 4956 O O . PRO D 2 17 ? 26.734 53.997 12.450 1.00 87.81 489 PRO E O 1
ATOM 4960 N N . ASN D 2 18 ? 27.532 55.931 13.281 1.00 99.01 490 ASN E N 1
ATOM 4961 C CA . ASN D 2 18 ? 28.651 55.313 13.972 1.00 96.81 490 ASN E CA 1
ATOM 4962 C C . ASN D 2 18 ? 28.400 55.212 15.480 1.00 100.44 490 ASN E C 1
ATOM 4963 O O . ASN D 2 18 ? 29.333 55.376 16.275 1.00 99.80 490 ASN E O 1
ATOM 4968 N N . PRO D 2 19 ? 27.145 54.926 15.887 1.00 97.55 491 PRO E N 1
ATOM 4969 C CA . PRO D 2 19 ? 26.863 55.012 17.322 1.00 95.49 491 PRO E CA 1
ATOM 4970 C C . PRO D 2 19 ? 27.644 53.956 18.099 1.00 90.98 491 PRO E C 1
ATOM 4971 O O . PRO D 2 19 ? 27.792 52.828 17.627 1.00 91.43 491 PRO E O 1
ATOM 4975 N N . SER D 2 20 ? 28.148 54.316 19.272 1.00 89.31 492 SER E N 1
ATOM 4976 C CA . SER D 2 20 ? 28.913 53.370 20.072 1.00 85.93 492 SER E CA 1
ATOM 4977 C C . SER D 2 20 ? 28.042 52.245 20.628 1.00 85.44 492 SER E C 1
ATOM 4978 O O . SER D 2 20 ? 28.558 51.278 21.196 1.00 82.09 492 SER E O 1
ATOM 4981 N N . LEU D 2 22 ? 27.108 49.742 19.113 1.00 72.39 494 LEU E N 1
ATOM 4982 C CA . LEU D 2 22 ? 27.904 48.544 18.879 1.00 70.17 494 LEU E CA 1
ATOM 4983 C C . LEU D 2 22 ? 28.577 48.065 20.161 1.00 64.70 494 LEU E C 1
ATOM 4984 O O . LEU D 2 22 ? 29.710 48.451 20.459 1.00 63.67 494 LEU E O 1
ATOM 4989 N N . LEU D 2 23 ? 27.867 47.218 20.904 1.00 62.40 495 LEU E N 1
ATOM 4990 C CA . LEU D 2 23 ? 28.368 46.657 22.159 1.00 60.38 495 LEU E CA 1
ATOM 4991 C C . LEU D 2 23 ? 28.885 45.230 22.001 1.00 57.69 495 LEU E C 1
ATOM 4992 O O . LEU D 2 23 ? 29.212 44.566 22.994 1.00 55.82 495 LEU E O 1
ATOM 4997 N N . GLU D 2 24 ? 28.946 44.756 20.759 1.00 54.54 542 GLU E N 1
ATOM 4998 C CA . GLU D 2 24 ? 29.396 43.394 20.493 1.00 53.74 542 GLU E CA 1
ATOM 4999 C C . GLU D 2 24 ? 30.473 43.375 19.415 1.00 50.53 542 GLU E C 1
ATOM 5000 O O . GLU D 2 24 ? 30.364 44.065 18.404 1.00 52.09 542 GLU E O 1
ATOM 5006 N N . ASN D 2 25 ? 31.517 42.587 19.640 1.00 50.39 543 ASN E N 1
ATOM 5007 C CA . ASN D 2 25 ? 32.536 42.376 18.622 1.00 52.82 543 ASN E CA 1
ATOM 5008 C C . ASN D 2 25 ? 32.181 41.126 17.819 1.00 48.16 543 ASN E C 1
ATOM 5009 O O . ASN D 2 25 ? 32.057 40.033 18.373 1.00 48.28 543 ASN E O 1
ATOM 5014 N N . LEU D 2 26 ? 32.010 41.281 16.515 1.00 43.97 544 LEU E N 1
ATOM 5015 C CA . LEU D 2 26 ? 31.553 40.158 15.709 1.00 47.06 544 LEU E CA 1
ATOM 5016 C C . LEU D 2 26 ? 32.679 39.468 14.954 1.00 49.68 544 LEU E C 1
ATOM 5017 O O . LEU D 2 26 ? 32.422 38.672 14.051 1.00 44.53 544 LEU E O 1
ATOM 5022 N N . ASP D 2 27 ? 33.921 39.765 15.330 1.00 44.36 545 ASP E N 1
ATOM 5023 C CA . ASP D 2 27 ? 35.071 39.109 14.724 1.00 42.46 545 ASP E CA 1
ATOM 5024 C C . ASP D 2 27 ? 35.087 37.624 15.042 1.00 40.10 545 ASP E C 1
ATOM 5025 O O . ASP D 2 27 ? 34.735 37.212 16.149 1.00 42.12 545 ASP E O 1
ATOM 5030 N N . ASP D 2 28 ? 35.518 36.829 14.070 1.00 40.68 546 ASP E N 1
ATOM 5031 C CA . ASP D 2 28 ? 35.743 35.398 14.260 1.00 44.03 546 ASP E CA 1
ATOM 5032 C C . ASP D 2 28 ? 36.433 35.071 15.580 1.00 45.18 546 ASP E C 1
ATOM 5033 O O . ASP D 2 28 ? 35.998 34.190 16.333 1.00 41.58 546 ASP E O 1
ATOM 5038 N N . SER D 2 29 ? 37.531 35.775 15.838 1.00 42.74 547 SER E N 1
ATOM 5039 C CA . SER D 2 29 ? 38.361 35.505 17.000 1.00 43.55 547 SER E CA 1
ATOM 5040 C C . SER D 2 29 ? 37.528 35.524 18.272 1.00 42.30 547 SER E C 1
ATOM 5041 O O . SER D 2 29 ? 37.755 34.727 19.187 1.00 44.63 547 SER E O 1
ATOM 5044 N N . VAL D 2 30 ? 36.561 36.433 18.327 1.00 40.68 548 VAL E N 1
ATOM 5045 C CA . VAL D 2 30 ? 35.714 36.557 19.508 1.00 44.23 548 VAL E CA 1
ATOM 5046 C C . VAL D 2 30 ? 34.908 35.280 19.738 1.00 38.81 548 VAL E C 1
ATOM 5047 O O . VAL D 2 30 ? 34.791 34.801 20.870 1.00 35.76 548 VAL E O 1
ATOM 5051 N N . PHE D 2 31 ? 34.348 34.741 18.657 1.00 39.27 549 PHE E N 1
ATOM 5052 C CA . PHE D 2 31 ? 33.576 33.504 18.725 1.00 39.15 549 PHE E CA 1
ATOM 5053 C C . PHE D 2 31 ? 34.493 32.339 19.039 1.00 37.23 549 PHE E C 1
ATOM 5054 O O . PHE D 2 31 ? 34.167 31.483 19.866 1.00 35.64 549 PHE E O 1
ATOM 5062 N N . SER D 2 32 ? 35.650 32.310 18.383 1.00 39.64 550 SER E N 1
ATOM 5063 C CA . SER D 2 32 ? 36.610 31.240 18.626 1.00 38.20 550 SER E CA 1
ATOM 5064 C C . SER D 2 32 ? 36.924 31.123 20.118 1.00 38.59 550 SER E C 1
ATOM 5065 O O . SER D 2 32 ? 36.940 30.025 20.669 1.00 42.29 550 SER E O 1
ATOM 5068 N N . LYS D 2 33 ? 37.153 32.264 20.762 1.00 36.52 551 LYS E N 1
ATOM 5069 C CA . LYS D 2 33 ? 37.493 32.301 22.186 1.00 44.97 551 LYS E CA 1
ATOM 5070 C C . LYS D 2 33 ? 36.314 31.910 23.076 1.00 41.02 551 LYS E C 1
ATOM 5071 O O . LYS D 2 33 ? 36.464 31.164 24.049 1.00 39.17 551 LYS E O 1
ATOM 5077 N N . ARG D 2 34 ? 35.141 32.434 22.741 1.00 38.70 552 ARG E N 1
ATOM 5078 C CA . ARG D 2 34 ? 33.926 32.144 23.493 1.00 37.82 552 ARG E CA 1
ATOM 5079 C C . ARG D 2 34 ? 33.580 30.647 23.442 1.00 35.58 552 ARG E C 1
ATOM 5080 O O . ARG D 2 34 ? 33.068 30.095 24.414 1.00 41.53 552 ARG E O 1
ATOM 5088 N N . HIS D 2 35 ? 33.884 29.987 22.324 1.00 33.24 553 HIS E N 1
ATOM 5089 C CA . HIS D 2 35 ? 33.553 28.566 22.165 1.00 34.95 553 HIS E CA 1
ATOM 5090 C C . HIS D 2 35 ? 34.700 27.640 22.570 1.00 33.97 553 HIS E C 1
ATOM 5091 O O . HIS D 2 35 ? 34.528 26.422 22.643 1.00 31.06 553 HIS E O 1
ATOM 5098 N N . ALA D 2 36 ? 35.868 28.217 22.844 1.00 40.14 554 ALA E N 1
ATOM 5099 C CA . ALA D 2 36 ? 37.060 27.414 23.125 1.00 35.58 554 ALA E CA 1
ATOM 5100 C C . ALA D 2 36 ? 36.837 26.350 24.194 1.00 33.84 554 ALA E C 1
ATOM 5101 O O . ALA D 2 36 ? 37.032 25.157 23.942 1.00 34.63 554 ALA E O 1
ATOM 5103 N N . LYS D 2 37 ? 36.405 26.775 25.378 1.00 37.73 555 LYS E N 1
ATOM 5104 C CA . LYS D 2 37 ? 36.277 25.861 26.508 1.00 38.39 555 LYS E CA 1
ATOM 5105 C C . LYS D 2 37 ? 35.255 24.761 26.243 1.00 37.24 555 LYS E C 1
ATOM 5106 O O . LYS D 2 37 ? 35.441 23.602 26.639 1.00 31.64 555 LYS E O 1
ATOM 5112 N N . LEU D 2 38 ? 34.172 25.137 25.569 1.00 37.09 556 LEU E N 1
ATOM 5113 C CA . LEU D 2 38 ? 33.083 24.213 25.283 1.00 33.12 556 LEU E CA 1
ATOM 5114 C C . LEU D 2 38 ? 33.550 23.186 24.270 1.00 27.68 556 LEU E C 1
ATOM 5115 O O . LEU D 2 38 ? 33.239 21.994 24.380 1.00 30.33 556 LEU E O 1
ATOM 5120 N N . GLU D 2 39 ? 34.304 23.658 23.284 1.00 30.87 557 GLU E N 1
ATOM 5121 C CA . GLU D 2 39 ? 34.921 22.776 22.295 1.00 29.51 557 GLU E CA 1
ATOM 5122 C C . GLU D 2 39 ? 35.824 21.731 22.959 1.00 32.50 557 GLU E C 1
ATOM 5123 O O . GLU D 2 39 ? 35.775 20.534 22.631 1.00 29.57 557 GLU E O 1
ATOM 5129 N N . LEU D 2 40 ? 36.645 22.181 23.910 1.00 32.26 558 LEU E N 1
ATOM 5130 C CA . LEU D 2 40 ? 37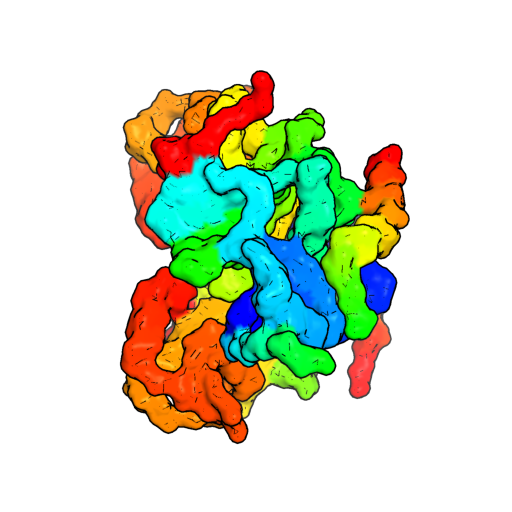.508 21.274 24.652 1.00 29.18 558 LEU E CA 1
ATOM 5131 C C . LEU D 2 40 ? 36.719 20.241 25.447 1.00 29.52 558 LEU E C 1
ATOM 5132 O O . LEU D 2 40 ? 37.104 19.076 25.494 1.00 29.81 558 LEU E O 1
ATOM 5137 N N . ASP D 2 41 ? 35.621 20.671 26.075 1.00 29.21 559 ASP E N 1
ATOM 5138 C CA . ASP D 2 41 ? 34.787 19.769 26.877 1.00 26.96 559 ASP E CA 1
ATOM 5139 C C . ASP D 2 41 ? 34.263 18.603 26.042 1.00 30.85 559 ASP E C 1
ATOM 5140 O O . ASP D 2 41 ? 34.227 17.458 26.504 1.00 31.30 559 ASP E O 1
ATOM 5145 N N . GLU D 2 42 ? 33.837 18.904 24.818 1.00 27.70 560 GLU E N 1
ATOM 5146 C CA . GLU D 2 42 ? 33.382 17.871 23.891 1.00 26.78 560 GLU E CA 1
ATOM 5147 C C . GLU D 2 42 ? 34.561 17.011 23.438 1.00 30.20 560 GLU E C 1
ATOM 5148 O O . GLU D 2 42 ? 34.473 15.776 23.388 1.00 32.43 560 GLU E O 1
ATOM 5154 N N . LYS D 2 43 ? 35.673 17.663 23.123 1.00 30.77 561 LYS E N 1
ATOM 5155 C CA . LYS D 2 43 ? 36.859 16.933 22.692 1.00 29.92 561 LYS E CA 1
ATOM 5156 C C . LYS D 2 43 ? 37.292 15.951 23.763 1.00 30.86 561 LYS E C 1
ATOM 5157 O O . LYS D 2 43 ? 37.581 14.800 23.459 1.00 32.60 561 LYS E O 1
ATOM 5163 N N . ARG D 2 44 ? 37.308 16.397 25.019 1.00 32.31 562 ARG E N 1
ATOM 5164 C CA . ARG D 2 44 ? 37.754 15.551 26.130 1.00 33.32 562 ARG E CA 1
ATOM 5165 C C . ARG D 2 44 ? 37.008 14.219 26.177 1.00 38.75 562 ARG E C 1
ATOM 5166 O O . ARG D 2 44 ? 37.557 13.201 26.630 1.00 35.87 562 ARG E O 1
ATOM 5174 N N . ARG D 2 45 ? 35.767 14.223 25.688 1.00 37.82 563 ARG E N 1
ATOM 5175 C CA . ARG D 2 45 ? 34.911 13.032 25.703 1.00 37.68 563 ARG E CA 1
ATOM 5176 C C . ARG D 2 45 ? 35.214 12.033 24.587 1.00 36.17 563 ARG E C 1
ATOM 5177 O O . ARG D 2 45 ? 34.874 10.858 24.692 1.00 41.56 563 ARG E O 1
ATOM 5185 N N . LYS D 2 46 ? 35.848 12.494 23.517 1.00 36.84 564 LYS E N 1
ATOM 5186 C CA . LYS D 2 46 ? 36.081 11.634 22.357 1.00 35.74 564 LYS E CA 1
ATOM 5187 C C . LYS D 2 46 ? 37.198 10.615 22.639 1.00 38.76 564 LYS E C 1
ATOM 5188 O O . LYS D 2 46 ? 38.152 10.920 23.352 1.00 38.75 564 LYS E O 1
ATOM 5194 N N . ARG D 2 47 ? 37.076 9.408 22.091 1.00 35.68 565 ARG E N 1
ATOM 5195 C CA . ARG D 2 47 ? 38.040 8.343 22.376 1.00 40.50 565 ARG E CA 1
ATOM 5196 C C . ARG D 2 47 ? 38.246 7.451 21.169 1.00 41.02 565 ARG E C 1
ATOM 5197 O O . ARG D 2 47 ? 37.314 7.213 20.392 1.00 40.08 565 ARG E O 1
ATOM 5205 N N . TRP D 2 48 ? 39.466 6.950 21.016 1.00 33.54 566 TRP E N 1
ATOM 5206 C CA . TRP D 2 48 ? 39.750 5.938 20.007 1.00 37.47 566 TRP E CA 1
ATOM 5207 C C . TRP D 2 48 ? 39.368 4.580 20.567 1.00 41.08 566 TRP E C 1
ATOM 5208 O O . TRP D 2 48 ? 38.703 3.757 19.919 1.00 46.44 566 TRP E O 1
#